Protein AF-0000000069011610 (afdb_homodimer)

InterPro domains:
  IPR006594 LIS1 homology motif [PF08513] (28-54)
  IPR006594 LIS1 homology motif [PS50896] (26-58)
  IPR006594 LIS1 homology motif [SM00667] (26-58)
  IPR006595 CTLH, C-terminal LisH motif [PS50897] (64-121)
  IPR006595 CTLH, C-terminal LisH motif [SM00668] (64-121)
  IPR013144 CRA domain [SM00757] (117-213)
  IPR024964 CTLH/CRA C-terminal to LisH motif domain [PF10607] (64-207)
  IPR050618 Ubiquitination and Signaling Pathway Regulator [PTHR12864] (8-209)

Radius of gyration: 29.88 Å; Cα contacts (8 Å, |Δi|>4): 582; chains: 2; bounding box: 66×94×58 Å

Structure (mmCIF, N/CA/C/O backbone):
data_AF-0000000069011610-model_v1
#
loop_
_entity.id
_entity.type
_entity.pdbx_description
1 polymer 'CTLH domain-containing protein'
#
loop_
_atom_site.group_PDB
_atom_site.id
_atom_site.type_symbol
_atom_site.label_atom_id
_atom_site.label_alt_id
_atom_site.label_comp_id
_atom_site.label_asym_id
_atom_site.label_entity_id
_atom_site.label_seq_id
_atom_site.pdbx_PDB_ins_code
_atom_site.Cartn_x
_atom_site.Cartn_y
_atom_site.Cartn_z
_atom_site.occupancy
_atom_site.B_iso_or_equiv
_atom_site.auth_seq_id
_atom_site.auth_comp_id
_atom_site.auth_asym_id
_atom_site.auth_atom_id
_atom_site.pdbx_PDB_model_num
ATOM 1 N N . MET A 1 1 ? 44.969 9.312 -23.875 1 27.61 1 MET A N 1
ATOM 2 C CA . MET A 1 1 ? 43.562 8.953 -23.953 1 27.61 1 MET A CA 1
ATOM 3 C C . MET A 1 1 ? 42.844 9.219 -22.625 1 27.61 1 MET A C 1
ATOM 5 O O . MET A 1 1 ? 43.062 8.484 -21.656 1 27.61 1 MET A O 1
ATOM 9 N N . GLU A 1 2 ? 42.844 10.398 -22.094 1 30.91 2 GLU A N 1
ATOM 10 C CA . GLU A 1 2 ? 42.438 10.852 -20.781 1 30.91 2 GLU A CA 1
ATOM 11 C C . GLU A 1 2 ? 41 10.422 -20.453 1 30.91 2 GLU A C 1
ATOM 13 O O . GLU A 1 2 ? 40.094 10.68 -21.234 1 30.91 2 GLU A O 1
ATOM 18 N N . ALA A 1 3 ? 40.781 9.141 -19.906 1 37.5 3 ALA A N 1
ATOM 19 C CA . ALA A 1 3 ? 39.5 8.625 -19.406 1 37.5 3 ALA A CA 1
ATOM 20 C C . ALA A 1 3 ? 38.656 9.75 -18.828 1 37.5 3 ALA A C 1
ATOM 22 O O . ALA A 1 3 ? 39.062 10.453 -17.906 1 37.5 3 ALA A O 1
ATOM 23 N N . MET A 1 4 ? 38.062 10.648 -19.578 1 37.19 4 MET A N 1
ATOM 24 C CA . MET A 1 4 ? 37.219 11.766 -19.203 1 37.19 4 MET A CA 1
ATOM 25 C C . MET A 1 4 ? 36.312 11.391 -18.047 1 37.19 4 MET A C 1
ATOM 27 O O . MET A 1 4 ? 35.406 10.555 -18.188 1 37.19 4 MET A O 1
ATOM 31 N N . SER A 1 5 ? 36.656 11.281 -16.844 1 46 5 SER A N 1
ATOM 32 C CA . SER A 1 5 ? 36.094 11.039 -15.508 1 46 5 SER A CA 1
ATOM 33 C C . SER A 1 5 ? 34.781 11.742 -15.32 1 46 5 SER A C 1
ATOM 35 O O . SER A 1 5 ? 34.719 12.969 -15.297 1 46 5 SER A O 1
ATOM 37 N N . THR A 1 6 ? 33.781 11.523 -16.047 1 53.72 6 THR A N 1
ATOM 38 C CA . THR A 1 6 ? 32.5 12.242 -16.047 1 53.72 6 THR A CA 1
ATOM 39 C C . THR A 1 6 ? 32.031 12.484 -14.625 1 53.72 6 THR A C 1
ATOM 41 O O . THR A 1 6 ? 31.875 11.547 -13.844 1 53.72 6 THR A O 1
ATOM 44 N N . LYS A 1 7 ? 32.344 13.609 -14.078 1 66.5 7 LYS A N 1
ATOM 45 C CA . LYS A 1 7 ? 32.094 14.164 -12.758 1 66.5 7 LYS A CA 1
ATOM 46 C C . LYS A 1 7 ? 30.625 13.984 -12.367 1 66.5 7 LYS A C 1
ATOM 48 O O . LYS A 1 7 ? 29.719 14.391 -13.117 1 66.5 7 LYS A O 1
ATOM 53 N N . LYS A 1 8 ? 30.312 13.047 -11.367 1 80.75 8 LYS A N 1
ATOM 54 C CA . LYS A 1 8 ? 28.969 12.852 -10.82 1 80.75 8 LYS A CA 1
ATOM 55 C C . LYS A 1 8 ? 28.391 14.156 -10.289 1 80.75 8 LYS A C 1
ATOM 57 O O . LYS A 1 8 ? 29.094 14.938 -9.648 1 80.75 8 LYS A O 1
ATOM 62 N N . LYS A 1 9 ? 27.188 14.492 -10.719 1 86.75 9 LYS A N 1
ATOM 63 C CA . LYS A 1 9 ? 26.438 15.625 -10.18 1 86.75 9 LYS A CA 1
ATOM 64 C C . LYS A 1 9 ? 26.047 15.375 -8.727 1 86.75 9 LYS A C 1
ATOM 66 O O . LYS A 1 9 ? 25.719 14.242 -8.352 1 86.75 9 LYS A O 1
ATOM 71 N N . LEU A 1 10 ? 26.203 16.406 -7.816 1 89.38 10 LEU A N 1
ATOM 72 C CA . LEU A 1 10 ? 25.828 16.297 -6.414 1 89.38 10 LEU A CA 1
ATOM 73 C C . LEU A 1 10 ? 24.5 17.016 -6.152 1 89.38 10 LEU A C 1
ATOM 75 O O . LEU A 1 10 ? 24.359 18.188 -6.484 1 89.38 10 LEU A O 1
ATOM 79 N N . ILE A 1 11 ? 23.578 16.297 -5.68 1 89.12 11 ILE A N 1
ATOM 80 C CA . ILE A 1 11 ? 22.328 16.844 -5.207 1 89.12 11 ILE A CA 1
ATOM 81 C C . ILE A 1 11 ? 22.25 16.75 -3.684 1 89.12 11 ILE A C 1
ATOM 83 O O . ILE A 1 11 ? 22.234 15.641 -3.133 1 89.12 11 ILE A O 1
ATOM 87 N N . THR A 1 12 ? 22.156 17.859 -3.02 1 89.81 12 THR A N 1
ATOM 88 C CA . THR A 1 12 ? 22.109 17.891 -1.562 1 89.81 12 THR A CA 1
ATOM 89 C C . THR A 1 12 ? 20.75 17.375 -1.063 1 89.81 12 THR A C 1
ATOM 91 O O . THR A 1 12 ? 19.781 17.312 -1.827 1 89.81 12 THR A O 1
ATOM 94 N N . ARG A 1 13 ? 20.688 17.109 0.231 1 87.69 13 ARG A N 1
ATOM 95 C CA . ARG A 1 13 ? 19.453 16.609 0.834 1 87.69 13 ARG A CA 1
ATOM 96 C C . ARG A 1 13 ? 18.344 17.641 0.736 1 87.69 13 ARG A C 1
ATOM 98 O O . ARG A 1 13 ? 17.203 17.297 0.413 1 87.69 13 ARG A O 1
ATOM 105 N N . ASP A 1 14 ? 18.672 18.875 1.036 1 89.19 14 ASP A N 1
ATOM 106 C CA . ASP A 1 14 ? 17.672 19.953 1.001 1 89.19 14 ASP A CA 1
ATOM 107 C C . ASP A 1 14 ? 17.125 20.141 -0.409 1 89.19 14 ASP A C 1
ATOM 109 O O . ASP A 1 14 ? 15.914 20.281 -0.59 1 89.19 14 ASP A O 1
ATOM 113 N N . ASP A 1 15 ? 18.016 20.141 -1.363 1 89.31 15 ASP A N 1
ATOM 114 C CA . ASP A 1 15 ? 17.594 20.297 -2.754 1 89.31 15 ASP A CA 1
ATOM 115 C C . ASP A 1 15 ? 16.766 19.094 -3.203 1 89.31 15 ASP A C 1
ATOM 117 O O . ASP A 1 15 ? 15.797 19.25 -3.947 1 89.31 15 ASP A O 1
ATOM 121 N N . TRP A 1 16 ? 17.203 17.984 -2.789 1 87.06 16 TRP A N 1
ATOM 122 C CA . TRP A 1 16 ? 16.516 16.734 -3.125 1 87.06 16 TRP A CA 1
ATOM 123 C C . TRP A 1 16 ? 15.086 16.75 -2.582 1 87.06 16 TRP A C 1
ATOM 125 O O . TRP A 1 16 ? 14.141 16.406 -3.297 1 87.06 16 TRP A O 1
ATOM 135 N N . GLU A 1 17 ? 14.977 17.125 -1.335 1 87.19 17 GLU A N 1
ATOM 136 C CA . GLU A 1 17 ? 13.656 17.203 -0.702 1 87.19 17 GLU A CA 1
ATOM 137 C C . GLU A 1 17 ? 12.75 18.188 -1.433 1 87.19 17 GLU A C 1
ATOM 139 O O . GLU A 1 17 ? 11.555 17.922 -1.587 1 87.19 17 GLU A O 1
ATOM 144 N N . LYS A 1 18 ? 13.289 19.281 -1.802 1 90.56 18 LYS A N 1
ATOM 145 C CA . LYS A 1 18 ? 12.523 20.266 -2.564 1 90.56 18 LYS A CA 1
ATOM 146 C C . LYS A 1 18 ? 12.047 19.688 -3.893 1 90.56 18 LYS A C 1
ATOM 148 O O . LYS A 1 18 ? 10.898 19.891 -4.285 1 90.56 18 LYS A O 1
ATOM 153 N N . ARG A 1 19 ? 12.938 19 -4.586 1 88.44 19 ARG A N 1
ATOM 154 C CA . ARG A 1 19 ? 12.609 18.391 -5.867 1 88.44 19 ARG A CA 1
ATOM 155 C C . ARG A 1 19 ? 11.523 17.328 -5.711 1 88.44 19 ARG A C 1
ATOM 157 O O . ARG A 1 19 ? 10.625 17.219 -6.547 1 88.44 19 ARG A O 1
ATOM 164 N N . LEU A 1 20 ? 11.648 16.531 -4.676 1 88.19 20 LEU A N 1
ATOM 165 C CA . LEU A 1 20 ? 10.648 15.508 -4.414 1 88.19 20 LEU A CA 1
ATOM 166 C C . LEU A 1 20 ? 9.289 16.141 -4.117 1 88.19 20 LEU A C 1
ATOM 168 O O . LEU A 1 20 ? 8.25 15.602 -4.512 1 88.19 20 LEU A O 1
ATOM 172 N N . ASN A 1 21 ? 9.367 17.219 -3.346 1 88.81 21 ASN A N 1
ATOM 173 C CA . ASN A 1 21 ? 8.133 17.906 -2.979 1 88.81 21 ASN A CA 1
ATOM 174 C C . ASN A 1 21 ? 7.438 18.5 -4.199 1 88.81 21 ASN A C 1
ATOM 176 O O . ASN A 1 21 ? 6.223 18.719 -4.184 1 88.81 21 ASN A O 1
ATOM 180 N N . ASP A 1 22 ? 8.141 18.734 -5.281 1 90.62 22 ASP A N 1
ATOM 181 C CA . ASP A 1 22 ? 7.586 19.297 -6.512 1 90.62 22 ASP A CA 1
ATOM 182 C C . ASP A 1 22 ? 6.875 18.234 -7.336 1 90.62 22 ASP A C 1
ATOM 184 O O . ASP A 1 22 ? 6.094 18.547 -8.234 1 90.62 22 ASP A O 1
ATOM 188 N N . VAL A 1 23 ? 7.277 17 -7.078 1 89.81 23 VAL A N 1
ATOM 189 C CA . VAL A 1 23 ? 6.605 15.906 -7.762 1 89.81 23 VAL A CA 1
ATOM 190 C C . VAL A 1 23 ? 5.211 15.703 -7.168 1 89.81 23 VAL A C 1
ATOM 192 O O . VAL A 1 23 ? 5.066 15.531 -5.957 1 89.81 23 VAL A O 1
ATOM 195 N N . LYS A 1 24 ? 4.219 15.844 -7.957 1 87.25 24 LYS A N 1
ATOM 196 C CA . LYS A 1 24 ? 2.842 15.719 -7.488 1 87.25 24 LYS A CA 1
ATOM 197 C C . LYS A 1 24 ? 2.309 14.305 -7.73 1 87.25 24 LYS A C 1
ATOM 199 O O . LYS A 1 24 ? 2.389 13.789 -8.844 1 87.25 24 LYS A O 1
ATOM 204 N N . ILE A 1 25 ? 1.898 13.664 -6.719 1 89.06 25 ILE A N 1
ATOM 205 C CA . ILE A 1 25 ? 1.211 12.383 -6.789 1 89.06 25 ILE A CA 1
ATOM 206 C C . ILE A 1 25 ? -0.187 12.508 -6.188 1 89.06 25 ILE A C 1
ATOM 208 O O . ILE A 1 25 ? -0.354 13.078 -5.105 1 89.06 25 ILE A O 1
ATOM 212 N N . ARG A 1 26 ? -1.138 12.055 -6.926 1 91 26 ARG A N 1
ATOM 213 C CA . ARG A 1 26 ? -2.504 12.094 -6.414 1 91 26 ARG A CA 1
ATOM 214 C C . ARG A 1 26 ? -2.732 10.992 -5.383 1 91 26 ARG A C 1
ATOM 216 O O . ARG A 1 26 ? -2.26 9.867 -5.551 1 91 26 ARG A O 1
ATOM 223 N N . LYS A 1 27 ? -3.43 11.352 -4.398 1 91.69 27 LYS A N 1
ATOM 224 C CA . LYS A 1 27 ? -3.791 10.375 -3.369 1 91.69 27 LYS A CA 1
ATOM 225 C C . LYS A 1 27 ? -4.531 9.188 -3.973 1 91.69 27 LYS A C 1
ATOM 227 O O . LYS A 1 27 ? -4.316 8.047 -3.562 1 91.69 27 LYS A O 1
ATOM 232 N N . GLU A 1 28 ? -5.383 9.445 -4.898 1 93.75 28 GLU A N 1
ATOM 233 C CA . GLU A 1 28 ? -6.195 8.414 -5.539 1 93.75 28 GLU A CA 1
ATOM 234 C C . GLU A 1 28 ? -5.324 7.355 -6.211 1 93.75 28 GLU A C 1
ATOM 236 O O . GLU A 1 28 ? -5.676 6.176 -6.234 1 93.75 28 GLU A O 1
ATOM 241 N N . ASP A 1 29 ? -4.246 7.773 -6.801 1 93.19 29 ASP A N 1
ATOM 242 C CA . ASP A 1 29 ? -3.336 6.836 -7.449 1 93.19 29 ASP A CA 1
ATOM 243 C C . ASP A 1 29 ? -2.703 5.891 -6.43 1 93.19 29 ASP A C 1
ATOM 245 O O . ASP A 1 29 ? -2.604 4.688 -6.668 1 93.19 29 ASP A O 1
ATOM 249 N N . THR A 1 30 ? -2.268 6.457 -5.328 1 95.06 30 THR A N 1
ATOM 250 C CA . THR A 1 30 ? -1.705 5.641 -4.262 1 95.06 30 THR A CA 1
ATOM 251 C C . THR A 1 30 ? -2.752 4.676 -3.709 1 95.06 30 THR A C 1
ATOM 253 O O . THR A 1 30 ? -2.461 3.502 -3.475 1 95.06 30 THR A O 1
ATOM 256 N N . ASP A 1 31 ? -3.982 5.211 -3.547 1 97.19 31 ASP A N 1
ATOM 257 C CA . ASP A 1 31 ? -5.074 4.375 -3.062 1 97.19 31 ASP A CA 1
ATOM 258 C C . ASP A 1 31 ? -5.312 3.189 -3.996 1 97.19 31 ASP A C 1
ATOM 260 O O . ASP A 1 31 ? -5.527 2.064 -3.539 1 97.19 31 ASP A O 1
ATOM 264 N N . ARG A 1 32 ? -5.277 3.457 -5.227 1 96 32 ARG A N 1
ATOM 265 C CA . ARG A 1 32 ? -5.512 2.412 -6.219 1 96 32 ARG A CA 1
ATOM 266 C C . ARG A 1 32 ? -4.422 1.349 -6.16 1 96 32 ARG A C 1
ATOM 268 O O . ARG A 1 32 ? -4.699 0.157 -6.316 1 96 32 ARG A O 1
ATOM 275 N N . LEU A 1 33 ? -3.215 1.751 -5.969 1 96.5 33 LEU A N 1
ATOM 276 C CA . LEU A 1 33 ? -2.104 0.814 -5.844 1 96.5 33 LEU A CA 1
ATOM 277 C C . LEU A 1 33 ? -2.283 -0.086 -4.629 1 96.5 33 LEU A C 1
ATOM 279 O O . LEU A 1 33 ? -2.045 -1.294 -4.703 1 96.5 33 LEU A O 1
ATOM 283 N N . VAL A 1 34 ? -2.68 0.554 -3.539 1 97.88 34 VAL A N 1
ATOM 284 C CA . VAL A 1 34 ? -2.898 -0.2 -2.309 1 97.88 34 VAL A CA 1
ATOM 285 C C . VAL A 1 34 ? -4.051 -1.185 -2.504 1 97.88 34 VAL A C 1
ATOM 287 O O . VAL A 1 34 ? -3.953 -2.348 -2.109 1 97.88 34 VAL A O 1
ATOM 290 N N . MET A 1 35 ? -5.117 -0.712 -3.145 1 97.94 35 MET A N 1
ATOM 291 C CA . MET A 1 35 ? -6.246 -1.596 -3.428 1 97.94 35 MET A CA 1
ATOM 292 C C . MET A 1 35 ? -5.812 -2.764 -4.309 1 97.94 35 MET A C 1
ATOM 294 O O . MET A 1 35 ? -6.148 -3.916 -4.027 1 97.94 35 MET A O 1
ATOM 298 N N . ASN A 1 36 ? -5.105 -2.473 -5.363 1 97 36 ASN A N 1
ATOM 299 C CA . ASN A 1 36 ? -4.586 -3.516 -6.242 1 97 36 ASN A CA 1
ATOM 300 C C . ASN A 1 36 ? -3.777 -4.551 -5.465 1 97 36 ASN A C 1
ATOM 302 O O . ASN A 1 36 ? -3.928 -5.754 -5.68 1 97 36 ASN A O 1
ATOM 306 N N . PHE A 1 37 ? -2.934 -4.074 -4.602 1 97.56 37 PHE A N 1
ATOM 307 C CA . PHE A 1 37 ? -2.1 -4.949 -3.785 1 97.56 37 PHE A CA 1
ATOM 308 C C . PHE A 1 37 ? -2.959 -5.848 -2.904 1 97.56 37 PHE A C 1
ATOM 310 O O . PHE A 1 37 ? -2.758 -7.066 -2.867 1 97.56 37 PHE A O 1
ATOM 317 N N . LEU A 1 38 ? -3.916 -5.262 -2.168 1 97.94 38 LEU A N 1
ATOM 318 C CA . LEU A 1 38 ? -4.781 -6.016 -1.265 1 97.94 38 LEU A CA 1
ATOM 319 C C . LEU A 1 38 ? -5.555 -7.09 -2.02 1 97.94 38 LEU A C 1
ATOM 321 O O . LEU A 1 38 ? -5.641 -8.234 -1.564 1 97.94 38 LEU A O 1
ATOM 325 N N . VAL A 1 39 ? -6.031 -6.754 -3.16 1 96.94 39 VAL A N 1
ATOM 326 C CA . VAL A 1 39 ? -6.836 -7.66 -3.973 1 96.94 39 VAL A CA 1
ATOM 327 C C . VAL A 1 39 ? -5.961 -8.789 -4.516 1 96.94 39 VAL A C 1
ATOM 329 O O . VAL A 1 39 ? -6.293 -9.969 -4.371 1 96.94 39 VAL A O 1
ATOM 332 N N . THR A 1 40 ? -4.883 -8.445 -5.098 1 95.69 40 THR A N 1
ATOM 333 C CA . THR A 1 40 ? -4.02 -9.422 -5.746 1 95.69 40 THR A CA 1
ATOM 334 C C . THR A 1 40 ? -3.443 -10.398 -4.727 1 95.69 40 THR A C 1
ATOM 336 O O . THR A 1 40 ? -3.352 -11.602 -4.992 1 95.69 40 THR A O 1
ATOM 339 N N . GLU A 1 41 ? -3.07 -9.914 -3.555 1 95 41 GLU A N 1
ATOM 340 C CA . GLU A 1 41 ? -2.494 -10.758 -2.512 1 95 41 GLU A CA 1
ATOM 341 C C . GLU A 1 41 ? -3.568 -11.594 -1.824 1 95 41 GLU A C 1
ATOM 343 O O . GLU A 1 41 ? -3.256 -12.555 -1.12 1 95 41 GLU A O 1
ATOM 348 N N . GLY A 1 42 ? -4.797 -11.156 -1.948 1 95.69 42 GLY A N 1
ATOM 349 C CA . GLY A 1 42 ? -5.895 -11.953 -1.428 1 95.69 42 GLY A CA 1
ATOM 350 C C . GLY A 1 42 ? -6.375 -11.492 -0.065 1 95.69 42 GLY A C 1
ATOM 351 O O . GLY A 1 42 ? -6.93 -12.281 0.704 1 95.69 42 GLY A O 1
ATOM 352 N N . TYR A 1 43 ? -6.094 -10.289 0.327 1 96.75 43 TYR A N 1
ATOM 353 C CA . TYR A 1 43 ? -6.566 -9.734 1.59 1 96.75 43 TYR A CA 1
ATOM 354 C C . TYR A 1 43 ? -7.965 -9.148 1.438 1 96.75 43 TYR A C 1
ATOM 356 O O . TYR A 1 43 ? -8.148 -7.93 1.517 1 96.75 43 TYR A O 1
ATOM 364 N N . ALA A 1 44 ? -8.938 -10.039 1.342 1 96.75 44 ALA A N 1
ATOM 365 C CA . ALA A 1 44 ? -10.305 -9.688 0.951 1 96.75 44 ALA A CA 1
ATOM 366 C C . ALA A 1 44 ? -10.969 -8.812 2.004 1 96.75 44 ALA A C 1
ATOM 368 O O . ALA A 1 44 ? -11.633 -7.824 1.668 1 96.75 44 ALA A O 1
ATOM 369 N N . GLU A 1 45 ? -10.836 -9.18 3.264 1 97.5 45 GLU A N 1
ATOM 370 C CA . GLU A 1 45 ? -11.477 -8.398 4.32 1 97.5 45 GLU A CA 1
ATOM 371 C C . GLU A 1 45 ? -10.852 -7.008 4.438 1 97.5 45 GLU A C 1
ATOM 373 O O . GLU A 1 45 ? -11.562 -6.016 4.605 1 97.5 45 GLU A O 1
ATOM 378 N N . ALA A 1 46 ? -9.539 -6.945 4.363 1 98.38 46 ALA A N 1
ATOM 379 C CA . ALA A 1 46 ? -8.852 -5.66 4.363 1 98.38 46 ALA A CA 1
ATOM 380 C C . ALA A 1 46 ? -9.289 -4.801 3.184 1 98.38 46 ALA A C 1
ATOM 382 O O . ALA A 1 46 ? -9.539 -3.602 3.338 1 98.38 46 ALA A O 1
ATOM 383 N N . ALA A 1 47 ? -9.398 -5.414 2.018 1 98.38 47 ALA A N 1
ATOM 384 C CA . ALA A 1 47 ? -9.828 -4.699 0.821 1 98.38 47 ALA A CA 1
ATOM 385 C C . ALA A 1 47 ? -11.234 -4.129 1 1 98.38 47 ALA A C 1
ATOM 387 O O . ALA A 1 47 ? -11.516 -3.002 0.586 1 98.38 47 ALA A O 1
ATOM 388 N N . GLU A 1 48 ? -12.062 -4.879 1.567 1 98.25 48 GLU A N 1
ATOM 389 C CA . GLU A 1 48 ? -13.438 -4.441 1.798 1 98.25 48 GLU A CA 1
ATOM 390 C C . GLU A 1 48 ? -13.484 -3.215 2.703 1 98.25 48 GLU A C 1
ATOM 392 O O . GLU A 1 48 ? -14.172 -2.238 2.398 1 98.25 48 GLU A O 1
ATOM 397 N N . LYS A 1 49 ? -12.836 -3.301 3.834 1 98.38 49 LYS A N 1
ATOM 398 C CA . LYS A 1 49 ? -12.812 -2.17 4.758 1 98.38 49 LYS A CA 1
ATOM 399 C C . LYS A 1 49 ? -12.133 -0.959 4.125 1 98.38 49 LYS A C 1
ATOM 401 O O . LYS A 1 49 ? -12.555 0.179 4.34 1 98.38 49 LYS A O 1
ATOM 406 N N . PHE A 1 50 ? -11.07 -1.19 3.361 1 98.62 50 PHE A N 1
ATOM 407 C CA . PHE A 1 50 ? -10.375 -0.109 2.676 1 98.62 50 PHE A CA 1
ATOM 408 C C . PHE A 1 50 ? -11.297 0.589 1.685 1 98.62 50 PHE A C 1
ATOM 410 O O . PHE A 1 50 ? -11.297 1.818 1.589 1 98.62 50 PHE A O 1
ATOM 417 N N . LYS A 1 51 ? -12 -0.237 0.926 1 98.19 51 LYS A N 1
ATOM 418 C CA . LYS A 1 51 ? -13.008 0.321 0.032 1 98.19 51 LYS A CA 1
ATOM 419 C C . LYS A 1 51 ? -13.984 1.211 0.793 1 98.19 51 LYS A C 1
ATOM 421 O O . LYS A 1 51 ? -14.289 2.324 0.36 1 98.19 51 LYS A O 1
ATOM 426 N N . MET A 1 52 ? -14.477 0.76 1.904 1 97.81 52 MET A N 1
ATOM 427 C CA . MET A 1 52 ? -15.461 1.479 2.705 1 97.81 52 MET A CA 1
ATOM 428 C C . MET A 1 52 ? -14.883 2.791 3.229 1 97.81 52 MET A C 1
ATOM 430 O O . MET A 1 52 ? -15.555 3.824 3.197 1 97.81 52 MET A O 1
ATOM 434 N N . GLU A 1 53 ? -13.672 2.793 3.674 1 96.44 53 GLU A N 1
ATOM 435 C CA . GLU A 1 53 ? -13.078 3.949 4.336 1 96.44 53 GLU A CA 1
ATOM 436 C C . GLU A 1 53 ? -12.523 4.945 3.32 1 96.44 53 GLU A C 1
ATOM 438 O O . GLU A 1 53 ? -12.562 6.156 3.547 1 96.44 53 GLU A O 1
ATOM 443 N N . SER A 1 54 ? -11.945 4.457 2.283 1 96.38 54 SER A N 1
ATOM 444 C CA . SER A 1 54 ? -11.258 5.324 1.33 1 96.38 54 SER A CA 1
ATOM 445 C C . SER A 1 54 ? -12.148 5.652 0.138 1 96.38 54 SER A C 1
ATOM 447 O O . SER A 1 54 ? -11.891 6.609 -0.596 1 96.38 54 SER A O 1
ATOM 449 N N . GLY A 1 55 ? -13.141 4.809 -0.161 1 96.81 55 GLY A N 1
ATOM 450 C CA . GLY A 1 55 ? -13.977 4.953 -1.342 1 96.81 55 GLY A CA 1
ATOM 451 C C . GLY A 1 55 ? -13.344 4.379 -2.596 1 96.81 55 GLY A C 1
ATOM 452 O O . GLY A 1 55 ? -13.914 4.473 -3.684 1 96.81 55 GLY A O 1
ATOM 453 N N . THR A 1 56 ? -12.195 3.709 -2.486 1 97.38 56 THR A N 1
ATOM 454 C CA . THR A 1 56 ? -11.484 3.154 -3.637 1 97.38 56 THR A CA 1
ATOM 455 C C . THR A 1 56 ? -12.109 1.831 -4.066 1 97.38 56 THR A C 1
ATOM 457 O O . THR A 1 56 ? -12.133 0.867 -3.297 1 97.38 56 THR A O 1
ATOM 460 N N . GLU A 1 57 ? -12.555 1.779 -5.273 1 96.44 57 GLU A N 1
ATOM 461 C CA . GLU A 1 57 ? -13.219 0.586 -5.785 1 96.44 57 GLU A CA 1
ATOM 462 C C . GLU A 1 57 ? -12.211 -0.459 -6.246 1 96.44 57 GLU A C 1
ATOM 464 O O . GLU A 1 57 ? -11.234 -0.129 -6.922 1 96.44 57 GLU A O 1
ATOM 469 N N . PRO A 1 58 ? -12.398 -1.698 -5.824 1 95.06 58 PRO A N 1
ATOM 470 C CA . PRO A 1 58 ? -11.555 -2.773 -6.348 1 95.06 58 PRO A CA 1
ATOM 471 C C . PRO A 1 58 ? -11.812 -3.062 -7.824 1 95.06 58 PRO A C 1
ATOM 473 O O . PRO A 1 58 ? -12.898 -2.766 -8.336 1 95.06 58 PRO A O 1
ATOM 476 N N . GLU A 1 59 ? -10.805 -3.625 -8.445 1 90.88 59 GLU A N 1
ATOM 477 C CA . GLU A 1 59 ? -10.906 -3.949 -9.867 1 90.88 59 GLU A CA 1
ATOM 478 C C . GLU A 1 59 ? -11.695 -5.238 -10.078 1 90.88 59 GLU A C 1
ATOM 480 O O . GLU A 1 59 ? -12.188 -5.496 -11.18 1 90.88 59 GLU A O 1
ATOM 485 N N . ILE A 1 60 ? -11.789 -6.031 -9.133 1 91.25 60 ILE A N 1
ATOM 486 C CA . ILE A 1 60 ? -12.523 -7.289 -9.195 1 91.25 60 ILE A CA 1
ATOM 487 C C . ILE A 1 60 ? -13.531 -7.363 -8.055 1 91.25 60 ILE A C 1
ATOM 489 O O . ILE A 1 60 ? -13.43 -6.605 -7.082 1 91.25 60 ILE A O 1
ATOM 493 N N . ASP A 1 61 ? -14.508 -8.25 -8.258 1 91.25 61 ASP A N 1
ATOM 494 C CA . ASP A 1 61 ? -15.469 -8.516 -7.188 1 91.25 61 ASP A CA 1
ATOM 495 C C . ASP A 1 61 ? -14.781 -9.125 -5.969 1 91.25 61 ASP A C 1
ATOM 497 O O . ASP A 1 61 ? -14.141 -10.18 -6.07 1 91.25 61 ASP A O 1
ATOM 501 N N . LEU A 1 62 ? -14.945 -8.469 -4.828 1 92.62 62 LEU A N 1
ATOM 502 C CA . LEU A 1 62 ? -14.281 -8.891 -3.598 1 92.62 62 LEU A CA 1
ATOM 503 C C . LEU A 1 62 ? -14.719 -10.297 -3.201 1 92.62 62 LEU A C 1
ATOM 505 O O . LEU A 1 62 ? -13.953 -11.039 -2.586 1 92.62 62 LEU A O 1
ATOM 509 N N . ALA A 1 63 ? -15.914 -10.727 -3.537 1 91 63 ALA A N 1
ATOM 510 C CA . ALA A 1 63 ? -16.406 -12.062 -3.252 1 91 63 ALA A CA 1
ATOM 511 C C . ALA A 1 63 ? -15.562 -13.125 -3.953 1 91 63 ALA A C 1
ATOM 513 O O . ALA A 1 63 ? -15.352 -14.211 -3.416 1 91 63 ALA A O 1
ATOM 514 N N . THR A 1 64 ? -15.07 -12.773 -5.098 1 92.88 64 THR A N 1
ATOM 515 C CA . THR A 1 64 ? -14.281 -13.727 -5.867 1 92.88 64 THR A CA 1
ATOM 516 C C . THR A 1 64 ? -12.914 -13.938 -5.234 1 92.88 64 THR A C 1
ATOM 518 O O . THR A 1 64 ? -12.273 -14.969 -5.449 1 92.88 64 THR A O 1
ATOM 521 N N . ILE A 1 65 ? -12.461 -12.945 -4.453 1 94.75 65 ILE A N 1
ATOM 522 C CA . ILE A 1 65 ? -11.172 -13.062 -3.775 1 94.75 65 ILE A CA 1
ATOM 523 C C . ILE A 1 65 ? -11.227 -14.188 -2.746 1 94.75 65 ILE A C 1
ATOM 525 O O . ILE A 1 65 ? -10.305 -15 -2.654 1 94.75 65 ILE A O 1
ATOM 529 N N . LYS A 1 66 ? -12.312 -14.227 -2.043 1 93.62 66 LYS A N 1
ATOM 530 C CA . LYS A 1 66 ? -12.469 -15.273 -1.036 1 93.62 66 LYS A CA 1
ATOM 531 C C . LYS A 1 66 ? -12.5 -16.656 -1.68 1 93.62 66 LYS A C 1
ATOM 533 O O . LYS A 1 66 ? -11.922 -17.609 -1.153 1 93.62 66 LYS A O 1
ATOM 538 N N . ASP A 1 67 ? -13.211 -16.75 -2.725 1 95.19 67 ASP A N 1
ATOM 539 C CA . ASP A 1 67 ? -13.258 -18 -3.455 1 95.19 67 ASP A CA 1
ATOM 540 C C . ASP A 1 67 ? -11.859 -18.422 -3.92 1 95.19 67 ASP A C 1
ATOM 542 O O . ASP A 1 67 ? -11.477 -19.578 -3.787 1 95.19 67 ASP A O 1
ATOM 546 N N . ARG A 1 68 ? -11.18 -17.484 -4.457 1 96.88 68 ARG A N 1
ATOM 547 C CA . ARG A 1 68 ? -9.82 -17.75 -4.91 1 96.88 68 ARG A CA 1
ATOM 548 C C . ARG A 1 68 ? -8.945 -18.234 -3.758 1 96.88 68 ARG A C 1
ATOM 550 O O . ARG A 1 68 ? -8.188 -19.188 -3.91 1 96.88 68 ARG A O 1
ATOM 557 N N . MET A 1 69 ? -9.047 -17.609 -2.627 1 95.38 69 MET A N 1
ATOM 558 C CA . MET A 1 69 ? -8.234 -18 -1.478 1 95.38 69 MET A CA 1
ATOM 559 C C . MET A 1 69 ? -8.617 -19.391 -0.988 1 95.38 69 MET A C 1
ATOM 561 O O . MET A 1 69 ? -7.766 -20.141 -0.507 1 95.38 69 MET A O 1
ATOM 565 N N . ALA A 1 70 ? -9.898 -19.734 -1.1 1 96.12 70 ALA A N 1
ATOM 566 C CA . ALA A 1 70 ? -10.336 -21.078 -0.739 1 96.12 70 ALA A CA 1
ATOM 567 C C . ALA A 1 70 ? -9.711 -22.125 -1.655 1 96.12 70 ALA A C 1
ATOM 569 O O . ALA A 1 70 ? -9.305 -23.188 -1.199 1 96.12 70 ALA A O 1
ATOM 570 N N . VAL A 1 71 ? -9.68 -21.844 -2.908 1 97.75 71 VAL A N 1
ATOM 571 C CA . VAL A 1 71 ? -9.031 -22.734 -3.869 1 97.75 71 VAL A CA 1
ATOM 572 C C . VAL A 1 71 ? -7.559 -22.906 -3.504 1 97.75 71 VAL A C 1
ATOM 574 O O . VAL A 1 71 ? -7.055 -24.031 -3.459 1 97.75 71 VAL A O 1
ATOM 577 N N . ASN A 1 72 ? -6.922 -21.75 -3.311 1 96.75 72 ASN A N 1
ATOM 578 C CA . ASN A 1 72 ? -5.508 -21.75 -2.953 1 96.75 72 ASN A CA 1
ATOM 579 C C . ASN A 1 72 ? -5.246 -22.609 -1.717 1 96.75 72 ASN A C 1
ATOM 581 O O . ASN A 1 72 ? -4.324 -23.422 -1.71 1 96.75 72 ASN A O 1
ATOM 585 N N . LYS A 1 73 ? -6.027 -22.453 -0.729 1 96.38 73 LYS A N 1
ATOM 586 C CA . LYS A 1 73 ? -5.895 -23.219 0.505 1 96.38 73 LYS A CA 1
ATOM 587 C C . LYS A 1 73 ? -6.125 -24.703 0.254 1 96.38 73 LYS A C 1
ATOM 589 O O . LYS A 1 73 ? -5.441 -25.547 0.834 1 96.38 73 LYS A O 1
ATOM 594 N N . ALA A 1 74 ? -7.094 -25.016 -0.525 1 98 74 ALA A N 1
ATOM 595 C CA . ALA A 1 74 ? -7.391 -26.406 -0.85 1 98 74 ALA A CA 1
ATOM 596 C C . ALA A 1 74 ? -6.195 -27.094 -1.514 1 98 74 ALA A C 1
ATOM 598 O O . ALA A 1 74 ? -5.812 -28.203 -1.133 1 98 74 ALA A O 1
ATOM 599 N N . VAL A 1 75 ? -5.574 -26.453 -2.469 1 98.06 75 VAL A N 1
ATOM 600 C CA . VAL A 1 75 ? -4.414 -27.016 -3.154 1 98.06 75 VAL A CA 1
ATOM 601 C C . VAL A 1 75 ? -3.258 -27.172 -2.17 1 98.06 75 VAL A C 1
ATOM 603 O O . VAL A 1 75 ? -2.602 -28.219 -2.139 1 98.06 75 VAL A O 1
ATOM 606 N N . GLN A 1 76 ? -3.041 -26.172 -1.376 1 97.06 76 GLN A N 1
ATOM 607 C CA . GLN A 1 76 ? -1.936 -26.188 -0.423 1 97.06 76 GLN A CA 1
ATOM 608 C C . GLN A 1 76 ? -2.125 -27.281 0.62 1 97.06 76 GLN A C 1
ATOM 610 O O . GLN A 1 76 ? -1.147 -27.797 1.161 1 97.06 76 GLN A O 1
ATOM 615 N N . SER A 1 77 ? -3.369 -27.625 0.85 1 96.69 77 SER A N 1
ATOM 616 C CA . SER A 1 77 ? -3.662 -28.656 1.843 1 96.69 77 SER A CA 1
ATOM 617 C C . SER A 1 77 ? -3.748 -30.031 1.2 1 96.69 77 SER A C 1
ATOM 619 O O . SER A 1 77 ? -4.059 -31.016 1.872 1 96.69 77 SER A O 1
ATOM 621 N N . GLY A 1 78 ? -3.574 -30.078 -0.081 1 96.5 78 GLY A N 1
ATOM 622 C CA . GLY A 1 78 ? -3.566 -31.359 -0.784 1 96.5 78 GLY A CA 1
ATOM 623 C C . GLY A 1 78 ? -4.949 -31.812 -1.205 1 96.5 78 GLY A C 1
ATOM 624 O O . GLY A 1 78 ? -5.117 -32.938 -1.685 1 96.5 78 GLY A O 1
ATOM 625 N N . ASN A 1 79 ? -5.941 -31.031 -0.971 1 97.25 79 ASN A N 1
ATOM 626 C CA . ASN A 1 79 ? -7.297 -31.328 -1.416 1 97.25 79 ASN A CA 1
ATOM 627 C C . ASN A 1 79 ? -7.527 -30.891 -2.859 1 97.25 79 ASN A C 1
ATOM 629 O O . ASN A 1 79 ? -8.352 -30.016 -3.121 1 97.25 79 ASN A O 1
ATOM 633 N N . VAL A 1 80 ? -6.926 -31.625 -3.75 1 98 80 VAL A N 1
ATOM 634 C CA . VAL A 1 80 ? -6.836 -31.188 -5.141 1 98 80 VAL A CA 1
ATOM 635 C C . VAL A 1 80 ? -8.18 -31.406 -5.836 1 98 80 VAL A C 1
ATOM 637 O O . VAL A 1 80 ? -8.578 -30.594 -6.68 1 98 80 VAL A O 1
ATOM 640 N N . GLU A 1 81 ? -8.859 -32.406 -5.531 1 96.75 81 GLU A N 1
ATOM 641 C CA . GLU A 1 81 ? -10.172 -32.656 -6.125 1 96.75 81 GLU A CA 1
ATOM 642 C C . GLU A 1 81 ? -11.141 -31.516 -5.812 1 96.75 81 GLU A C 1
ATOM 644 O O . GLU A 1 81 ? -11.836 -31.031 -6.699 1 96.75 81 GLU A O 1
ATOM 649 N N . ASP A 1 82 ? -11.148 -31.188 -4.555 1 97.75 82 ASP A N 1
ATOM 650 C CA . ASP A 1 82 ? -11.969 -30.062 -4.141 1 97.75 82 ASP A CA 1
ATOM 651 C C . ASP A 1 82 ? -11.547 -28.781 -4.867 1 97.75 82 ASP A C 1
ATOM 653 O O . ASP A 1 82 ? -12.398 -28 -5.289 1 97.75 82 ASP A O 1
ATOM 657 N N . ALA A 1 83 ? -10.242 -28.578 -4.98 1 98.38 83 ALA A N 1
ATOM 658 C CA . ALA A 1 83 ? -9.719 -27.391 -5.66 1 98.38 83 ALA A CA 1
ATOM 659 C C . ALA A 1 83 ? -10.195 -27.344 -7.105 1 98.38 83 ALA A C 1
ATOM 661 O O . ALA A 1 83 ? -10.609 -26.281 -7.586 1 98.38 83 ALA A O 1
ATOM 662 N N . ILE A 1 84 ? -10.18 -28.469 -7.758 1 98.12 84 ILE A N 1
ATOM 663 C CA . ILE A 1 84 ? -10.594 -28.547 -9.156 1 98.12 84 ILE A CA 1
ATOM 664 C C . ILE A 1 84 ? -12.07 -28.172 -9.266 1 98.12 84 ILE A C 1
ATOM 666 O O . ILE A 1 84 ? -12.453 -27.391 -10.141 1 98.12 84 ILE A O 1
ATOM 670 N N . GLU A 1 85 ? -12.844 -28.656 -8.367 1 98.06 85 GLU A N 1
ATOM 671 C CA . GLU A 1 85 ? -14.266 -28.344 -8.352 1 98.06 85 GLU A CA 1
ATOM 672 C C . GLU A 1 85 ? -14.5 -26.859 -8.109 1 98.06 85 GLU A C 1
ATOM 674 O O . GLU A 1 85 ? -15.312 -26.234 -8.797 1 98.06 85 GLU A O 1
ATOM 679 N N . MET A 1 86 ? -13.82 -26.328 -7.18 1 97.62 86 MET A N 1
ATOM 680 C CA . MET A 1 86 ? -13.945 -24.906 -6.836 1 97.62 86 MET A CA 1
ATOM 681 C C . MET A 1 86 ? -13.539 -24.031 -8.008 1 97.62 86 MET A C 1
ATOM 683 O O . MET A 1 86 ? -14.188 -23.016 -8.281 1 97.62 86 MET A O 1
ATOM 687 N N . VAL A 1 87 ? -12.438 -24.375 -8.688 1 97.88 87 VAL A N 1
ATOM 688 C CA . VAL A 1 87 ? -11.984 -23.625 -9.852 1 97.88 87 VAL A CA 1
ATOM 689 C C . VAL A 1 87 ? -13.062 -23.641 -10.938 1 97.88 87 VAL A C 1
ATOM 691 O O . VAL A 1 87 ? -13.352 -22.625 -11.555 1 97.88 87 VAL A O 1
ATOM 694 N N . ASN A 1 88 ? -13.656 -24.766 -11.148 1 97.19 88 ASN A N 1
ATOM 695 C CA . ASN A 1 88 ? -14.711 -24.906 -12.141 1 97.19 88 ASN A CA 1
ATOM 696 C C . ASN A 1 88 ? -15.945 -24.094 -11.766 1 97.19 88 ASN A C 1
ATOM 698 O O . ASN A 1 88 ? -16.625 -23.562 -12.641 1 97.19 88 ASN A O 1
ATOM 702 N N . ASP A 1 89 ? -16.266 -24.031 -10.484 1 95.75 89 ASP A N 1
ATOM 703 C CA . ASP A 1 89 ? -17.375 -23.219 -10.008 1 95.75 89 ASP A CA 1
ATOM 704 C C . ASP A 1 89 ? -17.109 -21.734 -10.258 1 95.75 89 ASP A C 1
ATOM 706 O O . ASP A 1 89 ? -18.047 -20.969 -10.516 1 95.75 89 ASP A O 1
ATOM 710 N N . LEU A 1 90 ? -15.844 -21.328 -10.133 1 94.69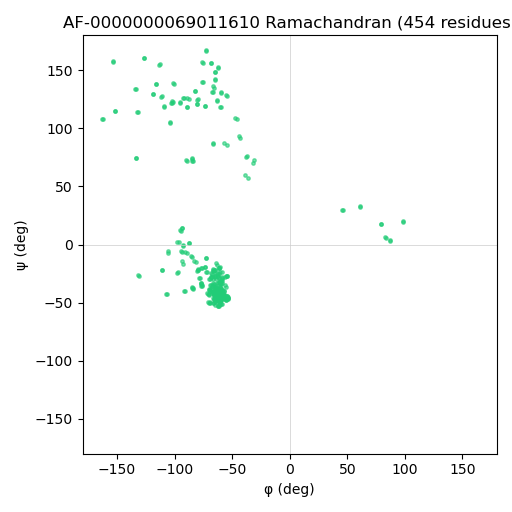 90 LEU A N 1
ATOM 711 C CA . LEU A 1 90 ? -15.469 -19.938 -10.375 1 94.69 90 LEU A CA 1
ATOM 712 C C . LEU A 1 90 ? -15.562 -19.609 -11.859 1 94.69 90 LEU A C 1
ATOM 714 O O . LEU A 1 90 ? -16.141 -18.578 -12.234 1 94.69 90 LEU A O 1
ATOM 718 N N . ASN A 1 91 ? -14.992 -20.406 -12.719 1 95.69 91 ASN A N 1
ATOM 719 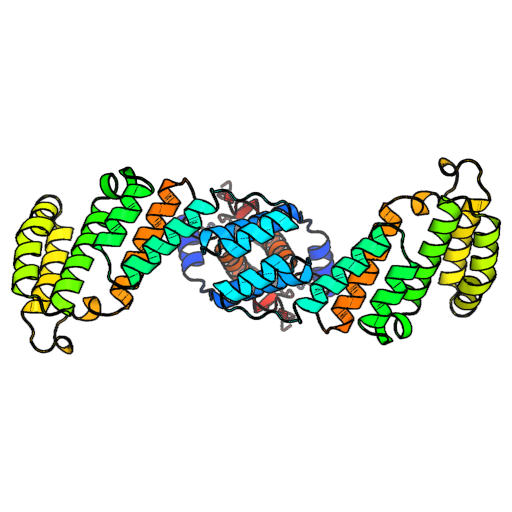C CA . ASN A 1 91 ? -14.992 -20.266 -14.164 1 95.69 91 ASN A CA 1
ATOM 720 C C . ASN A 1 91 ? -14.609 -21.578 -14.852 1 95.69 91 ASN A C 1
ATOM 722 O O . ASN A 1 91 ? -13.438 -21.953 -14.875 1 95.69 91 ASN A O 1
ATOM 726 N N . PRO A 1 92 ? -15.523 -22.266 -15.477 1 95.25 92 PRO A N 1
ATOM 727 C CA . PRO A 1 92 ? -15.258 -23.578 -16.078 1 95.25 92 PRO A CA 1
ATOM 728 C C . PRO A 1 92 ? -14.242 -23.5 -17.219 1 95.25 92 PRO A C 1
ATOM 730 O O . PRO A 1 92 ? -13.641 -24.531 -17.578 1 95.25 92 PRO A O 1
ATOM 733 N N . GLU A 1 93 ? -13.992 -22.312 -17.719 1 97.19 93 GLU A N 1
ATOM 734 C CA . GLU A 1 93 ? -13.094 -22.188 -18.859 1 97.19 93 GLU A CA 1
ATOM 735 C C . GLU A 1 93 ? -11.633 -22.172 -18.422 1 97.19 93 GLU A C 1
ATOM 737 O O . GLU A 1 93 ? -10.727 -22.375 -19.234 1 97.19 93 GLU A O 1
ATOM 742 N N . ILE A 1 94 ? -11.359 -21.969 -17.109 1 97.31 94 ILE A N 1
ATOM 743 C CA . ILE A 1 94 ? -9.992 -21.812 -16.625 1 97.31 94 ILE A CA 1
ATOM 744 C C . ILE A 1 94 ? -9.188 -23.078 -16.906 1 97.31 94 ILE A C 1
ATOM 746 O O . ILE A 1 94 ? -8.125 -23.016 -17.547 1 97.31 94 ILE A O 1
ATOM 750 N N . LEU A 1 95 ? -9.672 -24.188 -16.5 1 97.31 95 LEU A N 1
ATOM 751 C CA . LEU A 1 95 ? -8.938 -25.438 -16.688 1 97.31 95 LEU A CA 1
ATOM 752 C C . LEU A 1 95 ? -9.055 -25.938 -18.109 1 97.31 95 LEU A C 1
ATOM 754 O O . LEU A 1 95 ? -8.117 -26.531 -18.656 1 97.31 95 LEU A O 1
ATOM 758 N N . ASP A 1 96 ? -10.164 -25.641 -18.828 1 95.81 96 ASP A N 1
ATOM 759 C CA . ASP A 1 96 ? -10.391 -26.094 -20.188 1 95.81 96 ASP A CA 1
ATOM 760 C C . ASP A 1 96 ? -9.398 -25.438 -21.156 1 95.81 96 ASP A C 1
ATOM 762 O O . ASP A 1 96 ? -8.984 -26.047 -22.141 1 95.81 96 ASP A O 1
ATOM 766 N N . THR A 1 97 ? -9.109 -24.219 -20.859 1 96.12 97 THR A N 1
ATOM 767 C CA . THR A 1 97 ? -8.258 -23.469 -21.766 1 96.12 97 THR A CA 1
ATOM 768 C C . THR A 1 97 ? -6.801 -23.5 -21.312 1 96.12 97 THR A C 1
ATOM 770 O O . THR A 1 97 ? -5.938 -22.891 -21.938 1 96.12 97 THR A O 1
ATOM 773 N N . ASN A 1 98 ? -6.516 -24.219 -20.234 1 96.19 98 ASN A N 1
ATOM 774 C CA . ASN A 1 98 ? -5.16 -24.375 -19.719 1 96.19 98 ASN A CA 1
ATOM 775 C C . ASN A 1 98 ? -4.836 -25.828 -19.391 1 96.19 98 ASN A C 1
ATOM 777 O O . ASN A 1 98 ? -4.711 -26.188 -18.234 1 96.19 98 ASN A O 1
ATOM 781 N N . PRO A 1 99 ? -4.609 -26.625 -20.438 1 95.19 99 PRO A N 1
ATOM 782 C CA . PRO A 1 99 ? -4.375 -28.062 -20.219 1 95.19 99 PRO A CA 1
ATOM 783 C C . PRO A 1 99 ? -3.158 -28.328 -19.344 1 95.19 99 PRO A C 1
ATOM 785 O O . PRO A 1 99 ? -3.139 -29.312 -18.594 1 95.19 99 PRO A O 1
ATOM 788 N N . GLN A 1 100 ? -2.186 -27.5 -19.469 1 96.69 100 GLN A N 1
ATOM 789 C CA . GLN A 1 100 ? -1 -27.672 -18.641 1 96.69 100 GLN A CA 1
ATOM 790 C C . GLN A 1 100 ? -1.34 -27.516 -17.156 1 96.69 100 GLN A C 1
ATOM 792 O O . GLN A 1 100 ? -0.893 -28.328 -16.328 1 96.69 100 GLN A O 1
ATOM 797 N N . LEU A 1 101 ? -2.094 -26.5 -16.875 1 97.88 101 LEU A N 1
ATOM 798 C CA . LEU A 1 101 ? -2.535 -26.297 -15.5 1 97.88 101 LEU A CA 1
ATOM 799 C C . LEU A 1 101 ? -3.346 -27.484 -15.008 1 97.88 101 LEU A C 1
ATOM 801 O O . LEU A 1 101 ? -3.162 -27.953 -13.883 1 97.88 101 LEU A O 1
ATOM 805 N N . PHE A 1 102 ? -4.223 -27.938 -15.789 1 97.5 102 PHE A N 1
ATOM 806 C CA . PHE A 1 102 ? -5.043 -29.078 -15.422 1 97.5 102 PHE A CA 1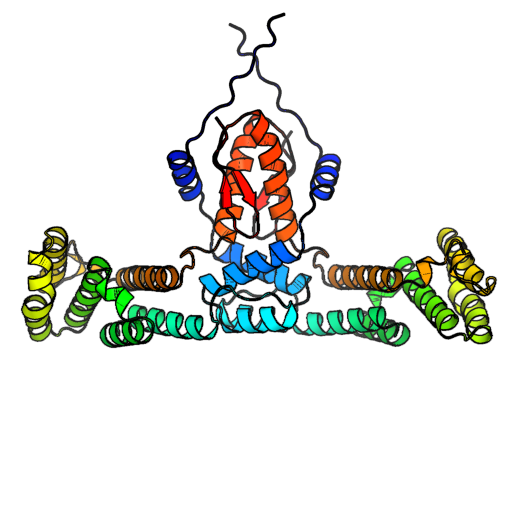
ATOM 807 C C . PHE A 1 102 ? -4.18 -30.312 -15.172 1 97.5 102 PHE A C 1
ATOM 809 O O . PHE A 1 102 ? -4.406 -31.047 -14.211 1 97.5 102 PHE A O 1
ATOM 816 N N . PHE A 1 103 ? -3.207 -30.547 -16 1 97.75 103 PHE A N 1
ATOM 817 C CA . PHE A 1 103 ? -2.291 -31.672 -15.805 1 97.75 103 PHE A CA 1
ATOM 818 C C . PHE A 1 103 ? -1.557 -31.547 -14.477 1 97.75 103 PHE A C 1
ATOM 820 O O . PHE A 1 103 ? -1.408 -32.531 -13.742 1 97.75 103 PHE A O 1
ATOM 827 N N . HIS A 1 104 ? -1.112 -30.312 -14.195 1 97.88 104 HIS A N 1
ATOM 828 C CA . HIS A 1 104 ? -0.388 -30.109 -12.945 1 97.88 104 HIS A CA 1
ATOM 829 C C . HIS A 1 104 ? -1.271 -30.406 -11.734 1 97.88 104 HIS A C 1
ATOM 831 O O . HIS A 1 104 ? -0.794 -30.938 -10.727 1 97.88 104 HIS A O 1
ATOM 837 N N . LEU A 1 105 ? -2.506 -30.062 -11.828 1 98.38 105 LEU A N 1
ATOM 838 C CA . LEU A 1 105 ? -3.445 -30.375 -10.758 1 98.38 105 LEU A CA 1
ATOM 839 C C . LEU A 1 105 ? -3.619 -31.891 -10.633 1 98.38 105 LEU A C 1
ATOM 841 O O . LEU A 1 105 ? -3.561 -32.438 -9.523 1 98.38 105 LEU A O 1
ATOM 845 N N . GLN A 1 106 ? -3.779 -32.562 -11.711 1 97.94 106 GLN A N 1
ATOM 846 C CA . GLN A 1 106 ? -3.904 -34.031 -11.703 1 97.94 106 GLN A CA 1
ATOM 847 C C . GLN A 1 106 ? -2.629 -34.688 -11.188 1 97.94 106 GLN A C 1
ATOM 849 O O . GLN A 1 106 ? -2.689 -35.656 -10.445 1 97.94 106 GLN A O 1
ATOM 854 N N . GLN A 1 107 ? -1.561 -34.125 -11.68 1 98 107 GLN A N 1
ATOM 855 C CA . GLN A 1 107 ? -0.282 -34.625 -11.18 1 98 107 GLN A CA 1
ATOM 856 C C . GLN A 1 107 ? -0.195 -34.5 -9.664 1 98 107 GLN A C 1
ATOM 858 O O . GLN A 1 107 ? 0.285 -35.375 -8.977 1 98 107 GLN A O 1
ATOM 863 N N . GLN A 1 108 ? -0.645 -33.312 -9.18 1 98.19 108 GLN A N 1
ATOM 864 C CA . GLN A 1 108 ? -0.65 -33.125 -7.734 1 98.19 108 GLN A CA 1
ATOM 865 C C . GLN A 1 108 ? -1.544 -34.125 -7.035 1 98.19 108 GLN A C 1
ATOM 867 O O . GLN A 1 108 ? -1.22 -34.594 -5.941 1 98.19 108 GLN A O 1
ATOM 872 N N . ARG A 1 109 ? -2.641 -34.438 -7.598 1 97.69 109 ARG A N 1
ATOM 873 C CA . ARG A 1 109 ? -3.518 -35.469 -7.051 1 97.69 109 ARG A CA 1
ATOM 874 C C . ARG A 1 109 ? -2.797 -36.812 -6.961 1 97.69 109 ARG A C 1
ATOM 876 O O . ARG A 1 109 ? -2.928 -37.531 -5.965 1 97.69 109 ARG A O 1
ATOM 883 N N . LEU A 1 110 ? -2.074 -37.156 -8 1 97.88 110 LEU A N 1
ATOM 884 C CA . LEU A 1 110 ? -1.291 -38.375 -8.008 1 97.88 110 LEU A CA 1
ATOM 885 C C . LEU A 1 110 ? -0.264 -38.375 -6.879 1 97.88 110 LEU A C 1
ATOM 887 O O . LEU A 1 110 ? -0.1 -39.375 -6.18 1 97.88 110 LEU A O 1
ATOM 891 N N . ILE A 1 111 ? 0.413 -37.25 -6.762 1 97.44 111 ILE A N 1
ATOM 892 C CA . ILE A 1 111 ? 1.415 -37.125 -5.711 1 97.44 111 ILE A CA 1
ATOM 893 C C . ILE A 1 111 ? 0.77 -37.344 -4.348 1 97.44 111 ILE A C 1
ATOM 895 O O . ILE A 1 111 ? 1.345 -38.031 -3.488 1 97.44 111 ILE A O 1
ATOM 899 N N . GLU A 1 112 ? -0.434 -36.812 -4.125 1 97.5 112 GLU A N 1
ATOM 900 C CA . GLU A 1 112 ? -1.124 -37 -2.852 1 97.5 112 GLU A CA 1
ATOM 901 C C . GLU A 1 112 ? -1.451 -38.469 -2.6 1 97.5 112 GLU A C 1
ATOM 903 O O . GLU A 1 112 ? -1.359 -38.938 -1.467 1 97.5 112 GLU A O 1
ATOM 908 N N . LEU A 1 113 ? -1.882 -39.156 -3.645 1 96.5 113 LEU A N 1
ATOM 909 C CA . LEU A 1 113 ? -2.156 -40.594 -3.508 1 96.5 113 LEU A CA 1
ATOM 910 C C . LEU A 1 113 ? -0.905 -41.344 -3.076 1 96.5 113 LEU A C 1
ATOM 912 O O . LEU A 1 113 ? -0.963 -42.188 -2.184 1 96.5 113 LEU A O 1
ATOM 916 N N . ILE A 1 114 ? 0.183 -41.031 -3.666 1 95.12 114 ILE A N 1
ATOM 917 C CA . ILE A 1 114 ? 1.451 -41.688 -3.348 1 95.12 114 ILE A CA 1
ATOM 918 C C . ILE A 1 114 ? 1.855 -41.344 -1.913 1 95.12 114 ILE A C 1
ATOM 920 O O . ILE A 1 114 ? 2.246 -42.219 -1.152 1 95.12 114 ILE A O 1
ATOM 924 N N . ARG A 1 115 ? 1.76 -40.031 -1.617 1 92.81 115 ARG A N 1
ATOM 925 C CA . ARG A 1 115 ? 2.107 -39.562 -0.279 1 92.81 115 ARG A CA 1
ATOM 926 C C . ARG A 1 115 ? 1.297 -40.312 0.785 1 92.81 115 ARG A C 1
ATOM 928 O O . ARG A 1 115 ? 1.799 -40.594 1.878 1 92.81 115 ARG A O 1
ATOM 935 N N . ASN A 1 116 ? 0.064 -40.625 0.492 1 93.56 116 ASN A N 1
ATOM 936 C CA . ASN A 1 116 ? -0.828 -41.281 1.444 1 93.56 116 ASN A CA 1
ATOM 937 C C . ASN A 1 116 ? -0.7 -42.781 1.383 1 93.56 116 ASN A C 1
ATOM 939 O O . ASN A 1 116 ? -1.465 -43.5 2.027 1 93.56 116 ASN A O 1
ATOM 943 N N . GLY A 1 117 ? 0.182 -43.281 0.538 1 92.31 117 GLY A N 1
ATOM 944 C CA . GLY A 1 117 ? 0.475 -44.719 0.469 1 92.31 117 GLY A CA 1
ATOM 945 C C . GLY A 1 117 ? -0.568 -45.5 -0.299 1 92.31 117 GLY A C 1
ATOM 946 O O . GLY A 1 117 ? -0.676 -46.719 -0.14 1 92.31 117 GLY A O 1
ATOM 947 N N . LYS A 1 118 ? -1.337 -44.844 -1.057 1 95.38 118 LYS A N 1
ATOM 948 C CA . LYS A 1 118 ? -2.355 -45.5 -1.871 1 95.38 118 LYS A CA 1
ATOM 949 C C . LYS A 1 118 ? -1.796 -45.906 -3.234 1 95.38 118 LYS A C 1
ATOM 951 O O . LYS A 1 118 ? -2.246 -45.406 -4.266 1 95.38 118 LYS A O 1
ATOM 956 N N . VAL A 1 119 ? -1.001 -46.844 -3.26 1 94.75 119 VAL A N 1
ATOM 957 C CA . VAL A 1 119 ? -0.183 -47.219 -4.414 1 94.75 119 VAL A CA 1
ATOM 958 C C . VAL A 1 119 ? -1.078 -47.688 -5.551 1 94.75 119 VAL A C 1
ATOM 960 O O . VAL A 1 119 ? -0.93 -47.25 -6.695 1 94.75 119 VAL A O 1
ATOM 963 N N . GLU A 1 120 ? -1.972 -48.625 -5.258 1 96.5 120 GLU A N 1
ATOM 964 C CA . GLU A 1 120 ? -2.84 -49.188 -6.289 1 96.5 120 GLU A CA 1
ATOM 965 C C . GLU A 1 120 ? -3.713 -48.125 -6.918 1 96.5 120 GLU A C 1
ATOM 967 O O . GLU A 1 120 ? -3.85 -48.062 -8.141 1 96.5 120 GLU A O 1
ATOM 972 N N . GLU A 1 121 ? -4.289 -47.344 -6.051 1 97.31 121 GLU A N 1
ATOM 973 C CA . GLU A 1 121 ? -5.113 -46.25 -6.535 1 97.31 121 GLU A CA 1
ATOM 974 C C . GLU A 1 121 ? -4.293 -45.281 -7.367 1 97.31 121 GLU A C 1
ATOM 976 O O . GLU A 1 121 ? -4.777 -44.75 -8.367 1 97.31 121 GLU A O 1
ATOM 981 N N . ALA A 1 122 ? -3.088 -45 -6.965 1 97.31 122 ALA A N 1
ATOM 982 C CA . ALA A 1 122 ? -2.189 -44.094 -7.664 1 97.31 122 ALA A CA 1
ATOM 983 C C . ALA A 1 122 ? -1.886 -44.594 -9.07 1 97.31 122 ALA A C 1
ATOM 985 O O . ALA A 1 122 ? -1.938 -43.812 -10.031 1 97.31 122 ALA A O 1
ATOM 986 N N . LEU A 1 123 ? -1.562 -45.781 -9.148 1 96.81 123 LEU A N 1
ATOM 987 C CA . LEU A 1 123 ? -1.228 -46.375 -10.445 1 96.81 123 LEU A CA 1
ATOM 988 C C . LEU A 1 123 ? -2.434 -46.344 -11.383 1 96.81 123 LEU A C 1
ATOM 990 O O . LEU A 1 123 ? -2.297 -46.031 -12.57 1 96.81 123 LEU A O 1
ATOM 994 N N . GLU A 1 124 ? -3.562 -46.75 -10.812 1 97.62 124 GLU A N 1
ATOM 995 C CA . GLU A 1 124 ? -4.793 -46.688 -11.594 1 97.62 124 GLU A CA 1
ATOM 996 C C . GLU A 1 124 ? -5.078 -45.281 -12.07 1 97.62 124 GLU A C 1
ATOM 998 O O . GLU A 1 124 ? -5.457 -45.062 -13.227 1 97.62 124 GLU A O 1
ATOM 1003 N N . PHE A 1 125 ? -4.949 -44.344 -11.188 1 97.56 125 PHE A N 1
ATOM 1004 C CA . PHE A 1 125 ? -5.191 -42.969 -11.5 1 97.56 125 PHE A CA 1
ATOM 1005 C C . PHE A 1 125 ? -4.238 -42.469 -12.578 1 97.56 125 PHE A C 1
ATOM 1007 O O . PHE A 1 125 ? -4.652 -41.75 -13.508 1 97.56 125 PHE A O 1
ATOM 1014 N N . ALA A 1 126 ? -2.955 -42.719 -12.484 1 97.12 126 ALA A N 1
ATOM 1015 C CA . ALA A 1 126 ? -1.952 -42.344 -13.477 1 97.12 126 ALA A CA 1
ATOM 1016 C C . ALA A 1 126 ? -2.328 -42.875 -14.859 1 97.12 126 ALA A C 1
ATOM 1018 O O . ALA A 1 126 ? -2.229 -42.156 -15.859 1 97.12 126 ALA A O 1
ATOM 1019 N N . GLN A 1 127 ? -2.73 -44.062 -14.852 1 96.12 127 GLN A N 1
ATOM 1020 C CA . GLN A 1 127 ? -3.043 -44.719 -16.109 1 96.12 127 GLN A CA 1
ATOM 1021 C C . GLN A 1 127 ? -4.324 -44.156 -16.719 1 96.12 127 GLN A C 1
ATOM 1023 O O . GLN A 1 127 ? -4.402 -43.969 -17.938 1 96.12 127 GLN A O 1
ATOM 1028 N N . GLU A 1 128 ? -5.324 -43.938 -15.938 1 96 128 GLU A N 1
ATOM 1029 C CA . GLU A 1 128 ? -6.648 -43.594 -16.438 1 96 128 GLU A CA 1
ATOM 1030 C C . GLU A 1 128 ? -6.766 -42.094 -16.688 1 96 128 GLU A C 1
ATOM 1032 O O . GLU A 1 128 ? -7.449 -41.656 -17.625 1 96 128 GLU A O 1
ATOM 1037 N N . GLU A 1 129 ? -6.16 -41.312 -15.875 1 94.5 129 GLU A N 1
ATOM 1038 C CA . GLU A 1 129 ? -6.402 -39.875 -15.922 1 94.5 129 GLU A CA 1
ATOM 1039 C C . GLU A 1 129 ? -5.211 -39.125 -16.516 1 94.5 129 GLU A C 1
ATOM 1041 O O . GLU A 1 129 ? -5.383 -38.188 -17.328 1 94.5 129 GLU A O 1
ATOM 1046 N N . LEU A 1 130 ? -3.955 -39.469 -16.156 1 96.25 130 LEU A N 1
ATOM 1047 C CA . LEU A 1 130 ? -2.797 -38.688 -16.547 1 96.25 130 LEU A CA 1
ATOM 1048 C C . LEU A 1 130 ? -2.197 -39.188 -17.859 1 96.25 130 LEU A C 1
ATOM 1050 O O . LEU A 1 130 ? -1.76 -38.406 -18.688 1 96.25 130 LEU A O 1
ATOM 1054 N N . ALA A 1 131 ? -2.15 -40.469 -18.047 1 94.25 131 ALA A N 1
ATOM 1055 C CA . ALA A 1 131 ? -1.522 -41.062 -19.234 1 94.25 131 ALA A CA 1
ATOM 1056 C C . ALA A 1 131 ? -2.16 -40.531 -20.516 1 94.25 131 ALA A C 1
ATOM 1058 O O . ALA A 1 131 ? -1.459 -40.188 -21.453 1 94.25 131 ALA A O 1
ATOM 1059 N N . PRO A 1 132 ? -3.523 -40.5 -20.594 1 93.81 132 PRO A N 1
ATOM 1060 C CA . PRO A 1 132 ? -4.145 -39.969 -21.797 1 93.81 132 PRO A CA 1
ATOM 1061 C C . PRO A 1 132 ? -3.75 -38.531 -22.094 1 93.81 132 PRO A C 1
ATOM 1063 O O . PRO A 1 132 ? -3.656 -38.125 -23.25 1 93.81 132 PRO A O 1
ATOM 1066 N N . MET A 1 133 ? -3.529 -37.75 -21.109 1 90.94 133 MET A N 1
ATOM 1067 C CA . MET A 1 133 ? -3.123 -36.375 -21.281 1 90.94 133 MET A CA 1
ATOM 1068 C C . MET A 1 133 ? -1.711 -36.281 -21.844 1 90.94 133 MET A C 1
ATOM 1070 O O . MET A 1 133 ? -1.401 -35.344 -22.609 1 90.94 133 MET A O 1
ATOM 1074 N N . GLY A 1 134 ? -0.892 -37.156 -21.484 1 87 134 GLY A N 1
ATOM 1075 C CA . GLY A 1 134 ? 0.488 -37.219 -21.938 1 87 134 GLY A CA 1
ATOM 1076 C C . GLY A 1 134 ? 0.617 -37.562 -23.406 1 87 134 GLY A C 1
ATOM 1077 O O . GLY A 1 134 ? 1.613 -37.188 -24.047 1 87 134 GLY A O 1
ATOM 1078 N N . GLU A 1 135 ? -0.35 -38.219 -23.922 1 86.81 135 GLU A N 1
ATOM 1079 C CA . GLU A 1 135 ? -0.308 -38.562 -25.328 1 86.81 135 GLU A CA 1
ATOM 1080 C C . GLU A 1 135 ? -0.394 -37.344 -26.219 1 86.81 135 GLU A C 1
ATOM 1082 O O . GLU A 1 135 ? 0.161 -37.344 -27.328 1 86.81 135 GLU A O 1
ATOM 1087 N N . GLU A 1 136 ? -0.912 -36.344 -25.688 1 84.88 136 GLU A N 1
ATOM 1088 C CA . GLU A 1 136 ? -1.118 -35.125 -26.469 1 84.88 136 GLU A CA 1
ATOM 1089 C C . GLU A 1 136 ? 0.058 -34.156 -26.312 1 84.88 136 GLU A C 1
ATOM 1091 O O . GLU A 1 136 ? 0.238 -33.25 -27.125 1 84.88 136 GLU A O 1
ATOM 1096 N N . ASN A 1 137 ? 0.858 -34.438 -25.312 1 90.5 137 ASN A N 1
ATOM 1097 C CA . ASN A 1 137 ? 1.967 -33.562 -24.984 1 90.5 137 ASN A CA 1
ATOM 1098 C C . ASN A 1 137 ? 3.119 -34.312 -24.328 1 90.5 137 ASN A C 1
ATOM 1100 O O . ASN A 1 137 ? 2.996 -34.75 -23.188 1 90.5 137 ASN A O 1
ATOM 1104 N N . GLN A 1 138 ? 4.215 -34.375 -24.969 1 90.44 138 GLN A N 1
ATOM 1105 C CA . GLN A 1 138 ? 5.371 -35.156 -24.531 1 90.44 138 GLN A CA 1
ATOM 1106 C C . GLN A 1 138 ? 5.867 -34.656 -23.172 1 90.44 138 GLN A C 1
ATOM 1108 O O . GLN A 1 138 ? 6.348 -35.469 -22.359 1 90.44 138 GLN A O 1
ATOM 1113 N N . SER A 1 139 ? 5.832 -33.406 -22.922 1 93.75 139 SER A N 1
ATOM 1114 C CA . SER A 1 139 ? 6.27 -32.875 -21.641 1 93.75 139 SER A CA 1
ATOM 1115 C C . SER A 1 139 ? 5.438 -33.438 -20.5 1 93.75 139 SER A C 1
ATOM 1117 O O . SER A 1 139 ? 5.953 -33.656 -19.391 1 93.75 139 SER A O 1
ATOM 1119 N N . PHE A 1 140 ? 4.199 -33.75 -20.688 1 95.31 140 PHE A N 1
ATOM 1120 C CA . PHE A 1 140 ? 3.326 -34.312 -19.672 1 95.31 140 PHE A CA 1
ATOM 1121 C C . PHE A 1 140 ? 3.756 -35.75 -19.328 1 95.31 140 PHE A C 1
ATOM 1123 O O . PHE A 1 140 ? 3.74 -36.125 -18.172 1 95.31 140 PHE A O 1
ATOM 1130 N N . LEU A 1 141 ? 4.156 -36.438 -20.359 1 93.62 141 LEU A N 1
ATOM 1131 C CA . LEU A 1 141 ? 4.59 -37.812 -20.156 1 93.62 141 LEU A CA 1
ATOM 1132 C C . LEU A 1 141 ? 5.863 -37.875 -19.312 1 93.62 141 LEU A C 1
ATOM 1134 O O . LEU A 1 141 ? 6.031 -38.75 -18.484 1 93.62 141 LEU A O 1
ATOM 1138 N N . GLU A 1 142 ? 6.719 -36.969 -19.609 1 94.5 142 GLU A N 1
ATOM 1139 C CA . GLU A 1 142 ? 7.953 -36.875 -18.828 1 94.5 142 GLU A CA 1
ATOM 1140 C C . GLU A 1 142 ? 7.664 -36.594 -17.359 1 94.5 142 GLU A C 1
ATOM 1142 O O . GLU A 1 142 ? 8.25 -37.25 -16.469 1 94.5 142 GLU A O 1
ATOM 1147 N N . ASP A 1 143 ? 6.793 -35.688 -17.125 1 95.06 143 ASP A N 1
ATOM 1148 C CA . ASP A 1 143 ? 6.414 -35.344 -15.758 1 95.06 143 ASP A CA 1
ATOM 1149 C C . ASP A 1 143 ? 5.707 -36.531 -15.086 1 95.06 143 ASP A C 1
ATOM 1151 O O . ASP A 1 143 ? 5.91 -36.781 -13.891 1 95.06 143 ASP A O 1
ATOM 1155 N N . LEU A 1 144 ? 4.898 -37.188 -15.82 1 95.88 144 LEU A N 1
ATOM 1156 C CA . LEU A 1 144 ? 4.211 -38.375 -15.297 1 95.88 144 LEU A CA 1
ATOM 1157 C C . LEU A 1 144 ? 5.215 -39.438 -14.891 1 95.88 144 LEU A C 1
ATOM 1159 O O . LEU A 1 144 ? 5.09 -40.031 -13.812 1 95.88 144 LEU A O 1
ATOM 1163 N N . GLU A 1 145 ? 6.152 -39.625 -15.68 1 94.38 145 GLU A N 1
ATOM 1164 C CA . GLU A 1 145 ? 7.176 -40.625 -15.406 1 94.38 145 GLU A CA 1
ATOM 1165 C C . GLU A 1 145 ? 7.934 -40.312 -14.117 1 94.38 145 GLU A C 1
ATOM 1167 O O . GLU A 1 145 ? 8.188 -41.188 -13.297 1 94.38 145 GLU A O 1
ATOM 1172 N N . LYS A 1 146 ? 8.305 -39.094 -14.055 1 94.06 146 LYS A N 1
ATOM 1173 C CA . LYS A 1 146 ? 9 -38.656 -12.852 1 94.06 146 LYS A CA 1
ATOM 1174 C C . LYS A 1 146 ? 8.141 -38.875 -11.609 1 94.06 146 LYS A C 1
ATOM 1176 O O . LYS A 1 146 ? 8.656 -39.281 -10.562 1 94.06 146 LYS A O 1
ATOM 1181 N N . THR A 1 147 ? 6.879 -38.625 -11.688 1 96.12 147 THR A N 1
ATOM 1182 C CA . THR A 1 147 ? 5.98 -38.75 -10.547 1 96.12 147 THR A CA 1
ATOM 1183 C C . THR A 1 147 ? 5.785 -40.219 -10.18 1 96.12 147 THR A C 1
ATOM 1185 O O . THR A 1 147 ? 5.824 -40.594 -9.008 1 96.12 147 THR A O 1
ATOM 1188 N N . VAL A 1 148 ? 5.621 -41.094 -11.141 1 94.25 148 VAL A N 1
ATOM 1189 C CA . VAL A 1 148 ? 5.395 -42.5 -10.906 1 94.25 148 VAL A CA 1
ATOM 1190 C C . VAL A 1 148 ? 6.656 -43.156 -10.328 1 94.25 148 VAL A C 1
ATOM 1192 O O . VAL A 1 148 ? 6.574 -44.094 -9.547 1 94.25 148 VAL A O 1
ATOM 1195 N N . ALA A 1 149 ? 7.785 -42.562 -10.695 1 92.56 149 ALA A N 1
ATOM 1196 C CA . ALA A 1 149 ? 9.055 -43.094 -10.18 1 92.56 149 ALA A CA 1
ATOM 1197 C C . ALA A 1 149 ? 9.086 -43.031 -8.656 1 92.56 149 ALA A C 1
ATOM 1199 O O . ALA A 1 149 ? 9.797 -43.812 -8.016 1 92.56 149 ALA A O 1
ATOM 1200 N N . LEU A 1 150 ? 8.344 -42.188 -8.078 1 93.44 150 LEU A N 1
ATOM 1201 C CA . LEU A 1 150 ? 8.281 -42.094 -6.621 1 93.44 150 LEU A CA 1
ATOM 1202 C C . LEU A 1 150 ? 7.828 -43.406 -6 1 93.44 150 LEU A C 1
ATOM 1204 O O . LEU A 1 150 ? 8.203 -43.719 -4.867 1 93.44 150 LEU A O 1
ATOM 1208 N N . LEU A 1 151 ? 7.035 -44.156 -6.695 1 91.25 151 LEU A N 1
ATOM 1209 C CA . LEU A 1 151 ? 6.496 -45.406 -6.211 1 91.25 151 LEU A CA 1
ATOM 1210 C C . LEU A 1 151 ? 7.57 -46.5 -6.199 1 91.25 151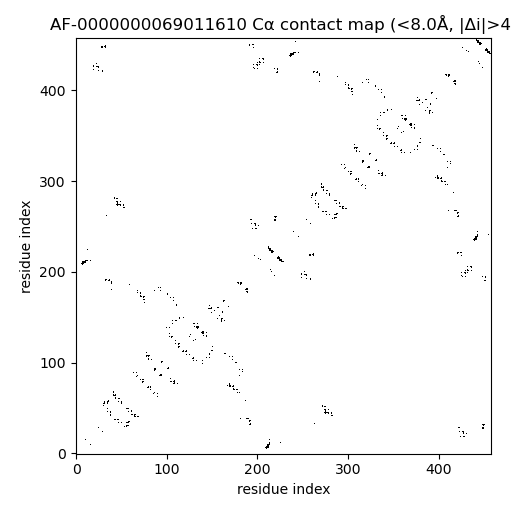 LEU A C 1
ATOM 1212 O O . LEU A 1 151 ? 7.449 -47.5 -5.484 1 91.25 151 LEU A O 1
ATOM 1216 N N . ALA A 1 152 ? 8.586 -46.219 -6.965 1 84.81 152 ALA A N 1
ATOM 1217 C CA . ALA A 1 152 ? 9.609 -47.25 -7.145 1 84.81 152 ALA A CA 1
ATOM 1218 C C . ALA A 1 152 ? 10.648 -47.219 -6.027 1 84.81 152 ALA A C 1
ATOM 1220 O O . ALA A 1 152 ? 11.414 -48.156 -5.84 1 84.81 152 ALA A O 1
ATOM 1221 N N . PHE A 1 153 ? 10.602 -46.156 -5.215 1 82.31 153 PHE A N 1
ATOM 1222 C CA . PHE A 1 153 ? 11.625 -46 -4.191 1 82.31 153 PHE A CA 1
ATOM 1223 C C . PHE A 1 153 ? 11.023 -46.188 -2.799 1 82.31 153 PHE A C 1
ATOM 1225 O O . PHE A 1 153 ? 9.992 -45.594 -2.492 1 82.31 153 PHE A O 1
ATOM 1232 N N . GLU A 1 154 ? 11.578 -47.031 -2.004 1 76.88 154 GLU A N 1
ATOM 1233 C CA . GLU A 1 154 ? 11.172 -47.156 -0.609 1 76.88 154 GLU A CA 1
ATOM 1234 C C . GLU A 1 154 ? 11.57 -45.938 0.202 1 76.88 154 GLU A C 1
ATOM 1236 O O . GLU A 1 154 ? 10.797 -45.438 1.026 1 76.88 154 GLU A O 1
ATOM 1241 N N . ASP A 1 155 ? 12.781 -45.5 -0.145 1 82.94 155 ASP A N 1
ATOM 1242 C CA . ASP A 1 155 ? 13.305 -44.281 0.475 1 82.94 155 ASP A CA 1
ATOM 1243 C C . ASP A 1 155 ? 13.234 -43.094 -0.487 1 82.94 155 ASP A C 1
ATOM 1245 O O . ASP A 1 155 ? 14.086 -42.938 -1.368 1 82.94 155 ASP A O 1
ATOM 1249 N N . VAL A 1 156 ? 12.328 -42.281 -0.221 1 78.94 156 VAL A N 1
ATOM 1250 C CA . VAL A 1 156 ? 12.016 -41.188 -1.113 1 78.94 156 VAL A CA 1
ATOM 1251 C C . VAL A 1 156 ? 13.203 -40.219 -1.19 1 78.94 156 VAL A C 1
ATOM 1253 O O . VAL A 1 156 ? 13.406 -39.562 -2.205 1 78.94 156 VAL A O 1
ATOM 1256 N N . SER A 1 157 ? 13.969 -40.156 -0.144 1 80.19 157 SER A N 1
ATOM 1257 C CA . SER A 1 157 ? 15.133 -39.281 -0.14 1 80.19 157 SER A CA 1
ATOM 1258 C C . SER A 1 157 ? 16.125 -39.688 -1.227 1 80.19 157 SER A C 1
ATOM 1260 O O . SER A 1 157 ? 16.969 -38.875 -1.632 1 80.19 157 SER A O 1
ATOM 1262 N N . LYS A 1 158 ? 16.062 -40.875 -1.716 1 83.25 158 LYS A N 1
ATOM 1263 C CA . LYS A 1 158 ? 16.984 -41.375 -2.736 1 83.25 158 LYS A CA 1
ATOM 1264 C C . LYS A 1 158 ? 16.406 -41.188 -4.137 1 83.25 158 LYS A C 1
ATOM 1266 O O . LYS A 1 158 ? 17.062 -41.469 -5.133 1 83.25 158 LYS A O 1
ATOM 1271 N N . CYS A 1 159 ? 15.219 -40.75 -4.18 1 84.69 159 CYS A N 1
ATOM 1272 C CA . CYS A 1 159 ? 14.539 -40.562 -5.457 1 84.69 159 CYS A CA 1
ATOM 1273 C C . CYS A 1 159 ? 14.805 -39.156 -5.996 1 84.69 159 CYS A C 1
ATOM 1275 O O . CYS A 1 159 ? 14.609 -38.156 -5.289 1 84.69 159 CYS A O 1
ATOM 1277 N N . PRO A 1 160 ? 15.312 -39.031 -7.262 1 86.81 160 PRO A N 1
ATOM 1278 C CA . PRO A 1 160 ? 15.562 -37.719 -7.875 1 86.81 160 PRO A CA 1
ATOM 1279 C C . PRO A 1 160 ? 14.312 -36.844 -7.902 1 86.81 160 PRO A C 1
ATOM 1281 O O . PRO A 1 160 ? 14.422 -35.625 -7.852 1 86.81 160 PRO A O 1
ATOM 1284 N N . ALA A 1 161 ? 13.148 -37.5 -7.941 1 90.06 161 ALA A N 1
ATOM 1285 C CA . ALA A 1 161 ? 11.891 -36.781 -8 1 90.06 161 ALA A CA 1
ATOM 1286 C C . ALA A 1 161 ? 11.312 -36.562 -6.602 1 90.06 161 ALA A C 1
ATOM 1288 O O . ALA A 1 161 ? 10.141 -36.219 -6.449 1 90.06 161 ALA A O 1
ATOM 1289 N N . GLY A 1 162 ? 12.086 -36.75 -5.559 1 91.31 162 GLY A N 1
ATOM 1290 C CA . GLY A 1 162 ? 11.648 -36.656 -4.176 1 91.31 162 GLY A CA 1
ATOM 1291 C C . GLY A 1 162 ? 11.086 -35.312 -3.816 1 91.31 162 GLY A C 1
ATOM 1292 O O . GLY A 1 162 ? 10.234 -35.188 -2.934 1 91.31 162 GLY A O 1
ATOM 1293 N N . ALA A 1 163 ? 11.602 -34.25 -4.547 1 92 163 ALA A N 1
ATOM 1294 C CA . ALA A 1 163 ? 11.156 -32.906 -4.301 1 92 163 ALA A CA 1
ATOM 1295 C C . ALA A 1 163 ? 9.656 -32.75 -4.547 1 92 163 ALA A C 1
ATOM 1297 O O . ALA A 1 163 ? 9.016 -31.859 -3.986 1 92 163 ALA A O 1
ATOM 1298 N N . LEU A 1 164 ? 9.102 -33.688 -5.305 1 95.44 164 LEU A N 1
ATOM 1299 C CA . LEU A 1 164 ? 7.676 -33.656 -5.609 1 95.44 164 LEU A CA 1
ATOM 1300 C C . LEU A 1 164 ? 6.848 -33.875 -4.352 1 95.44 164 LEU A C 1
ATOM 1302 O O . LEU A 1 164 ? 5.672 -33.531 -4.297 1 95.44 164 LEU A O 1
ATOM 1306 N N . LEU A 1 165 ? 7.453 -34.5 -3.33 1 93.94 165 LEU A N 1
ATOM 1307 C CA . LEU A 1 165 ? 6.723 -34.812 -2.107 1 93.94 165 LEU A CA 1
ATOM 1308 C C . LEU A 1 165 ? 6.805 -33.656 -1.108 1 93.94 165 LEU A C 1
ATOM 1310 O O . LEU A 1 165 ? 6.113 -33.688 -0.087 1 93.94 165 LEU A O 1
ATOM 1314 N N . ASP A 1 166 ? 7.602 -32.719 -1.461 1 93.38 166 ASP A N 1
ATOM 1315 C CA . ASP A 1 166 ? 7.77 -31.562 -0.582 1 93.38 166 ASP A CA 1
ATOM 1316 C C . ASP A 1 166 ? 6.566 -30.625 -0.667 1 93.38 166 ASP A C 1
ATOM 1318 O O . ASP A 1 166 ? 5.887 -30.562 -1.695 1 93.38 166 ASP A O 1
ATOM 1322 N N . VAL A 1 167 ? 6.383 -29.844 0.406 1 93.56 167 VAL A N 1
ATOM 1323 C CA . VAL A 1 167 ? 5.297 -28.875 0.476 1 93.56 167 VAL A CA 1
ATOM 1324 C C . VAL A 1 167 ? 5.465 -27.828 -0.624 1 93.56 167 VAL A C 1
ATOM 1326 O O . VAL A 1 167 ? 4.477 -27.266 -1.115 1 93.56 167 VAL A O 1
ATOM 1329 N N . SER A 1 168 ? 6.676 -27.625 -1.022 1 95.38 168 SER A N 1
ATOM 1330 C CA . SER A 1 168 ? 6.965 -26.656 -2.062 1 95.38 168 SER A CA 1
ATOM 1331 C C . SER A 1 168 ? 6.238 -26.984 -3.361 1 95.38 168 SER A C 1
ATOM 1333 O O . SER A 1 168 ? 5.867 -26.094 -4.125 1 95.38 168 SER A O 1
ATOM 1335 N N . GLN A 1 169 ? 6.039 -28.266 -3.604 1 96.19 169 GLN A N 1
ATOM 1336 C CA . GLN A 1 169 ? 5.316 -28.688 -4.797 1 96.19 169 GLN A CA 1
ATOM 1337 C C . GLN A 1 169 ? 3.863 -28.219 -4.754 1 96.19 169 GLN A C 1
ATOM 1339 O O . GLN A 1 169 ? 3.34 -27.719 -5.742 1 96.19 169 GLN A O 1
ATOM 1344 N N . ARG A 1 170 ? 3.209 -28.375 -3.604 1 96.69 170 ARG A N 1
ATOM 1345 C CA . ARG A 1 170 ? 1.847 -27.891 -3.414 1 96.69 170 ARG A CA 1
ATOM 1346 C C . ARG A 1 170 ? 1.773 -26.375 -3.604 1 96.69 170 ARG A C 1
ATOM 1348 O O . ARG A 1 170 ? 0.842 -25.875 -4.234 1 96.69 170 ARG A O 1
ATOM 1355 N N . LEU A 1 171 ? 2.771 -25.719 -3.059 1 96.56 171 LEU A N 1
ATOM 1356 C CA . LEU A 1 171 ? 2.807 -24.266 -3.121 1 96.56 171 LEU A CA 1
ATOM 1357 C C . LEU A 1 171 ? 2.951 -23.781 -4.562 1 96.56 171 LEU A C 1
ATOM 1359 O O . LEU A 1 171 ? 2.299 -22.812 -4.969 1 96.56 171 LEU A O 1
ATOM 1363 N N . LYS A 1 172 ? 3.764 -24.469 -5.254 1 97.25 172 LYS A N 1
ATOM 1364 C CA . LYS A 1 172 ? 3.969 -24.141 -6.664 1 97.25 172 LYS A CA 1
ATOM 1365 C C . LYS A 1 172 ? 2.68 -24.312 -7.461 1 97.25 172 LYS A C 1
ATOM 1367 O O . LYS A 1 172 ? 2.299 -23.422 -8.234 1 97.25 172 LYS A O 1
ATOM 1372 N N . THR A 1 173 ? 2.043 -25.391 -7.305 1 98.12 173 THR A N 1
ATOM 1373 C CA . THR A 1 173 ? 0.794 -25.672 -8.008 1 98.12 173 THR A CA 1
ATOM 1374 C C . THR A 1 173 ? -0.279 -24.656 -7.613 1 98.12 173 THR A C 1
ATOM 1376 O O . THR A 1 173 ? -1.017 -24.172 -8.469 1 98.12 173 THR A O 1
ATOM 1379 N N . ALA A 1 174 ? -0.358 -24.359 -6.305 1 97.75 174 ALA A N 1
ATOM 1380 C CA . ALA A 1 174 ? -1.312 -23.359 -5.812 1 97.75 174 ALA A CA 1
ATOM 1381 C C . ALA A 1 174 ? -1.074 -22 -6.465 1 97.75 174 ALA A C 1
ATOM 1383 O O . ALA A 1 174 ? -2.023 -21.312 -6.84 1 97.75 174 ALA A O 1
ATOM 1384 N N . SER A 1 175 ? 0.119 -21.641 -6.586 1 96.62 175 SER A N 1
ATOM 1385 C CA . SER A 1 175 ? 0.485 -20.375 -7.211 1 96.62 175 SER A CA 1
ATOM 1386 C C . SER A 1 175 ? 0.044 -20.328 -8.672 1 96.62 175 SER A C 1
ATOM 1388 O O . SER A 1 175 ? -0.434 -19.297 -9.148 1 96.62 175 SER A O 1
ATOM 1390 N N . GLU A 1 176 ? 0.257 -21.438 -9.352 1 97.62 176 GLU A N 1
ATOM 1391 C CA . GLU A 1 176 ? -0.17 -21.516 -10.742 1 97.62 176 GLU A CA 1
ATOM 1392 C C . GLU A 1 176 ? -1.683 -21.344 -10.867 1 97.62 176 GLU A C 1
ATOM 1394 O O . GLU A 1 176 ? -2.166 -20.656 -11.758 1 97.62 176 GLU A O 1
ATOM 1399 N N . VAL A 1 177 ? -2.373 -22.016 -10.008 1 98.06 177 VAL A N 1
ATOM 1400 C CA . VAL A 1 177 ? -3.828 -21.938 -10 1 98.06 177 VAL A CA 1
ATOM 1401 C C . VAL A 1 177 ? -4.266 -20.5 -9.711 1 98.06 177 VAL A C 1
ATOM 1403 O O . VAL A 1 177 ? -5.129 -19.953 -10.406 1 98.06 177 VAL A O 1
ATOM 1406 N N . ASN A 1 178 ? -3.674 -19.938 -8.719 1 96 178 ASN A N 1
ATOM 1407 C CA . ASN A 1 178 ? -3.971 -18.547 -8.344 1 96 178 ASN A CA 1
ATOM 1408 C C . ASN A 1 178 ? -3.777 -17.594 -9.523 1 96 178 ASN A C 1
ATOM 1410 O O . ASN A 1 178 ? -4.637 -16.766 -9.797 1 96 178 ASN A O 1
ATOM 1414 N N . ALA A 1 179 ? -2.678 -17.734 -10.18 1 96.44 179 ALA A N 1
ATOM 1415 C CA . ALA A 1 179 ? -2.359 -16.891 -11.328 1 96.44 179 ALA A CA 1
ATOM 1416 C C . ALA A 1 179 ? -3.396 -17.062 -12.438 1 96.44 179 ALA A C 1
ATOM 1418 O O . ALA A 1 179 ? -3.812 -16.078 -13.055 1 96.44 179 ALA A O 1
ATOM 1419 N N . ALA A 1 180 ? -3.773 -18.25 -12.68 1 97.25 180 ALA A N 1
ATOM 1420 C CA . ALA A 1 180 ? -4.746 -18.547 -13.734 1 97.25 180 ALA A CA 1
ATOM 1421 C C . ALA A 1 180 ? -6.105 -17.938 -13.406 1 97.25 180 ALA A C 1
ATOM 1423 O O . ALA A 1 180 ? -6.789 -17.406 -14.289 1 97.25 180 ALA A O 1
ATOM 1424 N N . ILE A 1 181 ? -6.508 -18.047 -12.141 1 97.12 181 ILE A N 1
ATOM 1425 C CA . ILE A 1 181 ? -7.781 -17.469 -11.719 1 97.12 181 ILE A CA 1
ATOM 1426 C C . ILE A 1 181 ? -7.762 -15.961 -11.922 1 97.12 181 ILE A C 1
ATOM 1428 O O . ILE A 1 181 ? -8.695 -15.391 -12.5 1 97.12 181 ILE A O 1
ATOM 1432 N N . LEU A 1 182 ? -6.738 -15.297 -11.5 1 95.62 182 LEU A N 1
ATOM 1433 C CA . LEU A 1 182 ? -6.602 -13.852 -11.664 1 95.62 182 LEU A CA 1
ATOM 1434 C C . LEU A 1 182 ? -6.648 -13.469 -13.133 1 95.62 182 LEU A C 1
ATOM 1436 O O . LEU A 1 182 ? -7.352 -12.531 -13.516 1 95.62 182 LEU A O 1
ATOM 1440 N N . THR A 1 183 ? -5.906 -14.211 -13.93 1 94.31 183 THR A N 1
ATOM 1441 C CA . THR A 1 183 ? -5.855 -13.945 -15.367 1 94.31 183 THR A CA 1
ATOM 1442 C C . THR A 1 183 ? -7.234 -14.094 -15.992 1 94.31 183 THR A C 1
ATOM 1444 O O . THR A 1 183 ? -7.625 -13.305 -16.859 1 94.31 183 THR A O 1
ATOM 1447 N N . SER A 1 184 ? -7.91 -15.055 -15.609 1 93.69 184 SER A N 1
ATOM 1448 C CA . SER A 1 184 ? -9.25 -15.297 -16.125 1 93.69 184 SER A CA 1
ATOM 1449 C C . SER A 1 184 ? -10.188 -14.141 -15.797 1 93.69 184 SER A C 1
ATOM 1451 O O . SER A 1 184 ? -11.219 -13.961 -16.453 1 93.69 184 SER A O 1
ATOM 1453 N N . GLN A 1 185 ? -9.961 -13.398 -14.805 1 92.19 185 GLN A N 1
ATOM 1454 C CA . GLN A 1 185 ? -10.758 -12.242 -14.383 1 92.19 185 GLN A CA 1
ATOM 1455 C C . GLN A 1 185 ? -10.188 -10.945 -14.953 1 92.19 185 GLN A C 1
ATOM 1457 O O . GLN A 1 185 ? -10.531 -9.859 -14.492 1 92.19 185 GLN A O 1
ATOM 1462 N N . ASN A 1 186 ? -9.289 -11.016 -15.875 1 90.56 186 ASN A N 1
ATOM 1463 C CA . ASN A 1 186 ? -8.617 -9.891 -16.516 1 90.56 186 ASN A CA 1
ATOM 1464 C C . ASN A 1 186 ? -7.832 -9.055 -15.508 1 90.56 186 ASN A C 1
ATOM 1466 O O . ASN A 1 186 ? -7.832 -7.828 -15.578 1 90.56 186 ASN A O 1
ATOM 1470 N N . HIS A 1 187 ? -7.34 -9.727 -14.547 1 90.88 187 HIS A N 1
ATOM 1471 C CA . HIS A 1 187 ? -6.508 -9.117 -13.516 1 90.88 187 HIS A CA 1
ATOM 1472 C C . HIS A 1 187 ? -5.09 -9.68 -13.555 1 90.88 187 HIS A C 1
ATOM 1474 O O . HIS A 1 187 ? -4.898 -10.883 -13.75 1 90.88 187 HIS A O 1
ATOM 1480 N N . GLU A 1 188 ? -4.148 -8.805 -13.406 1 89.12 188 GLU A N 1
ATOM 1481 C CA . GLU A 1 188 ? -2.758 -9.25 -13.414 1 89.12 188 GLU A CA 1
ATOM 1482 C C . GLU A 1 188 ? -2.457 -10.156 -12.227 1 89.12 188 GLU A C 1
ATOM 1484 O O . GLU A 1 188 ? -2.967 -9.93 -11.125 1 89.12 188 GLU A O 1
ATOM 1489 N N . LYS A 1 189 ? -1.554 -11.086 -12.43 1 91.75 189 LYS A N 1
ATOM 1490 C CA . LYS A 1 189 ? -1.247 -12.078 -11.406 1 91.75 189 LYS A CA 1
ATOM 1491 C C . LYS A 1 189 ? -0.385 -11.477 -10.297 1 91.75 189 LYS A C 1
ATOM 1493 O O . LYS A 1 189 ? -0.467 -11.898 -9.141 1 91.75 189 LYS A O 1
ATOM 1498 N N . ASP A 1 190 ? 0.47 -10.578 -10.688 1 91.06 190 ASP A N 1
ATOM 1499 C CA . ASP A 1 190 ? 1.345 -9.953 -9.695 1 91.06 190 ASP A CA 1
ATOM 1500 C C . ASP A 1 190 ? 0.835 -8.57 -9.305 1 91.06 190 ASP A C 1
ATOM 1502 O O . ASP A 1 190 ? 0.365 -7.812 -10.156 1 91.06 190 ASP A O 1
ATOM 1506 N N . PRO A 1 191 ? 0.906 -8.273 -7.965 1 92.69 191 PRO A N 1
ATOM 1507 C CA . PRO A 1 191 ? 0.561 -6.902 -7.59 1 92.69 191 PRO A CA 1
ATOM 1508 C C . PRO A 1 191 ? 1.499 -5.867 -8.211 1 92.69 191 PRO A C 1
ATOM 1510 O O . PRO A 1 191 ? 2.678 -6.152 -8.43 1 92.69 191 PRO A O 1
ATOM 1513 N N . LYS A 1 192 ? 1.026 -4.676 -8.43 1 93.81 192 LYS A N 1
ATOM 1514 C CA . LYS A 1 192 ? 1.765 -3.619 -9.117 1 93.81 192 LYS A CA 1
ATOM 1515 C C . LYS A 1 192 ? 2.807 -2.99 -8.195 1 93.81 192 LYS A C 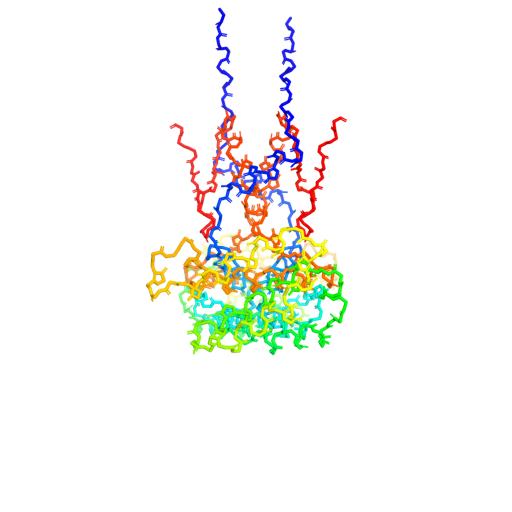1
ATOM 1517 O O . LYS A 1 192 ? 3.898 -2.629 -8.641 1 93.81 192 LYS A O 1
ATOM 1522 N N . LEU A 1 193 ? 2.494 -2.924 -6.914 1 94.5 193 LEU A N 1
ATOM 1523 C CA . LEU A 1 193 ? 3.307 -2.178 -5.961 1 94.5 193 LEU A CA 1
ATOM 1524 C C . LEU A 1 193 ? 4.715 -2.754 -5.875 1 94.5 193 LEU A C 1
ATOM 1526 O O . LEU A 1 193 ? 5.699 -2.023 -6 1 94.5 193 LEU A O 1
ATOM 1530 N N . PRO A 1 194 ? 4.898 -4.09 -5.773 1 93 194 PRO A N 1
ATOM 1531 C CA . PRO A 1 194 ? 6.254 -4.648 -5.742 1 93 194 PRO A CA 1
ATOM 1532 C C . PRO A 1 194 ? 7.055 -4.324 -6.996 1 93 194 PRO A C 1
ATOM 1534 O O . PRO A 1 194 ? 8.258 -4.07 -6.914 1 93 194 PRO A O 1
ATOM 1537 N N . SER A 1 195 ? 6.441 -4.352 -8.125 1 91.12 195 SER A N 1
ATOM 1538 C CA . SER A 1 195 ? 7.117 -4.035 -9.375 1 91.12 195 SER A CA 1
ATOM 1539 C C . SER A 1 195 ? 7.621 -2.594 -9.383 1 91.12 195 SER A C 1
ATOM 1541 O O . SER A 1 195 ? 8.727 -2.318 -9.852 1 91.12 195 SER A O 1
ATOM 1543 N N . LEU A 1 196 ? 6.785 -1.648 -8.898 1 93.38 196 LEU A N 1
ATOM 1544 C CA . LEU A 1 196 ? 7.18 -0.246 -8.812 1 93.38 196 LEU A CA 1
ATOM 1545 C C . LEU A 1 196 ? 8.359 -0.072 -7.863 1 93.38 196 LEU A C 1
ATOM 1547 O O . LEU A 1 196 ? 9.281 0.7 -8.148 1 93.38 196 LEU A O 1
ATOM 1551 N N . LEU A 1 197 ? 8.336 -0.786 -6.773 1 93.81 197 LEU A N 1
ATOM 1552 C CA . LEU A 1 197 ? 9.422 -0.711 -5.805 1 93.81 197 LEU A CA 1
ATOM 1553 C C . LEU A 1 197 ? 10.711 -1.281 -6.391 1 93.81 197 LEU A C 1
ATOM 1555 O O . LEU A 1 197 ? 11.797 -0.729 -6.176 1 93.81 197 LEU A O 1
ATOM 1559 N N . LYS A 1 198 ? 10.625 -2.414 -7.145 1 92.56 198 LYS A N 1
ATOM 1560 C CA . LYS A 1 198 ? 11.781 -2.971 -7.844 1 92.56 198 LYS A CA 1
ATOM 1561 C C . LYS A 1 198 ? 12.359 -1.965 -8.836 1 92.56 198 LYS A C 1
ATOM 1563 O O . LYS A 1 198 ? 13.578 -1.833 -8.953 1 92.56 198 LYS A O 1
ATOM 1568 N N . MET A 1 199 ? 11.5 -1.32 -9.555 1 91.31 199 MET A N 1
ATOM 1569 C CA . MET A 1 199 ? 11.93 -0.31 -10.523 1 91.31 199 MET A CA 1
ATOM 1570 C C . MET A 1 199 ? 12.703 0.809 -9.828 1 91.31 199 MET A C 1
ATOM 1572 O O . MET A 1 199 ? 13.734 1.259 -10.336 1 91.31 199 MET A O 1
ATOM 1576 N N . LEU A 1 200 ? 12.156 1.277 -8.727 1 93 200 LEU A N 1
ATOM 1577 C CA . LEU A 1 200 ? 12.828 2.326 -7.969 1 93 200 LEU A CA 1
ATOM 1578 C C . LEU A 1 200 ? 14.258 1.913 -7.613 1 93 200 LEU A C 1
ATOM 1580 O O . LEU A 1 200 ? 15.195 2.682 -7.816 1 93 200 LEU A O 1
ATOM 1584 N N . ILE A 1 201 ? 14.406 0.677 -7.113 1 92.06 201 ILE A N 1
ATOM 1585 C CA . ILE A 1 201 ? 15.719 0.175 -6.711 1 92.06 201 ILE A CA 1
ATOM 1586 C C . ILE A 1 201 ? 16.641 0.115 -7.93 1 92.06 201 ILE A C 1
ATOM 1588 O O . ILE A 1 201 ? 17.781 0.58 -7.871 1 92.06 201 ILE A O 1
ATOM 1592 N N . TRP A 1 202 ? 16.156 -0.389 -8.961 1 90.5 202 TRP A N 1
ATOM 1593 C CA . TRP A 1 202 ? 16.969 -0.554 -10.164 1 90.5 202 TRP A CA 1
ATOM 1594 C C . TRP A 1 202 ? 17.375 0.799 -10.734 1 90.5 202 TRP A C 1
ATOM 1596 O O . TRP A 1 202 ? 18.547 0.999 -11.086 1 90.5 202 TRP A O 1
ATOM 1606 N N . VAL A 1 203 ? 16.391 1.709 -10.906 1 90.69 203 VAL A N 1
ATOM 1607 C CA . VAL A 1 203 ? 16.688 3.018 -11.484 1 90.69 203 VAL A CA 1
ATOM 1608 C C . VAL A 1 203 ? 17.688 3.764 -10.609 1 90.69 203 VAL A C 1
ATOM 1610 O O . VAL A 1 203 ? 18.562 4.465 -11.117 1 90.69 203 VAL A O 1
ATOM 1613 N N . GLN A 1 204 ? 17.484 3.646 -9.273 1 89.88 204 GLN A N 1
ATOM 1614 C CA . GLN A 1 204 ? 18.453 4.254 -8.375 1 89.88 204 GLN A CA 1
ATOM 1615 C C . GLN A 1 204 ? 19.859 3.721 -8.641 1 89.88 204 GLN A C 1
ATOM 1617 O O . GLN A 1 204 ? 20.828 4.48 -8.625 1 89.88 204 GLN A O 1
ATOM 1622 N N . ASP A 1 205 ? 19.969 2.443 -8.812 1 88.94 205 ASP A N 1
ATOM 1623 C CA . ASP A 1 205 ? 21.266 1.825 -9.078 1 88.94 205 ASP A CA 1
ATOM 1624 C C . ASP A 1 205 ? 21.891 2.393 -10.352 1 88.94 205 ASP A C 1
ATOM 1626 O O .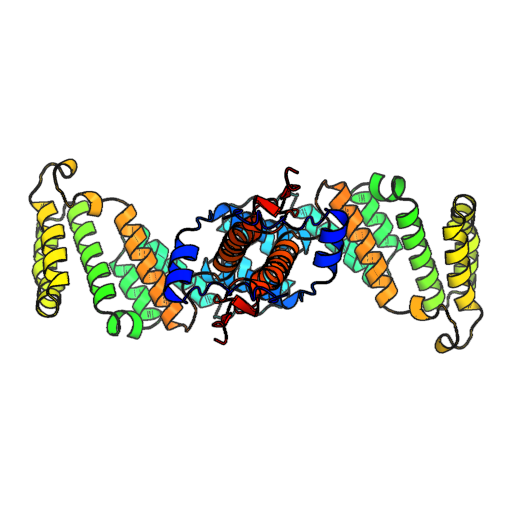 ASP A 1 205 ? 23.109 2.604 -10.406 1 88.94 205 ASP A O 1
ATOM 1630 N N . GLN A 1 206 ? 21.078 2.6 -11.344 1 86.81 206 GLN A N 1
ATOM 1631 C CA . GLN A 1 206 ? 21.562 3.188 -12.594 1 86.81 206 GLN A CA 1
ATOM 1632 C C . GLN A 1 206 ? 22.016 4.633 -12.383 1 86.81 206 GLN A C 1
ATOM 1634 O O . GLN A 1 206 ? 23.031 5.059 -12.914 1 86.81 206 GLN A O 1
ATOM 1639 N N . LEU A 1 207 ? 21.234 5.355 -11.625 1 88.56 207 LEU A N 1
ATOM 1640 C CA . LEU A 1 207 ? 21.5 6.777 -11.406 1 88.56 207 LEU A CA 1
ATOM 1641 C C . LEU A 1 207 ? 22.75 6.977 -10.555 1 88.56 207 LEU A C 1
ATOM 1643 O O . LEU A 1 207 ? 23.422 8.008 -10.656 1 88.56 207 LEU A O 1
ATOM 1647 N N . ASP A 1 208 ? 22.984 5.98 -9.688 1 87.5 208 ASP A N 1
ATOM 1648 C CA . ASP A 1 208 ? 24.125 6.062 -8.781 1 87.5 208 ASP A CA 1
ATOM 1649 C C . ASP A 1 208 ? 25.422 6.289 -9.555 1 87.5 208 ASP A C 1
ATOM 1651 O O . ASP A 1 208 ? 26.391 6.852 -9.016 1 87.5 208 ASP A O 1
ATOM 1655 N N . GLU A 1 209 ? 25.5 5.895 -10.719 1 84.31 209 GLU A N 1
ATOM 1656 C CA . GLU A 1 209 ? 26.703 6.039 -11.539 1 84.31 209 GLU A CA 1
ATOM 1657 C C . GLU A 1 209 ? 26.906 7.488 -11.953 1 84.31 209 GLU A C 1
ATOM 1659 O O . GLU A 1 209 ? 28.031 7.883 -12.305 1 84.31 209 GLU A O 1
ATOM 1664 N N . LYS A 1 210 ? 25.938 8.32 -11.758 1 84.75 210 LYS A N 1
ATOM 1665 C CA . LYS A 1 210 ? 26.016 9.633 -12.383 1 84.75 210 LYS A CA 1
ATOM 1666 C C . LYS A 1 210 ? 25.719 10.742 -11.375 1 84.75 210 LYS A C 1
ATOM 1668 O O . LYS A 1 210 ? 26.156 11.883 -11.555 1 84.75 210 LYS A O 1
ATOM 1673 N N . VAL A 1 211 ? 24.969 10.406 -10.406 1 87.25 211 VAL A N 1
ATOM 1674 C CA . VAL A 1 211 ? 24.5 11.453 -9.508 1 87.25 211 VAL A CA 1
ATOM 1675 C C . VAL A 1 211 ? 24.672 11.008 -8.055 1 87.25 211 VAL A C 1
ATOM 1677 O O . VAL A 1 211 ? 24.406 9.852 -7.719 1 87.25 211 VAL A O 1
ATOM 1680 N N . TYR A 1 212 ? 25.219 11.938 -7.242 1 88.12 212 TYR A N 1
ATOM 1681 C CA . TYR A 1 212 ? 25.141 11.789 -5.793 1 88.12 212 TYR A CA 1
ATOM 1682 C C . TYR A 1 212 ? 23.875 12.422 -5.238 1 88.12 212 TYR A C 1
ATOM 1684 O O . TYR A 1 212 ? 23.625 13.617 -5.441 1 88.12 212 TYR A O 1
ATOM 1692 N N . TYR A 1 213 ? 23.031 11.648 -4.633 1 88.31 213 TYR A N 1
ATOM 1693 C CA . TYR A 1 213 ? 21.75 12.109 -4.105 1 88.31 213 TYR A CA 1
ATOM 1694 C C . TYR A 1 213 ? 21.281 11.234 -2.947 1 88.31 213 TYR A C 1
ATOM 1696 O O . TYR A 1 213 ? 21.797 10.133 -2.752 1 88.31 213 TYR A O 1
ATOM 1704 N N . PRO A 1 214 ? 20.438 11.742 -2.098 1 87.19 214 PRO A N 1
ATOM 1705 C CA . PRO A 1 214 ? 19.875 10.859 -1.079 1 87.19 214 PRO A CA 1
ATOM 1706 C C . PRO A 1 214 ? 19.078 9.695 -1.68 1 87.19 214 PRO A C 1
ATOM 1708 O O . PRO A 1 214 ? 18.141 9.914 -2.441 1 87.19 214 PRO A O 1
ATOM 1711 N N . ARG A 1 215 ? 19.531 8.539 -1.409 1 86.94 215 ARG A N 1
ATOM 1712 C CA . ARG A 1 215 ? 18.891 7.379 -2.02 1 86.94 215 ARG A CA 1
ATOM 1713 C C . ARG A 1 215 ? 18.188 6.527 -0.969 1 86.94 215 ARG A C 1
ATOM 1715 O O . ARG A 1 215 ? 18.531 6.574 0.212 1 86.94 215 ARG A O 1
ATOM 1722 N N . ILE A 1 216 ? 17.203 5.801 -1.401 1 85.81 216 ILE A N 1
ATOM 1723 C CA . ILE A 1 216 ? 16.484 4.879 -0.522 1 85.81 216 ILE A CA 1
ATOM 1724 C C . ILE A 1 216 ? 17.297 3.588 -0.367 1 85.81 216 ILE A C 1
ATOM 1726 O O . ILE A 1 216 ? 17.672 2.959 -1.36 1 85.81 216 ILE A O 1
ATOM 1730 N N . THR A 1 217 ? 17.594 3.205 0.843 1 81.62 217 THR A N 1
ATOM 1731 C CA . THR A 1 217 ? 18.359 1.99 1.09 1 81.62 217 THR A CA 1
ATOM 1732 C C . THR A 1 217 ? 17.484 0.924 1.747 1 81.62 217 THR A C 1
ATOM 1734 O O . THR A 1 217 ? 17.844 -0.259 1.743 1 81.62 217 THR A O 1
ATOM 1737 N N . ASN A 1 218 ? 16.453 1.391 2.346 1 84.06 218 ASN A N 1
ATOM 1738 C CA . ASN A 1 218 ? 15.5 0.515 3.012 1 84.06 218 ASN A CA 1
ATOM 1739 C C . ASN A 1 218 ? 14.062 0.858 2.627 1 84.06 218 ASN A C 1
ATOM 1741 O O . ASN A 1 218 ? 13.555 1.92 2.992 1 84.06 218 ASN A O 1
ATOM 1745 N N . LEU A 1 219 ? 13.375 0.001 1.95 1 85.31 219 LEU A N 1
ATOM 1746 C CA . LEU A 1 219 ? 12.047 0.269 1.41 1 85.31 219 LEU A CA 1
ATOM 1747 C C . LEU A 1 219 ? 11.016 0.364 2.527 1 85.31 219 LEU A C 1
ATOM 1749 O O . LEU A 1 219 ? 10.125 1.214 2.484 1 85.31 219 LEU A O 1
ATOM 1753 N N . SER A 1 220 ? 11.164 -0.524 3.576 1 83.94 220 SER A N 1
ATOM 1754 C CA . SER A 1 220 ? 10.148 -0.581 4.629 1 83.94 220 SER A CA 1
ATOM 1755 C C . SER A 1 220 ? 10.156 0.692 5.469 1 83.94 220 SER A C 1
ATOM 1757 O O . SER A 1 220 ? 9.117 1.116 5.969 1 83.94 220 SER A O 1
ATOM 1759 N N . THR A 1 221 ? 11.328 1.337 5.555 1 81.31 221 THR A N 1
ATOM 1760 C CA . THR A 1 221 ? 11.445 2.545 6.367 1 81.31 221 THR A CA 1
ATOM 1761 C C . THR A 1 221 ? 11.516 3.785 5.48 1 81.31 221 THR A C 1
ATOM 1763 O O . THR A 1 221 ? 11.422 4.91 5.973 1 81.31 221 THR A O 1
ATOM 1766 N N . ALA A 1 222 ? 11.602 3.521 4.238 1 81.75 222 ALA A N 1
ATOM 1767 C CA . ALA A 1 222 ? 11.836 4.598 3.279 1 81.75 222 ALA A CA 1
ATOM 1768 C C . ALA A 1 222 ? 12.961 5.52 3.754 1 81.75 222 ALA A C 1
ATOM 1770 O O . ALA A 1 222 ? 12.898 6.734 3.559 1 81.75 222 ALA A O 1
ATOM 1771 N N . ALA A 1 223 ? 13.844 4.969 4.469 1 80.19 223 ALA A N 1
ATOM 1772 C CA . ALA A 1 223 ? 14.961 5.754 4.992 1 80.19 223 ALA A CA 1
ATOM 1773 C C . ALA A 1 223 ? 15.875 6.227 3.867 1 80.19 223 ALA A C 1
ATOM 1775 O O . ALA A 1 223 ? 16.188 5.465 2.947 1 80.19 223 ALA A O 1
ATOM 1776 N N . LEU A 1 224 ? 16.156 7.547 3.941 1 80.44 224 LEU A N 1
ATOM 1777 C CA . LEU A 1 224 ? 17.078 8.133 2.965 1 80.44 224 LEU A CA 1
ATOM 1778 C C . LEU A 1 224 ? 18.516 8.109 3.48 1 80.44 224 LEU A C 1
ATOM 1780 O O . LEU A 1 224 ? 18.75 8.367 4.66 1 80.44 224 LEU A O 1
ATOM 1784 N N . GLU A 1 225 ? 19.359 7.566 2.709 1 81.5 225 GLU A N 1
ATOM 1785 C CA . GLU A 1 225 ? 20.781 7.633 3.02 1 81.5 225 GLU A CA 1
ATOM 1786 C C . GLU A 1 225 ? 21.484 8.688 2.168 1 81.5 225 GLU A C 1
ATOM 1788 O O . GLU A 1 225 ? 21.312 8.719 0.947 1 81.5 225 GLU A O 1
ATOM 1793 N N . ASN A 1 226 ? 22.078 9.539 2.887 1 78.5 226 ASN A N 1
ATOM 1794 C CA . ASN A 1 226 ? 22.844 10.562 2.184 1 78.5 226 ASN A CA 1
ATOM 1795 C C . ASN A 1 226 ? 24.016 9.953 1.422 1 78.5 226 ASN A C 1
ATOM 1797 O O . ASN A 1 226 ? 24.562 8.922 1.831 1 78.5 226 ASN A O 1
ATOM 1801 N N . PRO A 1 227 ? 24.172 10.609 0.217 1 73.69 227 PRO A N 1
ATOM 1802 C CA . PRO A 1 227 ? 25.312 10.078 -0.542 1 73.69 227 PRO A CA 1
ATOM 1803 C C . PRO A 1 227 ? 26.641 10.203 0.21 1 73.69 227 PRO A C 1
ATOM 1805 O O . PRO A 1 227 ? 26.828 11.156 0.978 1 73.69 227 PRO A O 1
ATOM 1808 N N . ALA A 1 228 ? 27.391 9.078 0.265 1 61 228 ALA A N 1
ATOM 1809 C CA . ALA A 1 228 ? 28.734 9.156 0.818 1 61 228 ALA A CA 1
ATOM 1810 C C . ALA A 1 228 ? 29.641 10 -0.069 1 61 228 ALA A C 1
ATOM 1812 O O . ALA A 1 228 ? 29.891 9.656 -1.228 1 61 228 ALA A O 1
ATOM 1813 N N . VAL A 1 229 ? 29.656 11.312 0.133 1 51.66 229 VAL A N 1
ATOM 1814 C CA . VAL A 1 229 ? 30.641 12.086 -0.622 1 51.66 229 VAL A CA 1
ATOM 1815 C C . VAL A 1 229 ? 32.031 11.844 -0.055 1 51.66 229 VAL A C 1
ATOM 1817 O O . VAL A 1 229 ? 32.188 11.594 1.144 1 51.66 229 VAL A O 1
ATOM 1820 N N . MET B 1 1 ? 34.906 22.594 -30.797 1 28.12 1 MET B N 1
ATOM 1821 C CA . MET B 1 1 ? 34.469 22.188 -29.469 1 28.12 1 MET B CA 1
ATOM 1822 C C . MET B 1 1 ? 33.312 21.172 -29.547 1 28.12 1 MET B C 1
ATOM 1824 O O . MET B 1 1 ? 32.188 21.531 -29.891 1 28.12 1 MET B O 1
ATOM 1828 N N . GLU B 1 2 ? 33.469 20.047 -30.156 1 30.3 2 GLU B N 1
ATOM 1829 C CA . GLU B 1 2 ? 32.5 19.047 -30.578 1 30.3 2 GLU B CA 1
ATOM 1830 C C . GLU B 1 2 ? 31.688 18.547 -29.391 1 30.3 2 GLU B C 1
ATOM 1832 O O . GLU B 1 2 ? 32.25 18.125 -28.375 1 30.3 2 GLU B O 1
ATOM 1837 N N . ALA B 1 3 ? 30.516 19.234 -29 1 37.03 3 ALA B N 1
ATOM 1838 C CA . ALA B 1 3 ? 29.516 18.812 -28.016 1 37.03 3 ALA B CA 1
ATOM 1839 C C . ALA B 1 3 ? 29.391 17.297 -27.984 1 37.03 3 ALA B C 1
ATOM 1841 O O . ALA B 1 3 ? 28.984 16.672 -28.969 1 37.03 3 ALA B O 1
ATOM 1842 N N . MET B 1 4 ? 30.359 16.531 -27.5 1 37.12 4 MET B N 1
ATOM 1843 C CA . MET B 1 4 ? 30.391 15.078 -27.359 1 37.12 4 MET B CA 1
ATOM 1844 C C . MET B 1 4 ? 29.016 14.539 -26.969 1 37.12 4 MET B C 1
ATOM 1846 O O . MET B 1 4 ? 28.516 14.812 -25.875 1 37.12 4 MET B O 1
ATOM 1850 N N . SER B 1 5 ? 28.016 14.398 -27.734 1 45.59 5 SER B N 1
ATOM 1851 C CA . SER B 1 5 ? 26.656 13.875 -27.797 1 45.59 5 SER B CA 1
ATOM 1852 C C . SER B 1 5 ? 26.516 12.594 -26.984 1 45.59 5 SER B C 1
ATOM 1854 O O . SER B 1 5 ? 27.109 11.57 -27.328 1 45.59 5 SER B O 1
ATOM 1856 N N . THR B 1 6 ? 26.781 12.523 -25.766 1 53.62 6 THR B N 1
ATOM 1857 C CA . THR B 1 6 ? 26.844 11.336 -24.922 1 53.62 6 THR B CA 1
ATOM 1858 C C . THR B 1 6 ? 25.688 10.398 -25.203 1 53.62 6 THR B C 1
ATOM 1860 O O . THR B 1 6 ? 24.516 10.805 -25.125 1 53.62 6 THR B O 1
ATOM 1863 N N . LYS B 1 7 ? 25.859 9.469 -26.094 1 66.56 7 LYS B N 1
ATOM 1864 C CA . LYS B 1 7 ? 24.969 8.43 -26.625 1 66.56 7 LYS B CA 1
ATOM 1865 C C . LYS B 1 7 ? 24.219 7.723 -25.5 1 66.56 7 LYS B C 1
ATOM 1867 O O . LYS B 1 7 ? 24.844 7.223 -24.547 1 66.56 7 LYS B O 1
ATOM 1872 N N . LYS B 1 8 ? 22.844 7.984 -25.359 1 80.56 8 LYS B N 1
ATOM 1873 C CA . LYS B 1 8 ? 21.969 7.301 -24.406 1 80.56 8 LYS B CA 1
ATOM 1874 C C . LYS B 1 8 ? 22.047 5.785 -24.578 1 80.56 8 LYS B C 1
ATOM 1876 O O . LYS B 1 8 ? 22.062 5.289 -25.703 1 80.56 8 LYS B O 1
ATOM 1881 N N . LYS B 1 9 ? 22.297 5.074 -23.516 1 86.94 9 LYS B N 1
ATOM 1882 C CA . LYS B 1 9 ? 22.234 3.617 -23.484 1 86.94 9 LYS B CA 1
ATOM 1883 C C . LYS B 1 9 ? 20.812 3.127 -23.703 1 86.94 9 LYS B C 1
ATOM 1885 O O . LYS B 1 9 ? 19.859 3.736 -23.203 1 86.94 9 LYS B O 1
ATOM 1890 N N . LEU B 1 10 ? 20.609 2.076 -24.578 1 89.5 10 LEU B N 1
ATOM 1891 C CA . LEU B 1 10 ? 19.281 1.503 -24.828 1 89.5 10 LEU B CA 1
ATOM 1892 C C . LEU B 1 10 ? 19.125 0.185 -24.078 1 89.5 10 LEU B C 1
ATOM 1894 O O . LEU B 1 10 ? 19.953 -0.719 -24.203 1 89.5 10 LEU B O 1
ATOM 1898 N N . ILE B 1 11 ? 18.156 0.149 -23.266 1 89.25 11 ILE B N 1
ATOM 1899 C CA . ILE B 1 11 ? 17.75 -1.085 -22.594 1 89.25 11 ILE B CA 1
ATOM 1900 C C . ILE B 1 11 ? 16.406 -1.556 -23.156 1 89.25 11 ILE B C 1
ATOM 1902 O O . ILE B 1 11 ? 15.391 -0.875 -23 1 89.25 11 ILE B O 1
ATOM 1906 N N . THR B 1 12 ? 16.391 -2.725 -23.734 1 89.81 12 THR B N 1
ATOM 1907 C CA . THR B 1 12 ? 15.172 -3.268 -24.328 1 89.81 12 THR B CA 1
ATOM 1908 C C . THR B 1 12 ? 14.188 -3.703 -23.234 1 89.81 12 THR B C 1
ATOM 1910 O O . THR B 1 12 ? 14.57 -3.871 -22.078 1 89.81 12 THR B O 1
ATOM 1913 N N . ARG B 1 13 ? 12.953 -3.953 -23.656 1 87.75 13 ARG B N 1
ATOM 1914 C CA . ARG B 1 13 ? 11.914 -4.371 -22.719 1 87.75 13 ARG B CA 1
ATOM 1915 C C . ARG B 1 13 ? 12.25 -5.719 -22.094 1 87.75 13 ARG B C 1
ATOM 1917 O O . ARG B 1 13 ? 12.094 -5.902 -20.875 1 87.75 13 ARG B O 1
ATOM 1924 N N . ASP B 1 14 ? 12.695 -6.645 -22.906 1 89.25 14 ASP B N 1
ATOM 1925 C CA . ASP B 1 14 ? 13.023 -7.98 -22.422 1 89.25 14 ASP B CA 1
ATOM 1926 C C . ASP B 1 14 ? 14.164 -7.926 -21.406 1 89.25 14 ASP B C 1
ATOM 1928 O O . ASP B 1 14 ? 14.109 -8.578 -20.375 1 89.25 14 ASP B O 1
ATOM 1932 N N . ASP B 1 15 ? 15.18 -7.172 -21.75 1 89.31 15 ASP B N 1
ATOM 1933 C CA . ASP B 1 15 ? 16.312 -7.02 -20.844 1 89.31 15 ASP B CA 1
ATOM 1934 C C . ASP B 1 15 ? 15.898 -6.32 -19.562 1 89.31 15 ASP B C 1
ATOM 1936 O O . ASP B 1 15 ? 16.375 -6.672 -18.469 1 89.31 15 ASP B O 1
ATOM 1940 N N . TRP B 1 16 ? 15.094 -5.359 -19.719 1 87.06 16 TRP B N 1
ATOM 1941 C CA . TRP B 1 16 ? 14.594 -4.598 -18.578 1 87.06 16 TRP B CA 1
ATOM 1942 C C . TRP B 1 16 ? 13.812 -5.492 -17.625 1 87.06 16 TRP B C 1
ATOM 1944 O O . TRP B 1 16 ? 14.023 -5.441 -16.406 1 87.06 16 TRP B O 1
ATOM 1954 N N . GLU B 1 17 ? 12.953 -6.277 -18.203 1 87.31 17 GLU B N 1
ATOM 1955 C CA . GLU B 1 17 ? 12.156 -7.203 -17.391 1 87.31 17 GLU B CA 1
ATOM 1956 C C . GLU B 1 17 ? 13.047 -8.188 -16.641 1 87.31 17 GLU B C 1
ATOM 1958 O O . GLU B 1 17 ? 12.773 -8.523 -15.492 1 87.31 17 GLU B O 1
ATOM 1963 N N . LYS B 1 18 ? 14.016 -8.68 -17.297 1 90.69 18 LYS B N 1
ATOM 1964 C CA . LYS B 1 18 ? 14.969 -9.586 -16.656 1 90.69 18 LYS B CA 1
ATOM 1965 C C . LYS B 1 18 ? 15.68 -8.898 -15.5 1 90.69 18 LYS B C 1
ATOM 1967 O O . LYS B 1 18 ? 15.836 -9.492 -14.43 1 90.69 18 LYS B O 1
ATOM 1972 N N . ARG B 1 19 ? 16.109 -7.684 -15.703 1 88.5 19 ARG B N 1
ATOM 1973 C CA . ARG B 1 19 ? 16.812 -6.922 -14.672 1 88.5 19 ARG B CA 1
ATOM 1974 C C . ARG B 1 19 ? 15.891 -6.66 -13.484 1 88.5 19 ARG B C 1
ATOM 1976 O O . ARG B 1 19 ? 16.328 -6.734 -12.328 1 88.5 19 ARG B O 1
ATOM 1983 N N . LEU B 1 20 ? 14.672 -6.316 -13.781 1 88.31 20 LEU B N 1
ATOM 1984 C CA . LEU B 1 20 ? 13.711 -6.078 -12.711 1 88.31 20 LEU B CA 1
ATOM 1985 C C . LEU B 1 20 ? 13.453 -7.355 -11.914 1 88.31 20 LEU B C 1
ATOM 1987 O O . LEU B 1 20 ? 13.281 -7.305 -10.695 1 88.31 20 LEU B O 1
ATOM 1991 N N . ASN B 1 21 ? 13.367 -8.43 -12.664 1 88.88 21 ASN B N 1
ATOM 1992 C CA . ASN B 1 21 ? 13.109 -9.711 -12.016 1 88.88 21 ASN B CA 1
ATOM 1993 C C . ASN B 1 21 ? 14.266 -10.117 -11.102 1 88.88 21 ASN B C 1
ATOM 1995 O O . ASN B 1 21 ? 14.078 -10.891 -10.164 1 88.88 21 ASN B O 1
ATOM 1999 N N . ASP B 1 22 ? 15.445 -9.609 -11.305 1 90.75 22 ASP B N 1
ATOM 2000 C CA . ASP B 1 22 ? 16.625 -9.922 -10.5 1 90.75 22 ASP B CA 1
ATOM 2001 C C . ASP B 1 22 ? 16.625 -9.133 -9.188 1 90.75 22 ASP B C 1
ATOM 2003 O O . ASP B 1 22 ? 17.344 -9.469 -8.25 1 90.75 22 ASP B O 1
ATOM 2007 N N . VAL B 1 23 ? 15.891 -8.039 -9.219 1 89.94 23 VAL B N 1
ATOM 2008 C CA . VAL B 1 23 ? 15.758 -7.266 -7.992 1 89.94 23 VAL B CA 1
ATOM 2009 C C . VAL B 1 23 ? 14.836 -7.996 -7.016 1 89.94 23 VAL B C 1
ATOM 2011 O O . VAL B 1 23 ? 13.703 -8.336 -7.359 1 89.94 23 VAL B O 1
ATOM 2014 N N . LYS B 1 24 ? 15.344 -8.336 -5.891 1 87.5 24 LYS B N 1
ATOM 2015 C CA . LYS B 1 24 ? 14.562 -9.07 -4.898 1 87.5 24 LYS B CA 1
ATOM 2016 C C . LYS B 1 24 ? 13.945 -8.125 -3.875 1 87.5 24 LYS B C 1
ATOM 2018 O O . LYS B 1 24 ? 14.641 -7.297 -3.283 1 87.5 24 LYS B O 1
ATOM 2023 N N . ILE B 1 25 ? 12.672 -8.148 -3.762 1 89.19 25 ILE B N 1
ATOM 2024 C CA . ILE B 1 25 ? 11.938 -7.438 -2.727 1 89.19 25 ILE B CA 1
ATOM 2025 C C . ILE B 1 25 ? 11.164 -8.438 -1.859 1 89.19 25 ILE B C 1
ATOM 2027 O O . ILE B 1 25 ? 10.508 -9.336 -2.379 1 89.19 25 ILE B O 1
ATOM 2031 N N . ARG B 1 26 ? 11.344 -8.297 -0.591 1 91.12 26 ARG B N 1
ATOM 2032 C CA . ARG B 1 26 ? 10.617 -9.172 0.32 1 91.12 26 ARG B CA 1
ATOM 2033 C C . ARG B 1 26 ? 9.156 -8.75 0.435 1 91.12 26 ARG B C 1
ATOM 2035 O O . ARG B 1 26 ? 8.852 -7.559 0.49 1 91.12 26 ARG B O 1
ATOM 2042 N N . LYS B 1 27 ? 8.336 -9.719 0.469 1 91.75 27 LYS B N 1
ATOM 2043 C CA . LYS B 1 27 ? 6.914 -9.461 0.654 1 91.75 27 LYS B CA 1
ATOM 2044 C C . LYS B 1 27 ? 6.656 -8.672 1.936 1 91.75 27 LYS B C 1
ATOM 2046 O O . LYS B 1 27 ? 5.801 -7.789 1.966 1 91.75 27 LYS B O 1
ATOM 2051 N N . GLU B 1 28 ? 7.363 -8.992 2.969 1 93.75 28 GLU B N 1
ATOM 2052 C CA . GLU B 1 28 ? 7.199 -8.359 4.273 1 93.75 28 GLU B CA 1
ATOM 2053 C C . GLU B 1 28 ? 7.445 -6.855 4.191 1 93.75 28 GLU B C 1
ATOM 2055 O O . GLU B 1 28 ? 6.797 -6.074 4.895 1 93.75 28 GLU B O 1
ATOM 2060 N N . ASP B 1 29 ? 8.398 -6.461 3.408 1 93.19 29 ASP B N 1
ATOM 2061 C CA . ASP B 1 29 ? 8.695 -5.039 3.244 1 93.19 29 ASP B CA 1
ATOM 2062 C C . ASP B 1 29 ? 7.523 -4.312 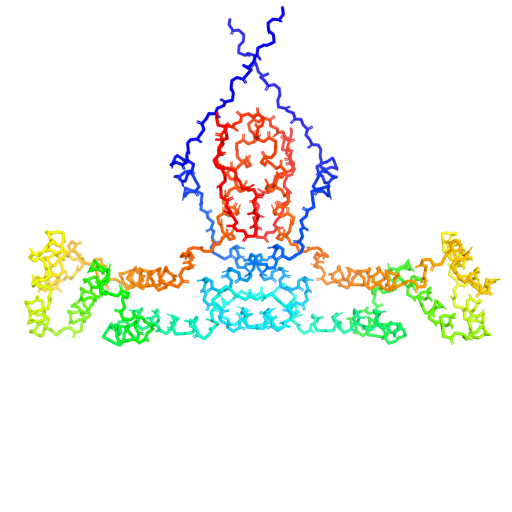2.586 1 93.19 29 ASP B C 1
ATOM 2064 O O . ASP B 1 29 ? 7.148 -3.215 3.01 1 93.19 29 ASP B O 1
ATOM 2068 N N . THR B 1 30 ? 6.977 -4.918 1.552 1 95.12 30 THR B N 1
ATOM 2069 C CA . THR B 1 30 ? 5.812 -4.34 0.894 1 95.12 30 THR B CA 1
ATOM 2070 C C . THR B 1 30 ? 4.625 -4.273 1.853 1 95.12 30 THR B C 1
ATOM 2072 O O . THR B 1 30 ? 3.916 -3.268 1.901 1 95.12 30 THR B O 1
ATOM 2075 N N . ASP B 1 31 ? 4.465 -5.367 2.633 1 97.25 31 ASP B N 1
ATOM 2076 C CA . ASP B 1 31 ? 3.389 -5.398 3.619 1 97.25 31 ASP B CA 1
ATOM 2077 C C . ASP B 1 31 ? 3.529 -4.254 4.621 1 97.25 31 ASP B C 1
ATOM 2079 O O . ASP B 1 31 ? 2.539 -3.611 4.977 1 97.25 31 ASP B O 1
ATOM 2083 N N . ARG B 1 32 ? 4.695 -4.039 5.039 1 96.06 32 ARG B N 1
ATOM 2084 C CA . ARG B 1 32 ? 4.957 -2.984 6.012 1 96.06 32 ARG B CA 1
ATOM 2085 C C . ARG B 1 32 ? 4.641 -1.611 5.434 1 96.06 32 ARG B C 1
ATOM 2087 O O . ARG B 1 32 ? 4.117 -0.742 6.133 1 96.06 32 ARG B O 1
ATOM 2094 N N . LEU B 1 33 ? 4.949 -1.397 4.203 1 96.5 33 LEU B N 1
ATOM 2095 C CA . LEU B 1 33 ? 4.645 -0.138 3.537 1 96.5 33 LEU B CA 1
ATOM 2096 C C . LEU B 1 33 ? 3.137 0.085 3.461 1 96.5 33 LEU B C 1
ATOM 2098 O O . LEU B 1 33 ? 2.658 1.196 3.699 1 96.5 33 LEU B O 1
ATOM 2102 N N . VAL B 1 34 ? 2.451 -0.991 3.107 1 97.88 34 VAL B N 1
ATOM 2103 C CA . VAL B 1 34 ? 0.998 -0.91 3.01 1 97.88 34 VAL B CA 1
ATOM 2104 C C . VAL B 1 34 ? 0.403 -0.627 4.387 1 97.88 34 VAL B C 1
ATOM 2106 O O . VAL B 1 34 ? -0.483 0.219 4.527 1 97.88 34 VAL B O 1
ATOM 2109 N N . MET B 1 35 ? 0.921 -1.313 5.398 1 97.94 35 MET B N 1
ATOM 2110 C CA . MET B 1 35 ? 0.457 -1.072 6.762 1 97.94 35 MET B CA 1
ATOM 2111 C C . MET B 1 35 ? 0.715 0.372 7.18 1 97.94 35 MET B C 1
ATOM 2113 O O . MET B 1 35 ? -0.169 1.033 7.727 1 97.94 35 MET B O 1
ATOM 2117 N N . ASN B 1 36 ? 1.912 0.837 6.949 1 96.94 36 ASN B N 1
ATOM 2118 C CA . ASN B 1 36 ? 2.25 2.227 7.242 1 96.94 36 ASN B CA 1
ATOM 2119 C C . ASN B 1 36 ? 1.275 3.193 6.574 1 96.94 36 ASN B C 1
ATOM 2121 O O . ASN B 1 36 ? 0.824 4.156 7.199 1 96.94 36 ASN B O 1
ATOM 2125 N N . PHE B 1 37 ? 0.991 2.947 5.336 1 97.62 37 PHE B N 1
ATOM 2126 C CA . PHE B 1 37 ? 0.068 3.785 4.578 1 97.62 37 PHE B CA 1
ATOM 2127 C C . PHE B 1 37 ? -1.315 3.781 5.219 1 97.62 37 PHE B C 1
ATOM 2129 O O . PHE B 1 37 ? -1.903 4.844 5.441 1 97.62 37 PHE B O 1
ATOM 2136 N N . LEU B 1 38 ? -1.87 2.596 5.504 1 97.94 38 LEU B N 1
ATOM 2137 C CA . LEU B 1 38 ? -3.199 2.465 6.086 1 97.94 38 LEU B CA 1
ATOM 2138 C C . LEU B 1 38 ? -3.281 3.199 7.422 1 97.94 38 LEU B C 1
ATOM 2140 O O . LEU B 1 38 ? -4.25 3.914 7.684 1 97.94 38 LEU B O 1
ATOM 2144 N N . VAL B 1 39 ? -2.273 3.078 8.211 1 96.94 39 VAL B N 1
ATOM 2145 C CA . VAL B 1 39 ? -2.227 3.676 9.539 1 96.94 39 VAL B CA 1
ATOM 2146 C C . VAL B 1 39 ? -2.131 5.195 9.422 1 96.94 39 VAL B C 1
ATOM 2148 O O . VAL B 1 39 ? -2.912 5.926 10.039 1 96.94 39 VAL B O 1
ATOM 2151 N N . THR B 1 40 ? -1.218 5.656 8.648 1 95.81 40 THR B N 1
ATOM 2152 C CA . THR B 1 40 ? -0.955 7.086 8.539 1 95.81 40 THR B CA 1
ATOM 2153 C C . THR B 1 40 ? -2.158 7.812 7.941 1 95.81 40 THR B C 1
ATOM 2155 O O . THR B 1 40 ? -2.508 8.914 8.383 1 95.81 40 THR B O 1
ATOM 2158 N N . GLU B 1 41 ? -2.816 7.199 6.977 1 95 41 GLU B N 1
ATOM 2159 C CA . GLU B 1 41 ? -3.973 7.809 6.328 1 95 41 GLU B CA 1
ATOM 2160 C C . GLU B 1 41 ? -5.215 7.719 7.211 1 95 41 GLU B C 1
ATOM 2162 O O . GLU B 1 41 ? -6.207 8.406 6.969 1 95 41 GLU B O 1
ATOM 2167 N N . GLY B 1 42 ? -5.176 6.809 8.141 1 95.69 42 GLY B N 1
ATOM 2168 C CA . GLY B 1 42 ? -6.262 6.73 9.102 1 95.69 42 GLY B CA 1
ATOM 2169 C C . GLY B 1 42 ? -7.289 5.664 8.758 1 95.69 42 GLY B C 1
ATOM 2170 O O . GLY B 1 42 ? -8.453 5.773 9.148 1 95.69 42 GLY B O 1
ATOM 2171 N N . TYR B 1 43 ? -6.953 4.703 7.941 1 96.75 43 TYR B N 1
ATOM 2172 C CA . TYR B 1 43 ? -7.844 3.6 7.602 1 96.75 43 TYR B CA 1
ATOM 2173 C C . TYR B 1 43 ? -7.758 2.488 8.641 1 96.75 43 TYR B C 1
ATOM 2175 O O . TYR B 1 43 ? -7.27 1.396 8.352 1 96.75 43 TYR B O 1
ATOM 2183 N N . ALA B 1 44 ? -8.344 2.754 9.797 1 96.75 44 ALA B N 1
ATOM 2184 C CA . ALA B 1 44 ? -8.172 1.932 10.992 1 96.75 44 ALA B CA 1
ATOM 2185 C C . ALA B 1 44 ? -8.766 0.542 10.789 1 96.75 44 ALA B C 1
ATOM 2187 O O . ALA B 1 44 ? -8.156 -0.462 11.164 1 96.75 44 ALA B O 1
ATOM 2188 N N . GLU B 1 45 ? -9.977 0.479 10.266 1 97.44 45 GLU B N 1
ATOM 2189 C CA . GLU B 1 45 ? -10.625 -0.818 10.078 1 97.44 45 GLU B CA 1
ATOM 2190 C C . GLU B 1 45 ? -9.883 -1.658 9.039 1 97.44 45 GLU B C 1
ATOM 2192 O O . GLU B 1 45 ? -9.703 -2.863 9.227 1 97.44 45 GLU B O 1
ATOM 2197 N N . ALA B 1 46 ? -9.492 -1.044 7.957 1 98.38 46 ALA B N 1
ATOM 2198 C CA . ALA B 1 46 ? -8.688 -1.732 6.945 1 98.38 46 ALA B CA 1
ATOM 2199 C C . ALA B 1 46 ? -7.379 -2.24 7.535 1 98.38 46 ALA B C 1
ATOM 2201 O O . ALA B 1 46 ? -6.969 -3.373 7.273 1 98.38 46 ALA B O 1
ATOM 2202 N N . ALA B 1 47 ? -6.727 -1.395 8.328 1 98.38 47 ALA B N 1
ATOM 2203 C CA . ALA B 1 47 ? -5.473 -1.779 8.969 1 98.38 47 ALA B CA 1
ATOM 2204 C C . ALA B 1 47 ? -5.668 -2.992 9.875 1 98.38 47 ALA B C 1
ATOM 2206 O O . ALA B 1 47 ? -4.828 -3.895 9.906 1 98.38 47 ALA B O 1
ATOM 2207 N N . GLU B 1 48 ? -6.707 -2.998 10.57 1 98.25 48 GLU B N 1
ATOM 2208 C CA . GLU B 1 48 ? -7.004 -4.105 11.477 1 98.25 48 GLU B CA 1
ATOM 2209 C C . GLU B 1 48 ? -7.164 -5.414 10.703 1 98.25 48 GLU B C 1
ATOM 2211 O O . GLU B 1 48 ? -6.586 -6.438 11.086 1 98.25 48 GLU B O 1
ATOM 2216 N N . LYS B 1 49 ? -8 -5.406 9.711 1 98.38 49 LYS B N 1
ATOM 2217 C CA . LYS B 1 49 ? -8.203 -6.609 8.906 1 98.38 49 LYS B CA 1
ATOM 2218 C C . LYS B 1 49 ? -6.918 -7.031 8.203 1 98.38 49 LYS B C 1
ATOM 2220 O O . LYS B 1 49 ? -6.633 -8.219 8.086 1 98.38 49 LYS B O 1
ATOM 2225 N N . PHE B 1 50 ? -6.152 -6.074 7.734 1 98.62 50 PHE B N 1
ATOM 2226 C CA . PHE B 1 50 ? -4.879 -6.363 7.086 1 98.62 50 PHE B CA 1
ATOM 2227 C C . PHE B 1 50 ? -3.924 -7.051 8.055 1 98.62 50 PHE B C 1
ATOM 2229 O O . PHE B 1 50 ? -3.232 -8 7.684 1 98.62 50 PHE B O 1
ATOM 2236 N N . LYS B 1 51 ? -3.85 -6.469 9.242 1 98.19 51 LYS B N 1
ATOM 2237 C CA . LYS B 1 51 ? -3.059 -7.117 10.281 1 98.19 51 LYS B CA 1
ATOM 2238 C C . LYS B 1 51 ? -3.484 -8.57 10.477 1 98.19 51 LYS B C 1
ATOM 2240 O O . LYS B 1 51 ? -2.641 -9.469 10.539 1 98.19 51 LYS B O 1
ATOM 2245 N N . MET B 1 52 ? -4.754 -8.828 10.555 1 97.88 52 MET B N 1
ATOM 2246 C CA . MET B 1 52 ? -5.297 -10.164 10.789 1 97.88 52 MET B CA 1
ATOM 2247 C C . MET B 1 52 ? -4.949 -11.102 9.641 1 97.88 52 MET B C 1
ATOM 2249 O O . MET B 1 52 ? -4.57 -12.258 9.867 1 97.88 52 MET B O 1
ATOM 2253 N N . GLU B 1 53 ? -5.043 -10.656 8.43 1 96.5 53 GLU B N 1
ATOM 2254 C CA . GLU B 1 53 ? -4.887 -11.508 7.262 1 96.5 53 GLU B CA 1
ATOM 2255 C C . GLU B 1 53 ? -3.414 -11.688 6.902 1 96.5 53 GLU B C 1
ATOM 2257 O O . GLU B 1 53 ? -3.014 -12.75 6.418 1 96.5 53 GLU B O 1
ATOM 2262 N N . SER B 1 54 ? -2.643 -10.672 7.047 1 96.44 54 SER B N 1
ATOM 2263 C CA . SER B 1 54 ? -1.256 -10.703 6.594 1 96.44 54 SER B CA 1
ATOM 2264 C C . SER B 1 54 ? -0.304 -11.008 7.746 1 96.44 54 SER B C 1
ATOM 2266 O O . SER B 1 54 ? 0.845 -11.391 7.523 1 96.44 54 SER B O 1
ATOM 2268 N N . GLY B 1 55 ? -0.706 -10.711 8.977 1 96.81 55 GLY B N 1
ATOM 2269 C CA . GLY B 1 55 ? 0.159 -10.852 10.133 1 96.81 55 GLY B CA 1
ATOM 2270 C C . GLY B 1 55 ? 1.069 -9.648 10.344 1 96.81 55 GLY B C 1
ATOM 2271 O O . GLY B 1 55 ? 1.899 -9.648 11.258 1 96.81 55 GLY B O 1
ATOM 2272 N N . THR B 1 56 ? 0.908 -8.586 9.562 1 97.38 56 THR B N 1
ATOM 2273 C CA . THR B 1 56 ? 1.76 -7.402 9.648 1 97.38 56 THR B CA 1
ATOM 2274 C C . THR B 1 56 ? 1.318 -6.508 10.805 1 97.38 56 THR B C 1
ATOM 2276 O O . THR B 1 56 ? 0.197 -5.992 10.805 1 97.38 56 THR B O 1
ATOM 2279 N N . GLU B 1 57 ? 2.188 -6.281 11.711 1 96.44 57 GLU B N 1
ATOM 2280 C CA . GLU B 1 57 ? 1.867 -5.484 12.891 1 96.44 57 GLU B CA 1
ATOM 2281 C C . GLU B 1 57 ? 1.975 -3.992 12.594 1 96.44 57 GLU B C 1
ATOM 2283 O O . GLU B 1 57 ? 2.939 -3.545 11.969 1 96.44 57 GLU B O 1
ATOM 2288 N N . PRO B 1 58 ? 0.974 -3.24 12.984 1 95 58 PRO B N 1
ATOM 2289 C CA . PRO B 1 58 ? 1.082 -1.783 12.867 1 95 58 PRO B CA 1
ATOM 2290 C C . PRO B 1 58 ? 2.113 -1.188 13.82 1 95 58 PRO B C 1
ATOM 2292 O O . PRO B 1 58 ? 2.432 -1.795 14.852 1 95 58 PRO B O 1
ATOM 2295 N N . GLU B 1 59 ? 2.588 -0.027 13.438 1 90.81 59 GLU B N 1
ATOM 2296 C CA . GLU B 1 59 ? 3.592 0.654 14.25 1 90.81 59 GLU B CA 1
ATOM 2297 C C . GLU B 1 59 ? 2.949 1.368 15.438 1 90.81 59 GLU B C 1
ATOM 2299 O O . GLU B 1 59 ? 3.629 1.697 16.406 1 90.81 59 GLU B O 1
ATOM 2304 N N . ILE B 1 60 ? 1.742 1.647 15.367 1 91.31 60 ILE B N 1
ATOM 2305 C CA . ILE B 1 60 ? 1.003 2.314 16.438 1 91.31 60 ILE B CA 1
ATOM 2306 C C . ILE B 1 60 ? -0.23 1.49 16.797 1 91.31 60 ILE B C 1
ATOM 2308 O O . ILE B 1 60 ? -0.642 0.607 16.047 1 91.31 60 ILE B O 1
ATOM 2312 N N . ASP B 1 61 ? -0.729 1.774 18.016 1 91.25 61 ASP B N 1
ATOM 2313 C CA . ASP B 1 61 ? -1.979 1.155 18.438 1 91.25 61 ASP B CA 1
ATOM 2314 C C . ASP B 1 61 ? -3.139 1.578 17.547 1 91.25 61 ASP B C 1
ATOM 2316 O O . ASP B 1 61 ? -3.42 2.77 17.406 1 91.25 61 ASP B O 1
ATOM 2320 N N . LEU B 1 62 ? -3.83 0.583 16.969 1 92.56 62 LEU B N 1
ATOM 2321 C CA . LEU B 1 62 ? -4.91 0.835 16.016 1 92.56 62 LEU B CA 1
ATOM 2322 C C . LEU B 1 62 ? -6.039 1.617 16.688 1 92.56 62 LEU B C 1
ATOM 2324 O O . LEU B 1 62 ? -6.742 2.387 16.016 1 92.56 62 LEU B O 1
ATOM 2328 N N . ALA B 1 63 ? -6.23 1.487 17.984 1 91.06 63 ALA B N 1
ATOM 2329 C CA . ALA B 1 63 ? -7.25 2.227 18.719 1 91.06 63 ALA B CA 1
ATOM 2330 C C . ALA B 1 63 ? -6.984 3.729 18.672 1 91.06 63 ALA B C 1
ATOM 2332 O O . ALA B 1 63 ? -7.922 4.527 18.625 1 91.06 63 ALA B O 1
ATOM 2333 N N . THR B 1 64 ? -5.742 4.07 18.641 1 92.88 64 THR B N 1
ATOM 2334 C CA . THR B 1 64 ? -5.379 5.48 18.625 1 92.88 64 THR B CA 1
ATOM 2335 C C . THR B 1 64 ? -5.691 6.113 17.281 1 92.88 64 THR B C 1
ATOM 2337 O O . THR B 1 64 ? -5.871 7.332 17.188 1 92.88 64 THR B O 1
ATOM 2340 N N . ILE B 1 65 ? -5.754 5.27 16.234 1 94.81 65 ILE B N 1
ATOM 2341 C CA . ILE B 1 65 ? -6.078 5.77 14.898 1 94.81 65 ILE B CA 1
ATOM 2342 C C . ILE B 1 65 ? -7.512 6.297 14.875 1 94.81 65 ILE B C 1
ATOM 2344 O O . ILE B 1 65 ? -7.773 7.375 14.336 1 94.81 65 ILE B O 1
ATOM 2348 N N . LYS B 1 66 ? -8.367 5.566 15.492 1 93.56 66 LYS B N 1
ATOM 2349 C CA . LYS B 1 66 ? -9.766 5.988 15.539 1 93.56 66 LYS B CA 1
ATOM 2350 C C . LYS B 1 66 ? -9.914 7.297 16.312 1 93.56 66 LYS B C 1
ATOM 2352 O O . LYS B 1 66 ? -10.695 8.164 15.922 1 93.56 66 LYS B O 1
ATOM 2357 N N . ASP B 1 67 ? -9.242 7.363 17.375 1 95.12 67 ASP B N 1
ATOM 2358 C CA . ASP B 1 67 ? -9.266 8.594 18.156 1 95.12 67 ASP B CA 1
ATOM 2359 C C . ASP B 1 67 ? -8.766 9.773 17.328 1 95.12 67 ASP B C 1
ATOM 2361 O O . ASP B 1 67 ? -9.359 10.852 17.344 1 95.12 67 ASP B O 1
ATOM 2365 N N . ARG B 1 68 ? -7.684 9.539 16.688 1 96.88 68 ARG B N 1
ATOM 2366 C CA . ARG B 1 68 ? -7.117 10.578 15.828 1 96.88 68 ARG B CA 1
ATOM 2367 C C . ARG B 1 68 ? -8.117 11.016 14.766 1 96.88 68 ARG B C 1
ATOM 2369 O O . ARG B 1 68 ? -8.289 12.211 14.523 1 96.88 68 ARG B O 1
ATOM 2376 N N . MET B 1 69 ? -8.789 10.078 14.148 1 95.25 69 MET B N 1
ATOM 2377 C CA . MET B 1 69 ? -9.75 10.406 13.102 1 95.25 69 MET B CA 1
ATOM 2378 C C . MET B 1 69 ? -10.945 11.164 13.68 1 95.25 69 MET B C 1
ATOM 2380 O O . MET B 1 69 ? -11.523 12.023 13.008 1 95.25 69 MET B O 1
ATOM 2384 N N . ALA B 1 70 ? -11.305 10.844 14.922 1 96.06 70 ALA B N 1
ATOM 2385 C CA . ALA B 1 70 ? -12.383 11.586 15.586 1 96.06 70 ALA B CA 1
ATOM 2386 C C . ALA B 1 70 ? -11.984 13.039 15.805 1 96.06 70 ALA B C 1
ATOM 2388 O O . ALA B 1 70 ? -12.805 13.945 15.625 1 96.06 70 ALA B O 1
ATOM 2389 N N . VAL B 1 71 ? -10.789 13.25 16.219 1 97.75 71 VAL B N 1
ATOM 2390 C CA . VAL B 1 71 ? -10.273 14.609 16.391 1 97.75 71 VAL B CA 1
ATOM 2391 C C . VAL B 1 71 ? -10.328 15.352 15.062 1 97.75 71 VAL B C 1
ATOM 2393 O O . VAL B 1 71 ? -10.805 16.484 15 1 97.75 71 VAL B O 1
ATOM 2396 N N . ASN B 1 72 ? -9.766 14.672 14.062 1 96.75 72 ASN B N 1
ATOM 2397 C CA . ASN B 1 72 ? -9.734 15.258 12.727 1 96.75 72 ASN B CA 1
ATOM 2398 C C . ASN B 1 72 ? -11.133 15.656 12.258 1 96.75 72 ASN B C 1
ATOM 2400 O O . ASN B 1 72 ? -11.336 16.766 11.766 1 96.75 72 ASN B O 1
ATOM 2404 N N . LYS B 1 73 ? -12.07 14.812 12.438 1 96.31 73 LYS B N 1
ATOM 2405 C CA . LYS B 1 73 ? -13.453 15.078 12.047 1 96.31 73 LYS B CA 1
ATOM 2406 C C . LYS B 1 73 ? -14.039 16.234 12.852 1 96.31 73 LYS B C 1
ATOM 2408 O O . LYS B 1 73 ? -14.789 17.062 12.312 1 96.31 73 LYS B O 1
ATOM 2413 N N . ALA B 1 74 ? -13.758 16.281 14.094 1 98 74 ALA B N 1
ATOM 2414 C CA . ALA B 1 74 ? -14.25 17.359 14.953 1 98 74 ALA B CA 1
ATOM 2415 C C . ALA B 1 74 ? -13.75 18.719 14.469 1 98 74 ALA B C 1
ATOM 2417 O O . ALA B 1 74 ? -14.531 19.672 14.359 1 98 74 ALA B O 1
ATOM 2418 N N . VAL B 1 75 ? -12.492 18.828 14.156 1 98 75 VAL B N 1
ATOM 2419 C CA . VAL B 1 75 ? -11.922 20.078 13.664 1 98 75 VAL B CA 1
ATOM 2420 C C . VAL B 1 75 ? -12.555 20.438 12.328 1 98 75 VAL B C 1
ATOM 2422 O O . VAL B 1 75 ? -12.945 21.594 12.109 1 98 75 VAL B O 1
ATOM 2425 N N . GLN B 1 76 ? -12.68 19.484 11.469 1 97 76 GLN B N 1
ATOM 2426 C CA . GLN B 1 76 ? -13.227 19.719 10.133 1 97 76 GLN B CA 1
ATOM 2427 C C . GLN B 1 76 ? -14.688 20.156 10.211 1 97 76 GLN B C 1
ATOM 2429 O O . GLN B 1 76 ? -15.172 20.875 9.328 1 97 76 GLN B O 1
ATOM 2434 N N . SER B 1 77 ? -15.328 19.734 11.266 1 96.62 77 SER B N 1
ATOM 2435 C CA . SER B 1 77 ? -16.734 20.078 11.43 1 96.62 77 SER B CA 1
ATOM 2436 C C . SER B 1 77 ? -16.906 21.359 12.242 1 96.62 77 SER B C 1
ATOM 2438 O O . SER B 1 77 ? -18.031 21.766 12.539 1 96.62 77 SER B O 1
ATOM 2440 N N . GLY B 1 78 ? -15.828 21.922 12.664 1 96.5 78 GLY B N 1
ATOM 2441 C CA . GLY B 1 78 ? -15.867 23.172 13.391 1 96.5 78 GLY B CA 1
ATOM 2442 C C . GLY B 1 78 ? -16.062 23 14.883 1 96.5 78 GLY B C 1
ATOM 2443 O O . GLY B 1 78 ? -16.25 23.969 15.609 1 96.5 78 GLY B O 1
ATOM 2444 N N . ASN B 1 79 ? -16.094 21.797 15.344 1 97.25 79 ASN B N 1
ATOM 2445 C CA . ASN B 1 79 ? -16.188 21.516 16.766 1 97.25 79 ASN B CA 1
ATOM 2446 C C . ASN B 1 79 ? -14.82 21.531 17.438 1 97.25 79 ASN B C 1
ATOM 2448 O O . ASN B 1 79 ? -14.359 20.516 17.953 1 97.25 79 ASN B O 1
ATOM 2452 N N . VAL B 1 80 ? -14.297 22.734 17.562 1 98 80 VAL B N 1
ATOM 2453 C CA . VAL B 1 80 ? -12.898 22.906 17.938 1 98 80 VAL B CA 1
ATOM 2454 C C . VAL B 1 80 ? -12.734 22.641 19.438 1 98 80 VAL B C 1
ATOM 2456 O O . VAL B 1 80 ? -11.727 22.078 19.859 1 98 80 VAL B O 1
ATOM 2459 N N . GLU B 1 81 ? -13.672 23 20.219 1 96.69 81 GLU B N 1
ATOM 2460 C CA . GLU B 1 81 ? -13.602 22.75 21.656 1 96.69 81 GLU B CA 1
ATOM 2461 C C . GLU B 1 81 ? -13.516 21.25 21.953 1 96.69 81 GLU B C 1
ATOM 2463 O O . GLU B 1 81 ? -12.695 20.812 22.75 1 96.69 81 GLU B O 1
ATOM 2468 N N . ASP B 1 82 ? -14.398 20.562 21.297 1 97.75 82 ASP B N 1
ATOM 2469 C CA . ASP B 1 82 ? -14.375 19.109 21.422 1 97.75 82 ASP B CA 1
ATOM 2470 C C . ASP B 1 82 ? -13.031 18.547 20.953 1 97.75 82 ASP B C 1
ATOM 2472 O O . ASP B 1 82 ? -12.492 17.641 21.578 1 97.75 82 ASP B O 1
ATOM 2476 N N . ALA B 1 83 ? -12.531 19.062 19.859 1 98.38 83 ALA B N 1
ATOM 2477 C CA . ALA B 1 83 ? -11.258 18.609 19.312 1 98.38 83 ALA B CA 1
ATOM 2478 C C . ALA B 1 83 ? -10.125 18.812 20.312 1 98.38 83 ALA B C 1
ATOM 2480 O O . ALA B 1 83 ? -9.297 17.922 20.516 1 98.38 83 ALA B O 1
ATOM 2481 N N . ILE B 1 84 ? -10.133 19.953 20.953 1 98.06 84 ILE B N 1
ATOM 2482 C CA . ILE B 1 84 ? -9.102 20.266 21.938 1 98.06 84 ILE B CA 1
ATOM 2483 C C . ILE B 1 84 ? -9.164 19.281 23.094 1 98.06 84 ILE B C 1
ATOM 2485 O O . ILE B 1 84 ? -8.133 18.766 23.531 1 98.06 84 ILE B O 1
ATOM 2489 N N . GLU B 1 85 ? -10.352 18.984 23.531 1 98 85 GLU B N 1
ATOM 2490 C CA . GLU B 1 85 ? -10.531 18.016 24.609 1 98 85 GLU B CA 1
ATOM 2491 C C . GLU B 1 85 ? -10.047 16.641 24.188 1 98 85 GLU B C 1
ATOM 2493 O O . GLU B 1 85 ? -9.359 15.961 24.953 1 98 85 GLU B O 1
ATOM 2498 N N . MET B 1 86 ? -10.406 16.234 23.047 1 97.56 86 MET B N 1
ATOM 2499 C CA . MET B 1 86 ? -10.023 14.922 22.531 1 97.56 86 MET B CA 1
ATOM 2500 C C . MET B 1 86 ? -8.508 14.812 22.406 1 97.56 86 MET B C 1
ATOM 2502 O O . MET B 1 86 ? -7.926 13.773 22.734 1 97.56 86 MET B O 1
ATOM 2506 N N . VAL B 1 87 ? -7.852 15.859 21.875 1 97.88 87 VAL B N 1
ATOM 2507 C CA . VAL B 1 87 ? -6.398 15.875 21.75 1 97.88 87 VAL B CA 1
ATOM 2508 C C . VAL B 1 87 ? -5.762 15.727 23.141 1 97.88 87 VAL B C 1
ATOM 2510 O O . VAL B 1 87 ? -4.801 14.969 23.297 1 97.88 87 VAL B O 1
ATOM 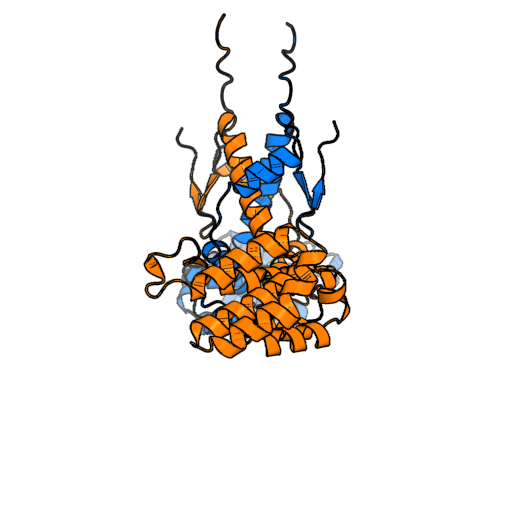2513 N N . ASN B 1 88 ? -6.285 16.422 24.094 1 97.12 88 ASN B N 1
ATOM 2514 C CA . ASN B 1 88 ? -5.766 16.344 25.453 1 97.12 88 ASN B CA 1
ATOM 2515 C C . ASN B 1 88 ? -5.957 14.945 26.062 1 97.12 88 ASN B C 1
ATOM 2517 O O . ASN B 1 88 ? -5.125 14.477 26.828 1 97.12 88 ASN B O 1
ATOM 2521 N N . ASP B 1 89 ? -7.07 14.312 25.75 1 95.69 89 ASP B N 1
ATOM 2522 C CA . ASP B 1 89 ? -7.328 12.953 26.203 1 95.69 89 ASP B CA 1
ATOM 2523 C C . ASP B 1 89 ? -6.324 11.977 25.594 1 95.69 89 ASP B C 1
ATOM 2525 O O . ASP B 1 89 ? -5.949 10.992 26.234 1 95.69 89 ASP B O 1
ATOM 2529 N N . LEU B 1 90 ? -5.938 12.227 24.328 1 94.69 90 LEU B N 1
ATOM 2530 C CA . LEU B 1 90 ? -4.953 11.383 23.656 1 94.69 90 LEU B CA 1
ATOM 2531 C C . LEU B 1 90 ? -3.57 11.57 24.266 1 94.69 90 LEU B C 1
ATOM 2533 O O . LEU B 1 90 ? -2.887 10.586 24.578 1 94.69 90 LEU B O 1
ATOM 2537 N N . ASN B 1 91 ? -3.115 12.789 24.438 1 95.62 91 ASN B N 1
ATOM 2538 C CA . ASN B 1 91 ? -1.834 13.172 25.031 1 95.62 91 ASN B CA 1
ATOM 2539 C C . ASN B 1 91 ? -1.818 14.641 25.438 1 95.62 91 ASN B C 1
ATOM 2541 O O . ASN B 1 91 ? -1.71 15.523 24.594 1 95.62 91 ASN B O 1
ATOM 2545 N N . PRO B 1 92 ? -1.854 14.945 26.688 1 95.25 92 PRO B N 1
ATOM 2546 C CA . PRO B 1 92 ? -1.936 16.328 27.172 1 95.25 92 PRO B CA 1
ATOM 2547 C C . PRO B 1 92 ? -0.714 17.156 26.781 1 95.25 92 PRO B C 1
ATOM 2549 O O . PRO B 1 92 ? -0.777 18.391 26.781 1 95.25 92 PRO B O 1
ATOM 2552 N N . GLU B 1 93 ? 0.357 16.5 26.406 1 97.19 93 GLU B N 1
ATOM 2553 C CA . GLU B 1 93 ? 1.594 17.203 26.094 1 97.19 93 GLU B CA 1
ATOM 2554 C C . GLU B 1 93 ? 1.573 17.766 24.672 1 97.19 93 GLU B C 1
ATOM 2556 O O . GLU B 1 93 ? 2.369 18.656 24.344 1 97.19 93 GLU B O 1
ATOM 2561 N N . ILE B 1 94 ? 0.631 17.312 23.812 1 97.31 94 ILE B N 1
ATOM 2562 C CA . ILE B 1 94 ? 0.629 17.703 22.406 1 97.31 94 ILE B CA 1
ATOM 2563 C C . ILE B 1 94 ? 0.434 19.203 22.281 1 97.31 94 ILE B C 1
ATOM 2565 O O . ILE B 1 94 ? 1.243 19.891 21.641 1 97.31 94 ILE B O 1
ATOM 2569 N N . LEU B 1 95 ? -0.576 19.719 22.891 1 97.31 95 LEU B N 1
ATOM 2570 C CA . LEU B 1 95 ? -0.875 21.141 22.766 1 97.31 95 LEU B CA 1
ATOM 2571 C C . LEU B 1 95 ? 0.044 21.969 23.656 1 97.31 95 LEU B C 1
ATOM 2573 O O . LEU B 1 95 ? 0.417 23.094 23.312 1 97.31 95 LEU B O 1
ATOM 2577 N N . ASP B 1 96 ? 0.529 21.422 24.797 1 95.81 96 ASP B N 1
ATOM 2578 C CA . ASP B 1 96 ? 1.404 22.125 25.734 1 95.81 96 ASP B CA 1
ATOM 2579 C C . ASP B 1 96 ? 2.764 22.406 25.109 1 95.81 96 ASP B C 1
ATOM 2581 O O . ASP B 1 96 ? 3.379 23.438 25.391 1 95.81 96 ASP B O 1
ATOM 2585 N N . THR B 1 97 ? 3.176 21.5 24.312 1 96.19 97 THR B N 1
ATOM 2586 C CA . THR B 1 97 ? 4.516 21.609 23.75 1 96.19 97 THR B CA 1
ATOM 2587 C C . THR B 1 97 ? 4.457 22.219 22.344 1 96.19 97 THR B C 1
ATOM 2589 O O . THR B 1 97 ? 5.484 22.359 21.688 1 96.19 97 THR B O 1
ATOM 2592 N N . ASN B 1 98 ? 3.27 22.578 21.875 1 96.19 98 ASN B N 1
ATOM 2593 C CA . ASN B 1 98 ? 3.078 23.188 20.562 1 96.19 98 ASN B CA 1
ATOM 2594 C C . ASN B 1 98 ? 2.158 24.406 20.641 1 96.19 98 ASN B C 1
ATOM 2596 O O . ASN B 1 98 ? 1.026 24.359 20.156 1 96.19 98 ASN B O 1
ATOM 2600 N N . PRO B 1 99 ? 2.674 25.516 21.172 1 95.25 99 PRO B N 1
ATOM 2601 C CA . PRO B 1 99 ? 1.839 26.703 21.359 1 95.25 99 PRO B CA 1
ATOM 2602 C C . PRO B 1 99 ? 1.25 27.219 20.062 1 95.25 99 PRO B C 1
ATOM 2604 O O . PRO B 1 99 ? 0.145 27.766 20.047 1 95.25 99 PRO B O 1
ATOM 2607 N N . GLN B 1 100 ? 2.008 27.062 19.016 1 96.75 100 GLN B N 1
ATOM 2608 C CA . GLN B 1 100 ? 1.502 27.516 17.719 1 96.75 100 GLN B CA 1
ATOM 2609 C C . GLN B 1 100 ? 0.255 26.734 17.312 1 96.75 100 GLN B C 1
ATOM 2611 O O . GLN B 1 100 ? -0.727 27.312 16.859 1 96.75 100 GLN B O 1
ATOM 2616 N N . LEU B 1 101 ? 0.345 25.438 17.484 1 97.94 101 LEU B N 1
ATOM 2617 C CA . LEU B 1 101 ? -0.81 24.594 17.188 1 97.94 101 LEU B CA 1
ATOM 2618 C C . LEU B 1 101 ? -2.002 24.984 18.062 1 97.94 101 LEU B C 1
ATOM 2620 O O . LEU B 1 101 ? -3.131 25.062 17.562 1 97.94 101 LEU B O 1
ATOM 2624 N N . PHE B 1 102 ? -1.765 25.172 19.281 1 97.56 102 PHE B N 1
ATOM 2625 C CA . PHE B 1 102 ? -2.832 25.562 20.188 1 97.56 102 PHE B CA 1
ATOM 2626 C C . PHE B 1 102 ? -3.447 26.891 19.766 1 97.56 102 PHE B C 1
ATOM 2628 O O . PHE B 1 102 ? -4.672 27.047 19.797 1 97.56 102 PHE B O 1
ATOM 2635 N N . PHE B 1 103 ? -2.654 27.844 19.406 1 97.75 103 PHE B N 1
ATOM 2636 C CA . PHE B 1 103 ? -3.156 29.125 18.922 1 97.75 103 PHE B CA 1
ATOM 2637 C C . PHE B 1 103 ? -4.035 28.938 17.688 1 97.75 103 PHE B C 1
ATOM 2639 O O . PHE B 1 103 ? -5.098 29.562 17.594 1 97.75 103 PHE B O 1
ATOM 2646 N N . HIS B 1 104 ? -3.557 28.078 16.781 1 97.94 104 HIS B N 1
ATOM 2647 C CA . HIS B 1 104 ? -4.328 27.859 15.562 1 97.94 104 HIS B CA 1
ATOM 2648 C C . HIS B 1 104 ? -5.691 27.25 15.883 1 97.94 104 HIS B C 1
ATOM 2650 O O . HIS B 1 104 ? -6.684 27.562 15.219 1 97.94 104 HIS B O 1
ATOM 2656 N N . LEU B 1 105 ? -5.734 26.391 16.844 1 98.38 105 LEU B N 1
ATOM 2657 C CA . LEU B 1 105 ? -7.004 25.828 17.281 1 98.38 105 LEU B CA 1
ATOM 2658 C C . LEU B 1 105 ? -7.902 26.906 17.875 1 98.38 105 LEU B C 1
ATOM 2660 O O . LEU B 1 105 ? -9.086 26.984 17.531 1 98.38 105 LEU B O 1
ATOM 2664 N N . GLN B 1 106 ? -7.371 27.734 18.703 1 97.94 106 GLN B N 1
ATOM 2665 C CA . GLN B 1 106 ? -8.125 28.828 19.297 1 97.94 106 GLN B CA 1
ATOM 2666 C C . GLN B 1 106 ? -8.594 29.812 18.219 1 97.94 106 GLN B C 1
ATOM 2668 O O . GLN B 1 106 ? -9.711 30.312 18.281 1 97.94 106 GLN B O 1
ATOM 2673 N N . GLN B 1 107 ? -7.656 30.078 17.359 1 98 107 GLN B N 1
ATOM 2674 C CA . GLN B 1 107 ? -8.023 30.938 16.234 1 98 107 GLN B CA 1
ATOM 2675 C C . GLN B 1 107 ? -9.203 30.344 15.461 1 98 107 GLN B C 1
ATOM 2677 O O . GLN B 1 107 ? -10.109 31.078 15.07 1 98 107 GLN B O 1
ATOM 2682 N N . GLN B 1 108 ? -9.133 29.031 15.242 1 98.19 108 GLN B N 1
ATOM 2683 C CA . GLN B 1 108 ? -10.234 28.375 14.547 1 98.19 108 GLN B CA 1
ATOM 2684 C C . GLN B 1 108 ? -11.539 28.5 15.336 1 98.19 108 GLN B C 1
ATOM 2686 O O . GLN B 1 108 ? -12.609 28.672 14.75 1 98.19 108 GLN B O 1
ATOM 2691 N N . ARG B 1 109 ? -11.469 28.406 16.609 1 97.69 109 ARG B N 1
ATOM 2692 C CA . ARG B 1 109 ? -12.641 28.609 17.453 1 97.69 109 ARG B CA 1
ATOM 2693 C C . ARG B 1 109 ? -13.219 30.016 17.25 1 97.69 109 ARG B C 1
ATOM 2695 O O . ARG B 1 109 ? -14.43 30.188 17.172 1 97.69 109 ARG B O 1
ATOM 2702 N N . LEU B 1 110 ? -12.344 30.984 17.219 1 97.88 110 LEU B N 1
ATOM 2703 C CA . LEU B 1 110 ? -12.766 32.375 16.969 1 97.88 110 LEU B CA 1
ATOM 2704 C C . LEU B 1 110 ? -13.469 32.5 15.625 1 97.88 110 LEU B C 1
ATOM 2706 O O . LEU B 1 110 ? -14.516 33.125 15.523 1 97.88 110 LEU B O 1
ATOM 2710 N N . ILE B 1 111 ? -12.859 31.891 14.633 1 97.38 111 ILE B N 1
ATOM 2711 C CA . ILE B 1 111 ? -13.438 31.922 13.297 1 97.38 111 ILE B CA 1
ATOM 2712 C C . ILE B 1 111 ? -14.844 31.328 13.32 1 97.38 111 ILE B C 1
ATOM 2714 O O . ILE B 1 111 ? -15.758 31.859 12.695 1 97.38 111 ILE B O 1
ATOM 2718 N N . GLU B 1 112 ? -15.039 30.219 14.055 1 97.44 112 GLU B N 1
ATOM 2719 C CA . GLU B 1 112 ? -16.344 29.594 14.141 1 97.44 112 GLU B CA 1
ATOM 2720 C C . GLU B 1 112 ? -17.359 30.516 14.805 1 97.44 112 GLU B C 1
ATOM 2722 O O . GLU B 1 112 ? -18.531 30.562 14.398 1 97.44 112 GLU B O 1
ATOM 2727 N N . LEU B 1 113 ? -16.938 31.219 15.859 1 96.5 113 LEU B N 1
ATOM 2728 C CA . LEU B 1 113 ? -17.828 32.188 16.516 1 96.5 113 LEU B CA 1
ATOM 2729 C C . LEU B 1 113 ? -18.266 33.25 15.531 1 96.5 113 LEU B C 1
ATOM 2731 O O . LEU B 1 113 ? -19.453 33.594 15.477 1 96.5 113 LEU B O 1
ATOM 2735 N N . ILE B 1 114 ? -17.375 33.75 14.766 1 95.12 114 ILE B N 1
ATOM 2736 C CA . ILE B 1 114 ? -17.656 34.781 13.789 1 95.12 114 ILE B CA 1
ATOM 2737 C C . ILE B 1 114 ? -18.609 34.219 12.719 1 95.12 114 ILE B C 1
ATOM 2739 O O . ILE B 1 114 ? -19.594 34.875 12.359 1 95.12 114 ILE B O 1
ATOM 2743 N N . ARG B 1 115 ? -18.219 33.031 12.234 1 92.88 115 ARG B N 1
ATOM 2744 C CA . ARG B 1 115 ? -19.031 32.406 11.211 1 92.88 115 ARG B CA 1
ATOM 2745 C C . ARG B 1 115 ? -20.469 32.219 11.672 1 92.88 115 ARG B C 1
ATOM 2747 O O . ARG B 1 115 ? -21.406 32.312 10.875 1 92.88 115 ARG B O 1
ATOM 2754 N N . ASN B 1 116 ? -20.672 31.953 12.93 1 93.56 116 ASN B N 1
ATOM 2755 C CA . ASN B 1 116 ? -21.984 31.703 13.484 1 93.56 116 ASN B CA 1
ATOM 2756 C C . ASN B 1 116 ? -22.672 33 13.914 1 93.56 116 ASN B C 1
ATOM 2758 O O . ASN B 1 116 ? -23.734 32.969 14.516 1 93.56 116 ASN B O 1
ATOM 2762 N N . GLY B 1 117 ? -22.016 34.125 13.711 1 92.19 117 GLY B N 1
ATOM 2763 C CA . GLY B 1 117 ? -22.594 35.438 13.977 1 92.19 117 GLY B CA 1
ATOM 2764 C C . GLY B 1 117 ? -22.578 35.812 15.445 1 92.19 117 GLY B C 1
ATOM 2765 O O . GLY B 1 117 ? -23.344 36.656 15.883 1 92.19 117 GLY B O 1
ATOM 2766 N N . LYS B 1 118 ? -21.797 35.156 16.188 1 95.31 118 LYS B N 1
ATOM 2767 C CA . LYS B 1 118 ? -21.688 35.469 17.609 1 95.31 118 LYS B CA 1
ATOM 2768 C C . LYS B 1 118 ? -20.609 36.5 17.875 1 95.31 118 LYS B C 1
ATOM 2770 O O . LYS B 1 118 ? -19.609 36.25 18.516 1 95.31 118 LYS B O 1
ATOM 2775 N N . VAL B 1 119 ? -20.875 37.688 17.531 1 94.69 119 VAL B N 1
ATOM 2776 C CA . VAL B 1 119 ? -19.906 38.75 17.453 1 94.69 119 VAL B CA 1
ATOM 2777 C C . VAL B 1 119 ? -19.391 39.094 18.859 1 94.69 119 VAL B C 1
ATOM 2779 O O . VAL B 1 119 ? -18.188 39.219 19.094 1 94.69 119 VAL B O 1
ATOM 2782 N N . GLU B 1 120 ? -20.328 39.312 19.812 1 96.44 120 GLU B N 1
ATOM 2783 C CA . GLU B 1 120 ? -19.938 39.656 21.172 1 96.44 120 GLU B CA 1
ATOM 2784 C C . GLU B 1 120 ? -19.078 38.594 21.812 1 96.44 120 GLU B C 1
ATOM 2786 O O . GLU B 1 120 ? -18.062 38.875 22.438 1 96.44 120 GLU B O 1
ATOM 2791 N N . GLU B 1 121 ? -19.562 37.406 21.656 1 97.25 121 GLU B N 1
ATOM 2792 C CA . GLU B 1 121 ? -18.797 36.281 22.188 1 97.25 121 GLU B CA 1
ATOM 2793 C C . GLU B 1 121 ? -17.422 36.188 21.531 1 97.25 121 GLU B C 1
ATOM 2795 O O . GLU B 1 121 ? -16.438 35.844 22.188 1 97.25 121 GLU B O 1
ATOM 2800 N N . ALA B 1 122 ? -17.344 36.406 20.266 1 97.31 122 ALA B N 1
ATOM 2801 C CA . ALA B 1 122 ? -16.094 36.344 19.5 1 97.31 122 ALA B CA 1
ATOM 2802 C C . ALA B 1 122 ? -15.094 37.375 20.031 1 97.31 122 ALA B C 1
ATOM 2804 O O . ALA B 1 122 ? -13.922 37.062 20.219 1 97.31 122 ALA B O 1
ATOM 2805 N N . LEU B 1 123 ? -15.562 38.531 20.188 1 96.75 123 LEU B N 1
ATOM 2806 C CA . LEU B 1 123 ? -14.688 39.625 20.656 1 96.75 123 LEU B CA 1
ATOM 2807 C C . LEU B 1 123 ? -14.172 39.312 22.062 1 96.75 123 LEU B C 1
ATOM 2809 O O . LEU B 1 123 ? -13 39.531 22.359 1 96.75 123 LEU B O 1
ATOM 2813 N N . GLU B 1 124 ? -15.117 38.875 22.906 1 97.62 124 GLU B N 1
ATOM 2814 C CA . GLU B 1 124 ? -14.711 38.5 24.25 1 97.62 124 GLU B CA 1
ATOM 2815 C C . GLU B 1 124 ? -13.68 37.375 24.219 1 97.62 124 GLU B C 1
ATOM 2817 O O . GLU B 1 124 ? -12.695 37.406 24.969 1 97.62 124 GLU B O 1
ATOM 2822 N N . PHE B 1 125 ? -13.93 36.406 23.422 1 97.56 125 PHE B N 1
ATOM 2823 C CA . PHE B 1 125 ? -13.031 35.281 23.281 1 97.56 125 PHE B CA 1
ATOM 2824 C C . PHE B 1 125 ? -11.664 35.719 22.797 1 97.56 125 PHE B C 1
ATOM 2826 O O . PHE B 1 125 ? -10.633 35.25 23.297 1 97.56 125 PHE B O 1
ATOM 2833 N N . ALA B 1 126 ? -11.57 36.531 21.766 1 97.19 126 ALA B N 1
ATOM 2834 C CA . ALA B 1 126 ? -10.32 37.062 21.234 1 97.19 126 ALA B CA 1
ATOM 2835 C C . ALA B 1 126 ? -9.516 37.75 22.312 1 97.19 126 ALA B C 1
ATOM 2837 O O . ALA B 1 126 ? -8.305 37.562 22.422 1 97.19 126 ALA B O 1
ATOM 2838 N N . GLN B 1 127 ? -10.203 38.5 23.047 1 96.06 127 GLN B N 1
ATOM 2839 C CA . GLN B 1 127 ? -9.555 39.312 24.062 1 96.06 127 GLN B CA 1
ATOM 2840 C C . GLN B 1 127 ? -9.07 38.438 25.219 1 96.06 127 GLN B C 1
ATOM 2842 O O . GLN B 1 127 ? -7.965 38.625 25.734 1 96.06 127 GLN B O 1
ATOM 2847 N N . GLU B 1 128 ? -9.844 37.5 25.641 1 96 128 GLU B N 1
ATOM 2848 C CA . GLU B 1 128 ? -9.562 36.719 26.844 1 96 128 GLU B CA 1
ATOM 2849 C C . GLU B 1 128 ? -8.633 35.562 26.547 1 96 128 GLU B C 1
ATOM 2851 O O . GLU B 1 128 ? -7.805 35.188 27.391 1 96 128 GLU B O 1
ATOM 2856 N N . GLU B 1 129 ? -8.773 34.938 25.438 1 94.5 129 GLU B N 1
ATOM 2857 C CA . GLU B 1 129 ? -8.086 33.688 25.172 1 94.5 129 GLU B CA 1
ATOM 2858 C C . GLU B 1 129 ? -6.938 33.875 24.172 1 94.5 129 GLU B C 1
ATOM 2860 O O . GLU B 1 129 ? -5.848 33.344 24.359 1 94.5 129 GLU B O 1
ATOM 2865 N N . LEU B 1 130 ? -7.121 34.656 23.078 1 96.31 130 LEU B N 1
ATOM 2866 C CA . LEU B 1 130 ? -6.133 34.75 22.016 1 96.31 130 LEU B CA 1
ATOM 2867 C C . LEU B 1 130 ? -5.156 35.875 22.25 1 96.31 130 LEU B C 1
ATOM 2869 O O . LEU B 1 130 ? -3.959 35.75 22 1 96.31 130 LEU B O 1
ATOM 2873 N N . ALA B 1 131 ? -5.617 37 22.734 1 94.25 131 ALA B N 1
ATOM 2874 C CA . ALA B 1 131 ? -4.781 38.188 22.922 1 94.25 131 ALA B CA 1
ATOM 2875 C C . ALA B 1 131 ? -3.6 37.875 23.844 1 94.25 131 ALA B C 1
ATOM 2877 O O . ALA B 1 131 ? -2.465 38.25 23.547 1 94.25 131 ALA B O 1
ATOM 2878 N N . PRO B 1 132 ? -3.834 37.188 24.984 1 93.88 132 PRO B N 1
ATOM 2879 C CA . PRO B 1 132 ? -2.701 36.875 25.859 1 93.88 132 PRO B CA 1
ATOM 2880 C C . PRO B 1 132 ? -1.652 36 25.172 1 93.88 132 PRO B C 1
ATOM 2882 O O . PRO B 1 132 ? -0.459 36.125 25.453 1 93.88 132 PRO B O 1
ATOM 2885 N N . MET B 1 133 ? -2.029 35.156 24.312 1 91 133 MET B N 1
ATOM 2886 C CA . MET B 1 133 ? -1.102 34.312 23.578 1 91 133 MET B CA 1
ATOM 2887 C C . MET B 1 133 ? -0.255 35.125 22.609 1 91 133 MET B C 1
ATOM 2889 O O . MET B 1 133 ? 0.912 34.812 22.375 1 91 133 MET B O 1
ATOM 2893 N N . GLY B 1 134 ? -0.805 36.125 22.047 1 87.06 134 GLY B N 1
ATOM 2894 C CA . GLY B 1 134 ? -0.136 37 21.109 1 87.06 134 GLY B CA 1
ATOM 2895 C C . GLY B 1 134 ? 0.956 37.844 21.75 1 87.06 134 GLY B C 1
ATOM 2896 O O . GLY B 1 134 ? 1.896 38.25 21.078 1 87.06 134 GLY B O 1
ATOM 2897 N N . GLU B 1 135 ? 0.827 38.062 23.016 1 86.81 135 GLU B N 1
ATOM 2898 C CA . GLU B 1 135 ? 1.832 38.844 23.703 1 86.81 135 GLU B CA 1
ATOM 2899 C C . GLU B 1 135 ? 3.176 38.125 23.75 1 86.81 135 GLU B C 1
ATOM 2901 O O . GLU B 1 135 ? 4.23 38.781 23.75 1 86.81 135 GLU B O 1
ATOM 2906 N N . GLU B 1 136 ? 3.1 36.906 23.609 1 84.94 136 GLU B N 1
ATOM 2907 C CA . GLU B 1 136 ? 4.309 36.062 23.703 1 84.94 136 GLU B CA 1
ATOM 2908 C C . GLU B 1 136 ? 4.922 35.844 22.328 1 84.94 136 GLU B C 1
ATOM 2910 O O . GLU B 1 136 ? 6.09 35.469 22.219 1 84.94 136 GLU B O 1
ATOM 2915 N N . ASN B 1 137 ? 4.125 36.125 21.328 1 90.62 137 ASN B N 1
ATOM 2916 C CA . ASN B 1 137 ? 4.555 35.844 19.969 1 90.62 137 ASN B CA 1
ATOM 2917 C C . ASN B 1 137 ? 3.902 36.812 18.969 1 90.62 137 ASN B C 1
ATOM 2919 O O . ASN B 1 137 ? 2.695 36.719 18.734 1 90.62 137 ASN B O 1
ATOM 2923 N N . GLN B 1 138 ? 4.676 37.625 18.344 1 90.56 138 GLN B N 1
ATOM 2924 C CA . GLN B 1 138 ? 4.191 38.656 17.453 1 90.56 138 GLN B CA 1
ATOM 2925 C C . GLN B 1 138 ? 3.414 38.062 16.281 1 90.56 138 GLN B C 1
ATOM 2927 O O . GLN B 1 138 ? 2.453 38.656 15.797 1 90.56 138 GLN B O 1
ATOM 2932 N N . SER B 1 139 ? 3.82 36.969 15.789 1 93.94 139 SER B N 1
ATOM 2933 C CA . SER B 1 139 ? 3.117 36.312 14.68 1 93.94 139 SER B CA 1
ATOM 2934 C C . SER B 1 139 ? 1.685 35.969 15.07 1 93.94 139 SER B C 1
ATOM 2936 O O . SER B 1 139 ? 0.78 36 14.234 1 93.94 139 SER B O 1
ATOM 2938 N N . PHE B 1 140 ? 1.406 35.656 16.297 1 95.44 140 PHE B N 1
ATOM 2939 C CA . PHE B 1 140 ? 0.069 35.344 16.781 1 95.44 140 PHE B CA 1
ATOM 2940 C C . PHE B 1 140 ? -0.822 36.594 16.766 1 95.44 140 PHE B C 1
ATOM 2942 O O . PHE B 1 140 ? -1.998 36.5 16.406 1 95.44 140 PHE B O 1
ATOM 2949 N N . LEU B 1 141 ? -0.219 37.688 17.109 1 93.75 141 LEU B N 1
ATOM 2950 C CA . LEU B 1 141 ? -0.977 38.938 17.125 1 93.75 141 LEU B CA 1
ATOM 2951 C C . LEU B 1 141 ? -1.407 39.312 15.711 1 93.75 141 LEU B C 1
ATOM 2953 O O . LEU B 1 141 ? -2.506 39.844 15.516 1 93.75 141 LEU B O 1
ATOM 2957 N N . GLU B 1 142 ? -0.516 39.125 14.812 1 94.56 142 GLU B N 1
ATOM 2958 C CA . GLU B 1 142 ? -0.839 39.406 13.422 1 94.56 142 GLU B CA 1
ATOM 2959 C C . GLU B 1 142 ? -1.995 38.531 12.93 1 94.56 142 GLU B C 1
ATOM 2961 O O . GLU B 1 142 ? -2.912 39.031 12.273 1 94.56 142 GLU B O 1
ATOM 2966 N N . ASP B 1 143 ? -1.933 37.312 13.242 1 95.12 143 ASP B N 1
ATOM 2967 C CA . ASP B 1 143 ? -3 36.375 12.859 1 95.12 143 ASP B CA 1
ATOM 2968 C C . ASP B 1 143 ? -4.312 36.75 13.547 1 95.12 143 ASP B C 1
ATOM 2970 O O . ASP B 1 143 ? -5.383 36.625 12.945 1 95.12 143 ASP B O 1
ATOM 2974 N N . LEU B 1 144 ? -4.219 37.125 14.781 1 95.94 144 LEU B N 1
ATOM 2975 C CA . LEU B 1 144 ? -5.402 37.562 15.516 1 95.94 144 LEU B CA 1
ATOM 2976 C C . LEU B 1 144 ? -6.043 38.781 14.867 1 95.94 144 LEU B C 1
ATOM 2978 O O . LEU B 1 144 ? -7.266 38.812 14.711 1 95.94 144 LEU B O 1
ATOM 2982 N N . GLU B 1 145 ? -5.254 39.656 14.484 1 94.38 145 GLU B N 1
ATOM 2983 C CA . GLU B 1 145 ? -5.746 40.875 13.852 1 94.38 145 GLU B CA 1
ATOM 2984 C C . GLU B 1 145 ? -6.48 40.562 12.547 1 94.38 145 GLU B C 1
ATOM 2986 O O . GLU B 1 145 ? -7.551 41.094 12.281 1 94.38 145 GLU B O 1
ATOM 2991 N N . LYS B 1 146 ? -5.84 39.75 11.805 1 94.06 146 LYS B N 1
ATOM 2992 C CA . LYS B 1 146 ? -6.469 39.344 10.555 1 94.06 146 LYS B CA 1
ATOM 2993 C C . LYS B 1 146 ? -7.816 38.656 10.805 1 94.06 146 LYS B C 1
ATOM 2995 O O . LYS B 1 146 ? -8.773 38.906 10.062 1 94.06 146 LYS B O 1
ATOM 3000 N N . THR B 1 147 ? -7.91 37.844 11.82 1 96.12 147 THR B N 1
ATOM 3001 C CA . THR B 1 147 ? -9.141 37.125 12.117 1 96.12 147 THR B CA 1
ATOM 3002 C C . THR B 1 147 ? -10.219 38.094 12.617 1 96.12 147 THR B C 1
ATOM 3004 O O . THR B 1 147 ? -11.375 38 12.195 1 96.12 147 THR B O 1
ATOM 3007 N N . VAL B 1 148 ? -9.883 39 13.461 1 94.25 148 VAL B N 1
ATOM 3008 C CA . VAL B 1 148 ? -10.836 39.969 14.031 1 94.25 148 VAL B CA 1
ATOM 3009 C C . VAL B 1 148 ? -11.344 40.906 12.945 1 94.25 148 VAL B C 1
ATOM 3011 O O . VAL B 1 148 ? -12.492 41.344 12.992 1 94.25 148 VAL B O 1
ATOM 3014 N N . ALA B 1 149 ? -10.484 41.125 11.945 1 92.5 149 ALA B N 1
ATOM 3015 C CA . ALA B 1 149 ? -10.875 42 10.836 1 92.5 149 ALA B CA 1
ATOM 3016 C C . ALA B 1 149 ? -12.125 41.469 10.133 1 92.5 149 ALA B C 1
ATOM 3018 O O . ALA B 1 149 ? -12.883 42.219 9.531 1 92.5 149 ALA B O 1
ATOM 3019 N N . LEU B 1 150 ? -12.375 40.219 10.234 1 93.5 150 LEU B N 1
ATOM 3020 C CA . LEU B 1 150 ? -13.547 39.594 9.625 1 93.5 150 LEU B CA 1
ATOM 3021 C C . LEU B 1 150 ? -14.828 40.219 10.172 1 93.5 150 LEU B C 1
ATOM 3023 O O . LEU B 1 150 ? -15.844 40.281 9.477 1 93.5 150 LEU B O 1
ATOM 3027 N N . LEU B 1 151 ? -14.805 40.656 11.383 1 91.19 151 LEU B N 1
ATOM 3028 C CA . LEU B 1 151 ? -15.961 41.25 12.047 1 91.19 151 LEU B CA 1
ATOM 3029 C C . LEU B 1 151 ? -16.25 42.656 11.508 1 91.19 151 LEU B C 1
ATOM 3031 O O . LEU B 1 151 ? -17.375 43.156 11.633 1 91.19 151 LEU B O 1
ATOM 3035 N N . ALA B 1 152 ? -15.25 43.188 10.898 1 84.81 152 ALA B N 1
ATOM 3036 C CA . ALA B 1 152 ? -15.367 44.594 10.469 1 84.81 152 ALA B CA 1
ATOM 3037 C C . ALA B 1 152 ? -16.031 44.688 9.102 1 84.81 152 ALA B C 1
ATOM 3039 O O . ALA B 1 152 ? -16.469 45.75 8.688 1 84.81 152 ALA B O 1
ATOM 3040 N N . PHE B 1 153 ? -16.203 43.562 8.438 1 82.19 153 PHE B N 1
ATOM 3041 C CA . PHE B 1 153 ? -16.75 43.594 7.09 1 82.19 153 PHE B CA 1
ATOM 3042 C C . PHE B 1 153 ? -18.141 42.969 7.043 1 82.19 153 PHE B C 1
ATOM 3044 O O . PHE B 1 153 ? -18.344 41.875 7.582 1 82.19 153 PHE B O 1
ATOM 3051 N N . GLU B 1 154 ? -19.094 43.625 6.531 1 76.88 154 GLU B N 1
ATOM 3052 C CA . GLU B 1 154 ? -20.422 43.062 6.316 1 76.88 154 GLU B CA 1
ATOM 3053 C C . GLU B 1 154 ? -20.406 42 5.219 1 76.88 154 GLU B C 1
ATOM 3055 O O . GLU B 1 154 ? -21.031 40.969 5.348 1 76.88 154 GLU B O 1
ATOM 3060 N N . ASP B 1 155 ? -19.609 42.375 4.203 1 83 155 ASP B N 1
ATOM 3061 C CA . ASP B 1 155 ? -19.406 41.469 3.086 1 83 155 ASP B CA 1
ATOM 3062 C C . ASP B 1 155 ? -18.031 40.812 3.162 1 83 155 ASP B C 1
ATOM 3064 O O . ASP B 1 155 ? -17.016 41.406 2.787 1 83 155 ASP B O 1
ATOM 3068 N N . VAL B 1 156 ? -18.078 39.625 3.539 1 78.62 156 VAL B N 1
ATOM 3069 C CA . VAL B 1 156 ? -16.859 38.875 3.816 1 78.62 156 VAL B CA 1
ATOM 3070 C C . VAL B 1 156 ? -16.031 38.719 2.535 1 78.62 156 VAL B C 1
ATOM 3072 O O . VAL B 1 156 ? -14.805 38.625 2.584 1 78.62 156 VAL B O 1
ATOM 3075 N N . SER B 1 157 ? -16.688 38.688 1.417 1 80.12 157 SER B N 1
ATOM 3076 C CA . SER B 1 157 ? -15.984 38.562 0.146 1 80.12 157 SER B CA 1
ATOM 3077 C C . SER B 1 157 ? -15.047 39.75 -0.081 1 80.12 157 SER B C 1
ATOM 3079 O O . SER B 1 157 ? -14.109 39.656 -0.876 1 80.12 157 SER B O 1
ATOM 3081 N N . LYS B 1 158 ? -15.25 40.844 0.573 1 83 158 LYS B N 1
ATOM 3082 C CA . LYS B 1 158 ? -14.43 42.031 0.417 1 83 158 LYS B CA 1
ATOM 3083 C C . LYS B 1 158 ? -13.305 42.062 1.451 1 83 158 LYS B C 1
ATOM 3085 O O . LYS B 1 158 ? -12.461 42.969 1.425 1 83 158 LYS B O 1
ATOM 3090 N N . CYS B 1 159 ? -13.336 41.156 2.33 1 84.75 159 CYS B N 1
ATOM 3091 C CA . CYS B 1 159 ? -12.32 41.094 3.377 1 84.75 159 CYS B CA 1
ATOM 3092 C C . CYS B 1 159 ? -11.109 40.281 2.914 1 84.75 159 CYS B C 1
ATOM 3094 O O . CYS B 1 159 ? -11.25 39.156 2.439 1 84.75 159 CYS B O 1
ATOM 3096 N N . PRO B 1 160 ? -9.867 40.875 2.982 1 86.69 160 PRO B N 1
ATOM 3097 C CA . PRO B 1 160 ? -8.648 40.156 2.602 1 86.69 160 PRO B CA 1
ATOM 3098 C C . PRO B 1 160 ? -8.469 38.844 3.355 1 86.69 160 PRO B C 1
ATOM 3100 O O . PRO B 1 160 ? -7.883 37.906 2.826 1 86.69 160 PRO B O 1
ATOM 3103 N N . ALA B 1 161 ? -9.039 38.812 4.562 1 90 161 ALA B N 1
ATOM 3104 C CA . ALA B 1 161 ? -8.922 37.625 5.395 1 90 161 ALA B CA 1
ATOM 3105 C C . ALA B 1 161 ? -10.117 36.688 5.199 1 90 161 ALA B C 1
ATOM 3107 O O . ALA B 1 161 ? -10.344 35.781 5.996 1 90 161 ALA B O 1
ATOM 3108 N N . GLY B 1 162 ? -10.914 36.875 4.164 1 91.19 162 GLY B N 1
ATOM 3109 C CA . GLY B 1 162 ? -12.125 36.125 3.9 1 91.19 162 GLY B CA 1
ATOM 3110 C C . GLY B 1 162 ? -11.883 34.625 3.754 1 91.19 162 GLY B C 1
ATOM 3111 O O . GLY B 1 162 ? -12.758 33.812 4.047 1 91.19 162 GLY B O 1
ATOM 3112 N N . ALA B 1 163 ? -10.625 34.281 3.301 1 92 163 ALA B N 1
ATOM 3113 C CA . ALA B 1 163 ? -10.258 32.906 3.105 1 92 163 ALA B CA 1
ATOM 3114 C C . ALA B 1 163 ? -10.328 32.125 4.418 1 92 163 ALA B C 1
ATOM 3116 O O . ALA B 1 163 ? -10.5 30.891 4.418 1 92 163 ALA B O 1
ATOM 3117 N N . LEU B 1 164 ? -10.281 32.844 5.523 1 95.44 164 LEU B N 1
ATOM 3118 C CA . LEU B 1 164 ? -10.344 32.219 6.84 1 95.44 164 LEU B CA 1
ATOM 3119 C C . LEU B 1 164 ? -11.711 31.578 7.07 1 95.44 164 LEU B C 1
ATOM 3121 O O . LEU B 1 164 ? -11.844 30.672 7.906 1 95.44 164 LEU B O 1
ATOM 3125 N N . LEU B 1 165 ? -12.727 32 6.328 1 93.94 165 LEU B N 1
ATOM 3126 C CA . LEU B 1 165 ? -14.078 31.484 6.52 1 93.94 165 LEU B CA 1
ATOM 3127 C C . LEU B 1 165 ? -14.328 30.281 5.629 1 93.94 165 LEU B C 1
ATOM 3129 O O . LEU B 1 165 ? -15.344 29.594 5.773 1 93.94 165 LEU B O 1
ATOM 3133 N N . ASP B 1 166 ? -13.367 30.031 4.801 1 93.31 166 ASP B N 1
ATOM 3134 C CA . ASP B 1 166 ? -13.492 28.891 3.895 1 93.31 166 ASP B CA 1
ATOM 3135 C C . ASP B 1 166 ? -13.234 27.578 4.625 1 93.31 166 ASP B C 1
ATOM 3137 O O . ASP B 1 166 ? -12.516 27.547 5.625 1 93.31 166 ASP B O 1
ATOM 3141 N N . VAL B 1 167 ? -13.781 26.484 4.031 1 93.5 167 VAL B N 1
ATOM 3142 C CA . VAL B 1 167 ? -13.609 25.156 4.586 1 93.5 167 VAL B CA 1
ATOM 3143 C C . VAL B 1 167 ? -12.133 24.766 4.57 1 93.5 167 VAL B C 1
ATOM 3145 O O . VAL B 1 167 ? -11.672 24 5.422 1 93.5 167 VAL B O 1
ATOM 3148 N N . SER B 1 168 ? -11.422 25.359 3.666 1 95.44 168 SER B N 1
ATOM 3149 C CA . SER B 1 168 ? -10 25.062 3.543 1 95.44 168 SER B CA 1
ATOM 3150 C C . SER B 1 168 ? -9.25 25.406 4.828 1 95.44 168 SER B C 1
ATOM 3152 O O . SER B 1 168 ? -8.266 24.766 5.168 1 95.44 168 SER B O 1
ATOM 3154 N N . GLN B 1 169 ? -9.727 26.422 5.535 1 96.25 169 GLN B N 1
ATOM 3155 C CA . GLN B 1 169 ? -9.109 26.812 6.801 1 96.25 169 GLN B CA 1
ATOM 3156 C C . GLN B 1 169 ? -9.258 25.703 7.84 1 96.25 169 GLN B C 1
ATOM 3158 O O . GLN B 1 169 ? -8.305 25.359 8.539 1 96.25 169 GLN B O 1
ATOM 3163 N N . ARG B 1 170 ? -10.453 25.125 7.938 1 96.69 170 ARG B N 1
ATOM 3164 C CA . ARG B 1 170 ? -10.688 23.984 8.828 1 96.69 170 ARG B CA 1
ATOM 3165 C C . ARG B 1 170 ? -9.797 22.812 8.469 1 96.69 170 ARG B C 1
ATOM 3167 O O . ARG B 1 170 ? -9.234 22.156 9.352 1 96.69 170 ARG B O 1
ATOM 3174 N N . LEU B 1 171 ? -9.695 22.578 7.184 1 96.56 171 LEU B N 1
ATOM 3175 C CA . LEU B 1 171 ? -8.906 21.453 6.691 1 96.56 171 LEU B CA 1
ATOM 3176 C C . LEU B 1 171 ? -7.434 21.625 7.035 1 96.56 171 LEU B C 1
ATOM 3178 O O . LEU B 1 171 ? -6.77 20.672 7.434 1 96.56 171 LEU B O 1
ATOM 3182 N N . LYS B 1 172 ? -6.992 22.812 6.875 1 97.25 172 LYS B N 1
ATOM 3183 C CA . LYS B 1 172 ? -5.605 23.109 7.203 1 97.25 172 LYS B CA 1
ATOM 3184 C C . LYS B 1 172 ? -5.324 22.891 8.688 1 97.25 172 LYS B C 1
ATOM 3186 O O . LYS B 1 172 ? -4.332 22.25 9.039 1 97.25 172 LYS B O 1
ATOM 3191 N N . THR B 1 173 ? -6.148 23.391 9.523 1 98.12 173 THR B N 1
ATOM 3192 C CA . THR B 1 173 ? -5.992 23.234 10.961 1 98.12 173 THR B CA 1
ATOM 3193 C C . THR B 1 173 ? -6.066 21.75 11.352 1 98.12 173 THR B C 1
ATOM 3195 O O . THR B 1 173 ? -5.281 21.281 12.172 1 98.12 173 THR B O 1
ATOM 3198 N N . ALA B 1 174 ? -7.031 21.031 10.742 1 97.75 174 ALA B N 1
ATOM 3199 C CA . ALA B 1 174 ? -7.172 19.609 10.992 1 97.75 174 ALA B CA 1
ATOM 3200 C C . ALA B 1 174 ? -5.898 18.859 10.617 1 97.75 174 ALA B C 1
ATOM 3202 O O . ALA B 1 174 ? -5.461 17.953 11.344 1 97.75 174 ALA B O 1
ATOM 3203 N N . SER B 1 175 ? -5.344 19.203 9.555 1 96.69 175 SER B N 1
ATOM 3204 C CA . SER B 1 175 ? -4.109 18.578 9.094 1 96.69 175 SER B CA 1
ATOM 3205 C C . SER B 1 175 ? -2.969 18.812 10.086 1 96.69 175 SER B C 1
ATOM 3207 O O . SER B 1 175 ? -2.172 17.906 10.344 1 96.69 175 SER B O 1
ATOM 3209 N N . GLU B 1 176 ? -2.889 20.031 10.555 1 97.69 176 GLU B N 1
ATOM 3210 C CA . GLU B 1 176 ? -1.858 20.359 11.547 1 97.69 176 GLU B CA 1
ATOM 3211 C C . GLU B 1 176 ? -2.027 19.516 12.805 1 97.69 176 GLU B C 1
ATOM 3213 O O . GLU B 1 176 ? -1.048 19.016 13.367 1 97.69 176 GLU B O 1
ATOM 3218 N N . VAL B 1 177 ? -3.244 19.406 13.234 1 98.06 177 VAL B N 1
ATOM 3219 C CA . VAL B 1 177 ? -3.547 18.625 14.43 1 98.06 177 VAL B CA 1
ATOM 3220 C C . VAL B 1 177 ? -3.18 17.156 14.188 1 98.06 177 VAL B C 1
ATOM 3222 O O . VAL B 1 177 ? -2.533 16.531 15.023 1 98.06 177 VAL B O 1
ATOM 3225 N N . ASN B 1 178 ? -3.592 16.656 13.078 1 96.12 178 ASN B N 1
ATOM 3226 C CA . ASN B 1 178 ? -3.287 15.281 12.703 1 96.12 178 ASN B CA 1
ATOM 3227 C C . ASN B 1 178 ? -1.786 15.016 12.734 1 96.12 178 ASN B C 1
ATOM 3229 O O . ASN B 1 178 ? -1.341 14.008 13.289 1 96.12 178 ASN B O 1
ATOM 3233 N N . ALA B 1 179 ? -1.051 15.891 12.141 1 96.5 179 ALA B N 1
ATOM 3234 C CA . ALA B 1 179 ? 0.403 15.758 12.086 1 96.5 179 ALA B CA 1
ATOM 3235 C C . ALA B 1 179 ? 1.007 15.75 13.484 1 96.5 179 ALA B C 1
ATOM 3237 O O . ALA B 1 179 ? 1.914 14.969 13.773 1 96.5 179 ALA B O 1
ATOM 3238 N N . ALA B 1 180 ? 0.535 16.609 14.305 1 97.25 180 ALA B N 1
ATOM 3239 C CA . ALA B 1 180 ? 1.046 16.703 15.672 1 97.25 180 ALA B CA 1
ATOM 3240 C C . ALA B 1 180 ? 0.756 15.43 16.469 1 97.25 180 ALA B C 1
ATOM 3242 O O . ALA B 1 180 ? 1.594 14.977 17.25 1 97.25 180 ALA B O 1
ATOM 3243 N N . ILE B 1 181 ? -0.452 14.898 16.281 1 97.12 181 ILE B N 1
ATOM 3244 C CA . ILE B 1 181 ? -0.817 13.664 16.984 1 97.12 181 ILE B CA 1
ATOM 3245 C C . ILE B 1 181 ? 0.109 12.531 16.547 1 97.12 181 ILE B C 1
ATOM 3247 O O . ILE B 1 181 ? 0.66 11.812 17.375 1 97.12 181 ILE B O 1
ATOM 3251 N N . LEU B 1 182 ? 0.314 12.367 15.289 1 95.69 182 LEU B N 1
ATOM 3252 C CA . LEU B 1 182 ? 1.196 11.328 14.766 1 95.69 182 LEU B CA 1
ATOM 3253 C C . LEU B 1 182 ? 2.611 11.492 15.305 1 95.69 182 LEU B C 1
ATOM 3255 O O . LEU B 1 182 ? 3.229 10.523 15.75 1 95.69 182 LEU B O 1
ATOM 3259 N N . THR B 1 183 ? 3.09 12.734 15.273 1 94.38 183 THR B N 1
ATOM 3260 C CA . THR B 1 183 ? 4.434 13.031 15.758 1 94.38 183 THR B CA 1
ATOM 3261 C C . THR B 1 183 ? 4.562 12.68 17.234 1 94.38 183 THR B C 1
ATOM 3263 O O . THR B 1 183 ? 5.582 12.141 17.672 1 94.38 183 THR B O 1
ATOM 3266 N N . SER B 1 184 ? 3.588 12.977 17.969 1 93.69 184 SER B N 1
ATOM 3267 C CA . SER B 1 184 ? 3.59 12.68 19.391 1 93.69 184 SER B CA 1
ATOM 3268 C C . SER B 1 184 ? 3.672 11.18 19.641 1 93.69 184 SER B C 1
ATOM 3270 O O . SER B 1 184 ? 4.07 10.75 20.734 1 93.69 184 SER B O 1
ATOM 3272 N N . GLN B 1 185 ? 3.275 10.359 18.766 1 92.19 185 GLN B N 1
ATOM 3273 C CA . GLN B 1 185 ? 3.312 8.906 18.859 1 92.19 185 GLN B CA 1
ATOM 3274 C C . GLN B 1 185 ? 4.562 8.344 18.203 1 92.19 185 GLN B C 1
ATOM 3276 O O . GLN B 1 185 ? 4.641 7.145 17.922 1 92.19 185 GLN B O 1
ATOM 3281 N N . ASN B 1 186 ? 5.508 9.156 17.891 1 90.69 186 ASN B N 1
ATOM 3282 C CA . ASN B 1 186 ? 6.762 8.797 17.234 1 90.69 186 ASN B CA 1
ATOM 3283 C C . ASN B 1 186 ? 6.516 8.188 15.852 1 90.69 186 ASN B C 1
ATOM 3285 O O . ASN B 1 186 ? 7.18 7.219 15.469 1 90.69 186 ASN B O 1
ATOM 3289 N N . HIS B 1 187 ? 5.488 8.641 15.242 1 90.94 187 HIS B N 1
ATOM 3290 C CA . HIS B 1 187 ? 5.125 8.219 13.898 1 90.94 187 HIS B CA 1
ATOM 3291 C C . HIS B 1 187 ? 5.203 9.383 12.914 1 90.94 187 HIS B C 1
ATOM 3293 O O . HIS B 1 187 ? 4.816 10.508 13.242 1 90.94 187 HIS B O 1
ATOM 3299 N N . GLU B 1 188 ? 5.73 9.109 11.773 1 89.31 188 GLU B N 1
ATOM 3300 C CA . GLU B 1 188 ? 5.848 10.156 10.758 1 89.31 188 GLU B CA 1
ATOM 3301 C C . GLU B 1 188 ? 4.473 10.625 10.297 1 89.31 188 GLU B C 1
ATOM 3303 O O . GLU B 1 188 ? 3.543 9.828 10.172 1 89.31 188 GLU B O 1
ATOM 3308 N N . LYS B 1 189 ? 4.387 11.883 9.93 1 91.88 189 LYS B N 1
ATOM 3309 C CA . LYS B 1 189 ? 3.105 12.484 9.57 1 91.88 189 LYS B CA 1
ATOM 3310 C C . LYS B 1 189 ? 2.676 12.062 8.172 1 91.88 189 LYS B C 1
ATOM 3312 O O . LYS B 1 189 ? 1.481 11.977 7.879 1 91.88 189 LYS B O 1
ATOM 3317 N N . ASP B 1 190 ? 3.658 11.891 7.316 1 91.12 190 ASP B N 1
ATOM 3318 C CA . ASP B 1 190 ? 3.338 11.492 5.949 1 91.12 190 ASP B CA 1
ATOM 3319 C C . ASP B 1 190 ? 3.58 10 5.738 1 91.12 190 ASP B C 1
ATOM 3321 O O . ASP B 1 190 ? 4.559 9.445 6.242 1 91.12 190 ASP B O 1
ATOM 3325 N N . PRO B 1 191 ? 2.615 9.359 4.992 1 92.81 191 PRO B N 1
ATOM 3326 C CA . PRO B 1 191 ? 2.902 7.961 4.656 1 92.81 191 PRO B CA 1
ATOM 3327 C C . PRO B 1 191 ? 4.152 7.809 3.789 1 92.81 191 PRO B C 1
ATOM 3329 O O . PRO B 1 191 ? 4.473 8.695 3 1 92.81 191 PRO B O 1
ATOM 3332 N N . LYS B 1 192 ? 4.812 6.68 3.881 1 93.88 192 LYS B N 1
ATOM 3333 C CA . LYS B 1 192 ? 6.086 6.434 3.205 1 93.88 192 LYS B CA 1
ATOM 3334 C C . LYS B 1 192 ? 5.871 6.137 1.724 1 93.88 192 LYS B C 1
ATOM 3336 O O . LYS B 1 192 ? 6.676 6.535 0.882 1 93.88 192 LYS B O 1
ATOM 3341 N N . LEU B 1 193 ? 4.758 5.504 1.415 1 94.56 193 LEU B N 1
ATOM 3342 C CA . LEU B 1 193 ? 4.52 4.98 0.073 1 94.56 193 LEU B CA 1
ATOM 3343 C C . LEU B 1 193 ? 4.492 6.109 -0.951 1 94.56 193 LEU B C 1
ATOM 3345 O O . LEU B 1 193 ? 5.191 6.055 -1.964 1 94.56 193 LEU B O 1
ATOM 3349 N N . PRO B 1 194 ? 3.785 7.238 -0.699 1 93 194 PRO B N 1
ATOM 3350 C CA . PRO B 1 194 ? 3.797 8.344 -1.659 1 93 194 PRO B CA 1
ATOM 3351 C C . PRO B 1 194 ? 5.199 8.898 -1.902 1 93 194 PRO B C 1
ATOM 3353 O O . PRO B 1 194 ? 5.535 9.266 -3.031 1 93 194 PRO B O 1
ATOM 3356 N N . SER B 1 195 ? 5.984 8.992 -0.883 1 91.19 195 SER B N 1
ATOM 3357 C CA . SER B 1 195 ? 7.348 9.5 -1.02 1 91.19 195 SER B CA 1
ATOM 3358 C C . SER B 1 195 ? 8.18 8.594 -1.918 1 91.19 195 SER B C 1
ATOM 3360 O O . SER B 1 195 ? 8.969 9.078 -2.734 1 91.19 195 SER B O 1
ATOM 3362 N N . LEU B 1 196 ? 8.055 7.262 -1.748 1 93.44 196 LEU B N 1
ATOM 3363 C CA . LEU B 1 196 ? 8.766 6.301 -2.584 1 93.44 196 LEU B CA 1
ATOM 3364 C C . LEU B 1 196 ? 8.336 6.43 -4.043 1 93.44 196 LEU B C 1
ATOM 3366 O O . LEU B 1 196 ? 9.172 6.359 -4.945 1 93.44 196 LEU B O 1
ATOM 3370 N N . LEU B 1 197 ? 7.062 6.621 -4.258 1 93.81 197 LEU B N 1
ATOM 3371 C CA . LEU B 1 197 ? 6.543 6.773 -5.613 1 93.81 197 LEU B CA 1
ATOM 3372 C C . LEU B 1 197 ? 7.047 8.062 -6.246 1 93.81 197 LEU B C 1
ATOM 3374 O O . LEU B 1 197 ? 7.395 8.086 -7.43 1 93.81 197 LEU B O 1
ATOM 3378 N N . LYS B 1 198 ? 7.094 9.188 -5.461 1 92.56 198 LYS B N 1
ATOM 3379 C CA . LYS B 1 198 ? 7.672 10.438 -5.938 1 92.56 198 LYS B CA 1
ATOM 3380 C C . LYS B 1 198 ? 9.133 10.25 -6.336 1 92.56 198 LYS B C 1
ATOM 3382 O O . LYS B 1 198 ? 9.586 10.789 -7.352 1 92.56 198 LYS B O 1
ATOM 3387 N N . MET B 1 199 ? 9.859 9.562 -5.531 1 91.31 199 MET B N 1
ATOM 3388 C CA . MET B 1 199 ? 11.266 9.289 -5.809 1 91.31 199 MET B CA 1
ATOM 3389 C C . MET B 1 199 ? 11.43 8.547 -7.129 1 91.31 199 MET B C 1
ATOM 3391 O O . MET B 1 199 ? 12.312 8.859 -7.926 1 91.31 199 MET B O 1
ATOM 3395 N N . LEU B 1 200 ? 10.609 7.531 -7.309 1 93 200 LEU B N 1
ATOM 3396 C CA . LEU B 1 200 ? 10.656 6.766 -8.547 1 93 200 LEU B CA 1
ATOM 3397 C C . LEU B 1 200 ? 10.484 7.684 -9.758 1 93 200 LEU B C 1
ATOM 3399 O O . LEU B 1 200 ? 11.25 7.602 -10.719 1 93 200 LEU B O 1
ATOM 3403 N N . ILE B 1 201 ? 9.477 8.578 -9.68 1 92 201 ILE B N 1
ATOM 3404 C CA . ILE B 1 201 ? 9.195 9.492 -10.781 1 92 201 ILE B CA 1
ATOM 3405 C C . ILE B 1 201 ? 10.398 10.406 -11.008 1 92 201 ILE B C 1
ATOM 3407 O O . ILE B 1 201 ? 10.852 10.578 -12.148 1 92 201 ILE B O 1
ATOM 3411 N N . TRP B 1 202 ? 10.914 10.914 -9.992 1 90.31 202 TRP B N 1
ATOM 3412 C CA . TRP B 1 202 ? 12.023 11.852 -10.094 1 90.31 202 TRP B CA 1
ATOM 3413 C C . TRP B 1 202 ? 13.266 11.172 -10.656 1 90.31 202 TRP B C 1
ATOM 3415 O O . TRP B 1 202 ? 13.93 11.703 -11.547 1 90.31 202 TRP B O 1
ATOM 3425 N N . VAL B 1 203 ? 13.633 10.016 -10.062 1 90.56 203 VAL B N 1
ATOM 3426 C CA . VAL B 1 203 ? 14.836 9.305 -10.492 1 90.56 203 VAL B CA 1
ATOM 3427 C C . VAL B 1 203 ? 14.711 8.906 -11.961 1 90.56 203 VAL B C 1
ATOM 3429 O O . VAL B 1 203 ? 15.688 8.938 -12.711 1 90.56 203 VAL B O 1
ATOM 3432 N N . GLN B 1 204 ? 13.484 8.445 -12.32 1 89.88 204 GLN B N 1
ATOM 3433 C CA . GLN B 1 204 ? 13.258 8.141 -13.727 1 89.88 204 GLN B CA 1
ATOM 3434 C C . GLN B 1 204 ? 13.547 9.352 -14.609 1 89.88 204 GLN B C 1
ATOM 3436 O O . GLN B 1 204 ? 14.125 9.219 -15.688 1 89.88 204 GLN B O 1
ATOM 3441 N N . ASP B 1 205 ? 13.07 10.484 -14.195 1 88.88 205 ASP B N 1
ATOM 3442 C CA . ASP B 1 205 ? 13.281 11.711 -14.961 1 88.88 205 ASP B CA 1
ATOM 3443 C C . ASP B 1 205 ? 14.773 11.992 -15.133 1 88.88 205 ASP B C 1
ATOM 3445 O O . ASP B 1 205 ? 15.211 12.445 -16.188 1 88.88 205 ASP B O 1
ATOM 3449 N N . GLN B 1 206 ? 15.539 11.766 -14.102 1 86.75 206 GLN B N 1
ATOM 3450 C CA . GLN B 1 206 ? 16.984 11.953 -14.172 1 86.75 206 GLN B CA 1
ATOM 3451 C C . GLN B 1 206 ? 17.625 10.945 -15.117 1 86.75 206 GLN B C 1
ATOM 3453 O O . GLN B 1 206 ? 18.516 11.289 -15.898 1 86.75 206 GLN B O 1
ATOM 3458 N N . LEU B 1 207 ? 17.172 9.727 -15.047 1 88.56 207 LEU B N 1
ATOM 3459 C CA . LEU B 1 207 ? 17.75 8.648 -15.836 1 88.56 207 LEU B CA 1
ATOM 3460 C C . LEU B 1 207 ? 17.422 8.82 -17.312 1 88.56 207 LEU B C 1
ATOM 3462 O O . LEU B 1 207 ? 18.172 8.375 -18.172 1 88.56 207 LEU B O 1
ATOM 3466 N N . ASP B 1 208 ? 16.266 9.438 -17.547 1 87.5 208 ASP B N 1
ATOM 3467 C CA . ASP B 1 208 ? 15.805 9.641 -18.922 1 87.5 208 ASP B CA 1
ATOM 3468 C C . ASP B 1 208 ? 16.859 10.359 -19.75 1 87.5 208 ASP B C 1
ATOM 3470 O O . ASP B 1 208 ? 16.922 10.211 -20.969 1 87.5 208 ASP B O 1
ATOM 3474 N N . GLU B 1 209 ? 17.656 11.102 -19.188 1 84.5 209 GLU B N 1
ATOM 3475 C CA . GLU B 1 209 ? 18.688 11.867 -19.891 1 84.5 209 GLU B CA 1
ATOM 3476 C C . GLU B 1 209 ? 19.812 10.953 -20.391 1 84.5 209 GLU B C 1
ATOM 3478 O O . GLU B 1 209 ? 20.547 11.312 -21.297 1 84.5 209 GLU B O 1
ATOM 3483 N N . LYS B 1 210 ? 19.828 9.734 -19.938 1 84.88 210 LYS B N 1
ATOM 3484 C CA . LYS B 1 210 ? 21.031 8.938 -20.172 1 84.88 210 LYS B CA 1
ATOM 3485 C C . LYS B 1 210 ? 20.672 7.562 -20.734 1 84.88 210 LYS B C 1
ATOM 3487 O O . LYS B 1 210 ? 21.484 6.922 -21.406 1 84.88 210 LYS B O 1
ATOM 3492 N N . VAL B 1 211 ? 19.5 7.141 -20.422 1 87.19 211 VAL B N 1
ATOM 3493 C CA . VAL B 1 211 ? 19.156 5.762 -20.75 1 87.19 211 VAL B CA 1
ATOM 3494 C C . VAL B 1 211 ? 17.766 5.711 -21.375 1 87.19 211 VAL B C 1
ATOM 3496 O O . VAL B 1 211 ? 16.844 6.387 -20.906 1 87.19 211 VAL B O 1
ATOM 3499 N N . TYR B 1 212 ? 17.672 4.965 -22.484 1 88.19 212 TYR B N 1
ATOM 3500 C CA . TYR B 1 212 ? 16.359 4.559 -23 1 88.19 212 TYR B CA 1
ATOM 3501 C C . TYR B 1 212 ? 15.922 3.236 -22.391 1 88.19 212 TYR B C 1
ATOM 3503 O O . TYR B 1 212 ? 16.625 2.23 -22.5 1 88.19 212 TYR B O 1
ATOM 3511 N N . TYR B 1 213 ? 14.828 3.23 -21.672 1 88.38 213 TYR B N 1
ATOM 3512 C CA . TYR B 1 213 ? 14.328 2.045 -21 1 88.38 213 TYR B CA 1
ATOM 3513 C C . TYR B 1 213 ? 12.812 2.123 -20.812 1 88.38 213 TYR B C 1
ATOM 3515 O O . TYR B 1 213 ? 12.219 3.193 -20.953 1 88.38 213 TYR B O 1
ATOM 3523 N N . PRO B 1 214 ? 12.172 1.01 -20.641 1 87.19 214 PRO B N 1
ATOM 3524 C CA . PRO B 1 214 ? 10.742 1.085 -20.297 1 87.19 214 PRO B CA 1
ATOM 3525 C C . PRO B 1 214 ? 10.492 1.833 -19 1 87.19 214 PRO B C 1
ATOM 3527 O O . PRO B 1 214 ? 11.023 1.457 -17.953 1 87.19 214 PRO B O 1
ATOM 3530 N N . ARG B 1 215 ? 9.797 2.885 -19.094 1 87.19 215 ARG B N 1
ATOM 3531 C CA . ARG B 1 215 ? 9.586 3.703 -17.906 1 87.19 215 ARG B CA 1
ATOM 3532 C C . ARG B 1 215 ? 8.117 3.688 -17.484 1 87.19 215 ARG B C 1
ATOM 3534 O O . ARG B 1 215 ? 7.234 3.434 -18.297 1 87.19 215 ARG B O 1
ATOM 3541 N N . ILE B 1 216 ? 7.887 3.928 -16.219 1 85.94 216 ILE B N 1
ATOM 3542 C CA . ILE B 1 216 ? 6.531 4.02 -15.688 1 85.94 216 ILE B CA 1
ATOM 3543 C C . ILE B 1 216 ? 5.953 5.402 -15.992 1 85.94 216 ILE B C 1
ATOM 3545 O O . ILE B 1 216 ? 6.559 6.422 -15.656 1 85.94 216 ILE B O 1
ATOM 3549 N N . THR B 1 217 ? 4.82 5.461 -16.641 1 81.81 217 THR B N 1
ATOM 3550 C CA . THR B 1 217 ? 4.195 6.734 -16.984 1 81.81 217 THR B CA 1
ATOM 3551 C C . THR B 1 217 ? 2.912 6.934 -16.172 1 81.81 217 THR B C 1
ATOM 3553 O O . THR B 1 217 ? 2.408 8.055 -16.062 1 81.81 217 THR B O 1
ATOM 3556 N N . ASN B 1 218 ? 2.404 5.84 -15.719 1 84.19 218 ASN B N 1
ATOM 3557 C CA . ASN B 1 218 ? 1.191 5.84 -14.914 1 84.19 218 ASN B CA 1
ATOM 3558 C C . ASN B 1 218 ? 1.351 4.977 -13.664 1 84.19 218 ASN B C 1
ATOM 3560 O O . ASN B 1 218 ? 1.452 3.754 -13.758 1 84.19 218 ASN B O 1
ATOM 3564 N N . LEU B 1 219 ? 1.337 5.547 -12.508 1 85.12 219 LEU B N 1
ATOM 3565 C CA . LEU B 1 219 ? 1.614 4.848 -11.258 1 85.12 219 LEU B CA 1
ATOM 3566 C C . LEU B 1 219 ? 0.483 3.889 -10.906 1 85.12 219 LEU B C 1
ATOM 3568 O O . LEU B 1 219 ? 0.732 2.775 -10.438 1 85.12 219 LEU B O 1
ATOM 3572 N N . SER B 1 220 ? -0.792 4.336 -11.172 1 84.06 220 SER B N 1
ATOM 3573 C CA . SER B 1 220 ? -1.938 3.531 -10.766 1 84.06 220 SER B CA 1
ATOM 3574 C C . SER B 1 220 ? -2.02 2.234 -11.562 1 84.06 220 SER B C 1
ATOM 3576 O O . SER B 1 220 ? -2.475 1.211 -11.047 1 84.06 220 SER B O 1
ATOM 3578 N N . THR B 1 221 ? -1.498 2.271 -12.805 1 81.44 221 THR B N 1
ATOM 3579 C CA . THR B 1 221 ? -1.56 1.087 -13.656 1 81.44 221 THR B CA 1
ATOM 3580 C C . THR B 1 221 ? -0.188 0.426 -13.758 1 81.44 221 THR B C 1
ATOM 3582 O O . THR B 1 221 ? -0.067 -0.687 -14.273 1 81.44 221 THR B O 1
ATOM 3585 N N . ALA B 1 222 ? 0.74 1.081 -13.195 1 81.81 222 ALA B N 1
ATOM 3586 C CA . ALA B 1 222 ? 2.129 0.652 -13.352 1 81.81 222 ALA B CA 1
ATOM 3587 C C . ALA B 1 222 ? 2.443 0.317 -14.805 1 81.81 222 ALA B C 1
ATOM 3589 O O . ALA B 1 222 ? 3.191 -0.623 -15.086 1 81.81 222 ALA B O 1
ATOM 3590 N N . ALA B 1 223 ? 1.783 0.962 -15.664 1 80.19 223 ALA B N 1
ATOM 3591 C CA . ALA B 1 223 ? 1.986 0.717 -17.094 1 80.19 223 ALA B CA 1
ATOM 3592 C C . ALA B 1 223 ? 3.377 1.166 -17.531 1 80.19 223 ALA B C 1
ATOM 3594 O O . ALA B 1 223 ? 3.846 2.234 -17.125 1 80.19 223 ALA B O 1
ATOM 3595 N N . LEU B 1 224 ? 4.031 0.22 -18.266 1 80.38 224 LEU B N 1
ATOM 3596 C CA . LEU B 1 224 ? 5.352 0.526 -18.797 1 80.38 224 LEU B CA 1
ATOM 3597 C C . LEU B 1 224 ? 5.242 1.087 -20.219 1 80.38 224 LEU B C 1
ATOM 3599 O O . LEU B 1 224 ? 4.438 0.609 -21.016 1 80.38 224 LEU B O 1
ATOM 3603 N N . GLU B 1 225 ? 5.812 2.201 -20.406 1 81.44 225 GLU B N 1
ATOM 3604 C CA . GLU B 1 225 ? 5.918 2.748 -21.766 1 81.44 225 GLU B CA 1
ATOM 3605 C C . GLU B 1 225 ? 7.316 2.531 -22.328 1 81.44 225 GLU B C 1
ATOM 3607 O O . GLU B 1 225 ? 8.312 2.834 -21.672 1 81.44 225 GLU B O 1
ATOM 3612 N N . ASN B 1 226 ? 7.277 1.881 -23.422 1 78.5 226 ASN B N 1
ATOM 3613 C CA . ASN B 1 226 ? 8.547 1.676 -24.094 1 78.5 226 ASN B CA 1
ATOM 3614 C C . ASN B 1 226 ? 9.164 2.996 -24.562 1 78.5 226 ASN B C 1
ATOM 3616 O O . ASN B 1 226 ? 8.445 3.953 -24.844 1 78.5 226 ASN B O 1
ATOM 3620 N N . PRO B 1 227 ? 10.539 2.961 -24.391 1 73.31 227 PRO B N 1
ATOM 3621 C CA . PRO B 1 227 ? 11.172 4.199 -24.828 1 73.31 227 PRO B CA 1
ATOM 3622 C C . PRO B 1 227 ? 10.922 4.488 -26.312 1 73.31 227 PRO B C 1
ATOM 3624 O O . PRO B 1 227 ? 10.789 3.561 -27.109 1 73.31 227 PRO B O 1
ATOM 3627 N N . ALA B 1 228 ? 10.492 5.75 -26.609 1 60.84 228 ALA B N 1
ATOM 3628 C CA . ALA B 1 228 ? 10.383 6.156 -28 1 60.84 228 ALA B CA 1
ATOM 3629 C C . ALA B 1 228 ? 11.758 6.223 -28.656 1 60.84 228 ALA B C 1
ATOM 3631 O O . ALA B 1 228 ? 12.625 6.984 -28.234 1 60.84 228 ALA B O 1
ATOM 3632 N N . VAL B 1 229 ? 12.219 5.125 -29.188 1 50.44 229 VAL B N 1
ATOM 3633 C CA . VAL B 1 229 ? 13.469 5.238 -29.938 1 50.44 229 VAL B CA 1
ATOM 3634 C C . VAL B 1 229 ? 13.211 5.957 -31.266 1 50.44 229 VAL B C 1
ATOM 3636 O O . VAL B 1 229 ? 12.125 5.84 -31.844 1 50.44 229 VAL B O 1
#

Secondary structure (DSSP, 8-state):
-------PEE--HHHHHHHHHHS---HHHHHHHHHHHHHHHT-HHHHHHHHHHH-PPPSS-HHHHHHHHHHHHHHHTT-HHHHHHHHHHH-THHHHT-HHHHHHHHHHHHHHHHHTT-HHHHHHHIIIIIHHHHHH-HHHHHHHHHHHGGGG-SSGGG-TTGGGGSHHHHHHHHHHHHHHHHHHTT--SS-HHHHHHHHHHHHHHHHTTTEE--EEEETTTTEEEPP--/-------PEE--HHHHHHHHHHS---HHHHHHHHHHHHHHHT-HHHHHHHHHHH-PPPSS-HHHHHHHHHHHHHHHTT-HHHHHHHHHHH-THHHHT-HHHHHHHHHHHHHHHHHTT-HHHHHHHIIIIIHHHHHH-HHHHHHHHHHHGGGG-SSGGG-TTGGGGSHHHHHHHHHHHHHHHHHHTT--SS-HHHHHHHHHHHHHHHHTTTEE--EEEETTTTEEEPP--

Foldseek 3Di:
DPPPLQDFAEDDAVNQVVVVVPDDDDPLVVLQLVLLQCQLVLVLVVNVVSCVPVVRDHPDDSVVSVLLVVLLVCLLVLVLVVSLVSLCVLPVVLCVVPVVLVLLSLLSNLLVCVLVVVLVVSVVSLVPPQVVSCVVPVVSVVSSVLSNVCNVDPDLVPRPSSCCNDSVSSNVSSLVSSQSSCVVSVHHNDRPVVVVVVVLVVVVVVSVSRHFDFHQPDPVVSDTDGGPD/DPPPLQDFAEDDAVNQVVVVVPDDDDPLVVLQLVLLQCQLVLVLVVNVVSCVVVVRDHPDDSVVSVLLVVLLVCLLVLVLVVSLVSLCVLPVVLCVVPVVLVLLSLLSNLLVCVVVVVLVVSVVSCVPPQVVSCVVPVVSVVSSVLSNVCVVDPDLVPRPSSCCNDSVSSNVSSLVSSQSSCVVSVHHNDRPVVVVVVVLVVVVVVSVSRHFAFHQPDPVVSDTDGGPD

Organism: Solanum tuberosum (NCBI:txid4113)

Nearest PDB structures (foldseek):
  7nsc-assembly1_H  TM=7.281E-01  e=2.161E-09  Homo sapiens
  8pjn-assembly1_i  TM=7.229E-01  e=4.411E-03  Homo sapiens
  7c5d-assembly2_B  TM=3.963E-01  e=3.805E-03  Homo sapiens
  7wzb-assembly1_B  TM=3.628E-01  e=1.885E+00  Salmonella enterica subsp. enterica serovar Typhimurium str. LT2
  7nsc-assembly1_H  TM=7.277E-01  e=2.766E-09  Homo sapiens

pLDDT: mean 91.09, std 10.76, range [27.61, 98.62]

Solvent-accessible surface area (backbone atoms only — not comparable to full-atom values): 25105 Å² total; per-residue (Å²): 131,78,80,77,72,75,76,56,47,78,44,50,63,70,58,45,52,53,55,44,68,67,47,84,75,58,66,66,39,55,49,44,32,52,42,44,32,28,53,51,76,48,35,38,66,17,38,52,38,36,26,70,70,70,66,51,78,66,94,59,64,58,72,56,33,52,53,50,51,51,31,36,50,26,26,56,70,62,39,36,70,60,21,53,51,47,46,40,72,74,41,63,58,57,50,73,76,28,60,66,58,43,48,52,47,51,50,49,44,41,46,47,29,49,75,70,65,36,54,70,62,27,53,50,44,42,57,69,63,49,45,64,56,18,74,79,33,66,71,48,40,54,52,48,50,47,58,56,49,55,76,74,37,91,53,46,90,76,36,92,53,36,63,62,76,36,69,64,41,31,48,50,53,21,49,52,52,51,33,49,55,30,46,73,69,77,34,69,58,64,43,54,54,65,56,54,54,30,46,34,55,51,50,47,59,60,37,56,77,44,40,40,39,61,39,75,82,37,77,56,71,55,40,69,40,68,51,87,122,132,78,79,77,73,76,76,56,47,77,43,50,63,70,58,46,51,53,54,42,67,68,48,84,76,59,67,67,40,54,48,44,31,52,42,45,33,27,52,52,74,48,36,41,65,16,38,51,37,37,25,71,71,70,67,52,77,65,95,58,65,60,70,56,34,52,52,51,51,51,30,35,50,25,27,56,69,61,38,35,69,61,21,53,52,47,47,41,72,75,40,60,59,58,51,73,75,28,60,67,59,43,48,52,48,52,50,49,43,42,47,47,30,49,74,71,65,35,55,70,61,25,54,51,44,41,58,69,62,48,47,65,56,16,75,78,32,67,72,48,40,53,52,48,50,46,58,57,50,55,75,75,37,92,53,46,89,75,37,91,55,38,63,64,77,36,69,64,41,32,48,52,52,21,50,53,50,51,34,48,56,33,46,74,68,79,34,70,59,64,45,55,53,64,54,55,52,31,45,35,55,51,50,49,60,62,38,55,75,46,37,40,39,60,37,74,80,38,79,55,71,52,39,70,42,69,53,86,124

Sequence (458 aa):
MEAMSTKKKLITRDDWEKRLNDVKIRKEDTDRLVMNFLVTEGYAEAAEKFKMESGTEPEIDLATIKDRMAVNKAVQSGNVEDAIEMVNDLNPEILDTNPQLFFHLQQQRLIELIRNGKVEEALEFAQEELAPMGEENQSFLEDLEKTVALLAFEDVSKCPAGALLDVSQRLKTASEVNAAILTSQNHEKDPKLPSLLKMLIWVQDQLDEKVYYPRITNLSTAALENPAVMEAMSTKKKLITRDDWEKRLNDVKIRKEDTDRLVMNFLVTEGYAEAAEKFKMESGTEPEIDLATIKDRMAVNKAVQSGNVEDAIEMVNDLNPEILDTNPQLFFHLQQQRLIELIRNGKVEEALEFAQEELAPMGEENQSFLEDLEKTVALLAFEDVSKCPAGALLDVSQRLKTASEVNAAILTSQNHEKDPKLPSLLKMLIWVQDQLDEKVYYPRITNLSTAALENPAV